Protein AF-A0A7S1WCU3-F1 (afdb_monomer)

Solvent-accessible surface area (backbone atoms only — not comparable to full-atom values): 22797 Å² total; per-residue (Å²): 131,80,83,84,72,65,96,66,66,40,80,46,77,55,96,90,27,64,28,47,28,38,65,57,41,54,23,29,56,72,44,41,49,68,60,37,48,57,48,44,74,75,39,62,73,59,69,79,44,65,30,38,31,62,44,77,57,96,89,38,82,38,47,32,36,34,39,35,63,37,38,10,29,32,37,16,26,50,73,33,41,55,51,45,44,75,76,65,53,65,68,80,44,55,28,26,48,71,89,34,71,37,39,40,29,57,42,31,19,44,59,40,78,91,42,73,49,34,60,59,31,48,51,52,41,53,74,70,62,47,78,90,57,63,31,69,84,54,48,37,46,63,36,38,18,29,53,66,32,42,58,66,50,42,52,54,51,52,53,50,31,54,76,71,69,52,62,79,77,83,58,70,82,41,101,60,53,39,64,53,40,21,62,77,57,63,60,46,54,58,70,52,47,29,71,61,49,64,99,44,56,66,47,52,51,49,26,50,75,73,45,39,80,26,44,41,57,34,52,57,52,37,75,75,72,39,93,87,60,50,50,61,73,42,22,72,79,43,43,20,60,53,50,13,52,22,26,46,74,34,55,68,28,31,51,46,47,52,56,53,31,39,40,68,73,74,60,97,53,79,91,51,79,77,70,71,55,63,35,31,89,58,72,94,46,67,72,54,47,56,47,51,75,79,34,82,86,75,94,69,88,58,80,89,76,95,74,96,68,79,71,69,44,78,88,78,70,50,68,66,76,70,64,55,80,40,54,44,91,65,91,87,65,75,70,40,84,50,84,74,69,42,67,56,45,55,70,50,93,37,72,52,25,56,51,18,56,76,55,34,61,93,85,81,56,76,62,59,54,71,32,66,70,49,40,24,50,52,53,42,47,42,68,75,41,52,52,56,53,52,51,50,49,52,53,61,72,74,101

Nearest PDB structures (foldseek):
  8q0n-assembly1_B  TM=4.201E-01  e=3.136E-04  Homo sapiens
  5et1-assembly2_B  TM=4.376E-01  e=9.400E-04  Mus musculus
  8v3b-assembly1_a  TM=2.154E-01  e=3.434E-01  synthetic construct
  6epc-assembly1_Q  TM=2.232E-01  e=7.029E+00  Rattus norvegicus

Mean predicted aligned error: 11.01 Å

InterPro domains:
  IPR002110 Ankyrin repeat [PF12796] (70-158)
  IPR002110 Ankyrin repeat [PS50088] (64-96)
  IPR002110 Ankyrin repeat [SM00248] (15-49)
  IPR002110 Ankyrin repeat [SM00248] (64-93)
  IPR002110 Ankyrin repeat [SM00248] (101-134)
  IPR002110 Ankyrin repeat [SM00248] (137-166)
  IPR036770 Ankyrin repeat-containing domain superfamily [G3DSA:1.25.40.20] (14-263)
  IPR036770 Ankyrin repeat-containing domain superfamily [SSF48403] (23-159)

Sequence (399 aa):
SAPDLPTDMEEFVWNGRNCAGRLLHKAALLGDVEVAKRILDLEPGELERRFTYQTFFKGKCQEGSGKAVHLAASRGHVPMMEFLLSKGASLTSMVTRDGKDHYDVMHAAVFAEGRNDNIGMVRYLCELKAPIQENSDKIFPLHIAFRVGSLDIIKVLRKEMRKRGITELSQLTTKDTPLLLGIKMGKMTVPDLAKAASHTPLSLRTFIENEPRCITRFLTEIDSKDSQITPWRLAKHLGGADLARVMVRSTEAAMALFDALTDQPEVEHPGWHPLPRRVSFATSDWHIFLRHLVNPRKDMLAHYVEETSWNYNVESFEKSAWHEDFKSPTAGDPVHDVTVRVCCVPNLLVAEFFVGMAQADSDSSLAIFDHNIVSGSIFFVWWNGAWRVDVLHAVAGVW

Foldseek 3Di:
DPPDDPPFWDWDDDPNWIKIAGPLLVCLLVLPLVSNVVVCVVPVVLLPDKIWTWDADPNDIKIKIFGSLLSNLLQVNVVSNVSSVVSPHDQQGAIDINNHGFDGSLLSLLLRQPHPDSLNSNLVCLVVVRDQAAGPLLDTSLLSNLLSAPLSSLVSVVVSCVVVVNDLVVSVPDPARSLLNSLVNVNYDLLSSLSSDDLDLVSLLSCLVRNLSSQLNNLVVCVVPDPPRQLLVSQASDALLSLLSSLLVPLPSSLSNQVSQKFQADEPDVVDPQDDQKFFQDAPDPVVVVVCVVDPRDPAAQDDDDDPHCYQDPVVNDHDPCNVVRHHPDPDTDIDGDGDMDRSHPPNQDPSNVVSNVNNDDPPDPVSCVRNVNVSSCVCCVPVPVVVVVVVVVVVVVD

pLDDT: mean 79.88, std 13.76, range [33.22, 95.94]

Organism: Alexandrium catenella (NCBI:txid2925)

Radius of gyration: 31.32 Å; Cα contacts (8 Å, |Δi|>4): 553; chains: 1; bounding box: 68×61×88 Å

Structure (mmCIF, N/CA/C/O backbone):
data_AF-A0A7S1WCU3-F1
#
_entry.id   AF-A0A7S1WCU3-F1
#
loop_
_atom_site.group_PDB
_atom_site.id
_atom_site.type_symbol
_atom_site.label_atom_id
_atom_site.label_alt_id
_atom_site.label_comp_id
_atom_site.label_asym_id
_atom_site.label_entity_id
_atom_site.label_seq_id
_atom_site.pdbx_PDB_ins_code
_atom_site.Cartn_x
_atom_site.Cartn_y
_atom_site.Cartn_z
_atom_site.occupancy
_atom_site.B_iso_or_equiv
_atom_site.auth_seq_id
_atom_site.auth_comp_id
_atom_site.auth_asym_id
_atom_site.auth_atom_id
_atom_site.pdbx_PDB_model_num
ATOM 1 N N . SER A 1 1 ? -23.024 -34.001 32.724 1.00 33.22 1 SER A N 1
ATOM 2 C CA . SER A 1 1 ? -23.482 -32.791 33.427 1.00 33.22 1 SER A CA 1
ATOM 3 C C . SER A 1 1 ? -22.417 -31.733 33.237 1.00 33.22 1 SER A C 1
ATOM 5 O O . SER A 1 1 ? -21.306 -31.908 33.722 1.00 33.22 1 SER A O 1
ATOM 7 N N . ALA A 1 2 ? -22.704 -30.722 32.415 1.00 34.53 2 ALA A N 1
ATOM 8 C CA . ALA A 1 2 ? -21.861 -29.532 32.343 1.00 34.53 2 ALA A CA 1
ATOM 9 C C . ALA A 1 2 ? -21.867 -28.848 33.725 1.00 34.53 2 ALA A C 1
ATOM 11 O O . ALA A 1 2 ? -22.880 -28.955 34.417 1.00 34.53 2 ALA A O 1
ATOM 12 N N . PRO A 1 3 ? -20.768 -28.215 34.163 1.00 47.56 3 PRO A N 1
ATOM 13 C CA . PRO A 1 3 ? -20.800 -27.429 35.386 1.00 47.56 3 PRO A CA 1
ATOM 14 C C . PRO A 1 3 ? -21.742 -26.239 35.174 1.00 47.56 3 PRO A C 1
ATOM 16 O O . PRO A 1 3 ? -21.632 -25.536 34.169 1.00 47.56 3 PRO A O 1
ATOM 19 N N . ASP A 1 4 ? -22.682 -26.059 36.099 1.00 38.53 4 ASP A N 1
ATOM 20 C CA . ASP A 1 4 ? -23.646 -24.962 36.097 1.00 38.53 4 ASP A CA 1
ATOM 21 C C . ASP A 1 4 ? -22.906 -23.615 36.046 1.00 38.53 4 ASP A C 1
ATOM 23 O O . ASP A 1 4 ? -22.139 -23.274 36.952 1.00 38.53 4 ASP A O 1
ATOM 27 N N . LEU A 1 5 ? -23.102 -22.859 34.960 1.00 39.75 5 LEU A N 1
ATOM 28 C CA . LEU A 1 5 ? -22.642 -21.475 34.873 1.00 39.75 5 LEU A CA 1
ATOM 29 C C . LEU A 1 5 ? -23.406 -20.624 35.904 1.00 39.75 5 LEU A C 1
ATOM 31 O O . LEU A 1 5 ? -24.617 -20.803 36.058 1.00 39.75 5 LEU A O 1
ATOM 35 N N . PRO A 1 6 ? -22.744 -19.676 36.595 1.00 43.56 6 PRO A N 1
ATOM 36 C CA . PRO A 1 6 ? -23.441 -18.721 37.446 1.00 43.56 6 PRO A CA 1
ATOM 37 C C . PRO A 1 6 ? -24.469 -17.923 36.623 1.00 43.56 6 PRO A C 1
ATOM 39 O O . PRO A 1 6 ? -24.238 -17.583 35.463 1.00 43.56 6 PRO A O 1
ATOM 42 N N . THR A 1 7 ? -25.625 -17.656 37.234 1.00 52.06 7 THR A N 1
ATOM 43 C CA . THR A 1 7 ? -26.867 -17.116 36.639 1.00 52.06 7 THR A CA 1
ATOM 44 C C . THR A 1 7 ? -26.766 -15.718 36.000 1.00 52.06 7 THR A C 1
ATOM 46 O O . THR A 1 7 ? -27.774 -15.184 35.549 1.00 52.06 7 THR A O 1
ATOM 49 N N . ASP A 1 8 ? -25.580 -15.114 35.955 1.00 64.12 8 ASP A N 1
ATOM 50 C CA . ASP A 1 8 ? -25.275 -13.789 35.400 1.00 64.12 8 ASP A CA 1
ATOM 51 C C . ASP A 1 8 ? -24.412 -13.831 34.117 1.00 64.12 8 ASP A C 1
ATOM 53 O O . ASP A 1 8 ? -24.059 -12.779 33.569 1.00 64.12 8 ASP A O 1
ATOM 57 N N . MET A 1 9 ? -24.074 -15.030 33.627 1.00 75.06 9 MET A N 1
ATOM 58 C CA . MET A 1 9 ? -23.269 -15.228 32.420 1.00 75.06 9 MET A CA 1
ATOM 59 C C . MET A 1 9 ? -24.145 -15.338 31.163 1.00 75.06 9 MET A C 1
ATOM 61 O O . MET A 1 9 ? -24.978 -16.226 31.022 1.00 75.06 9 MET A O 1
ATOM 65 N N . GLU A 1 10 ? -23.914 -14.430 30.223 1.00 83.44 10 GLU A N 1
ATOM 66 C CA . GLU A 1 10 ? -24.561 -14.347 28.919 1.00 83.44 10 GLU A CA 1
ATOM 67 C C . GLU A 1 10 ? -23.636 -14.895 27.832 1.00 83.44 10 GLU A C 1
ATOM 69 O O . GLU A 1 10 ? -22.483 -14.468 27.690 1.00 83.44 10 GLU A O 1
ATOM 74 N N . GLU A 1 11 ? -24.171 -15.797 27.015 1.00 88.56 11 GLU A N 1
ATOM 75 C CA . GLU A 1 11 ? -23.498 -16.286 25.818 1.00 88.56 11 GLU A CA 1
ATOM 76 C C . GLU A 1 11 ? -23.836 -15.404 24.612 1.00 88.56 11 GLU A C 1
ATOM 78 O O . GLU A 1 11 ? -24.989 -15.035 24.367 1.00 88.56 11 GLU A O 1
ATOM 83 N N . PHE A 1 12 ? -22.820 -15.048 23.830 1.00 90.75 12 PHE A N 1
ATOM 84 C CA . PHE A 1 12 ? -22.994 -14.275 22.604 1.00 90.75 12 PHE A CA 1
ATOM 85 C C . PHE A 1 12 ? -21.940 -14.631 21.558 1.00 90.75 12 PHE A C 1
ATOM 87 O O . PHE A 1 12 ? -20.901 -15.213 21.859 1.00 90.75 12 PHE A O 1
ATOM 94 N N . VAL A 1 13 ? -22.195 -14.252 20.303 1.00 88.62 13 VAL A N 1
ATOM 95 C CA . VAL A 1 13 ? -21.290 -14.541 19.185 1.00 88.62 13 VAL A CA 1
ATOM 96 C C . VAL A 1 13 ? -20.537 -13.285 18.752 1.00 88.62 13 VAL A C 1
ATOM 98 O O . VAL A 1 13 ? -21.127 -12.297 18.298 1.00 88.62 13 VAL A O 1
ATOM 101 N N . TRP A 1 14 ? -19.206 -13.340 18.811 1.00 86.81 14 TRP A N 1
ATOM 102 C CA . TRP A 1 14 ? -18.321 -12.282 18.325 1.00 86.81 14 TRP A CA 1
ATOM 103 C C . TRP A 1 14 ? -17.361 -12.824 17.267 1.00 86.81 14 TRP A C 1
ATOM 105 O O . TRP A 1 14 ? -16.606 -13.759 17.508 1.00 86.81 14 TRP A O 1
ATOM 115 N N . ASN A 1 15 ? -17.406 -12.248 16.060 1.00 81.81 15 ASN A N 1
ATOM 116 C CA . ASN A 1 15 ? -16.577 -12.663 14.917 1.00 81.81 15 ASN A CA 1
ATOM 117 C C . ASN A 1 15 ? -16.620 -14.181 14.640 1.00 81.81 15 ASN A C 1
ATOM 119 O O . ASN A 1 15 ? -15.602 -14.791 14.329 1.00 81.81 15 ASN A O 1
ATOM 123 N N . GLY A 1 16 ? -17.809 -14.784 14.785 1.00 83.38 16 GLY A N 1
ATOM 124 C CA . GLY A 1 16 ? -18.036 -16.219 14.573 1.00 83.38 16 GLY A CA 1
ATOM 125 C C . GLY A 1 16 ? -17.572 -17.118 15.724 1.00 83.38 16 GLY A C 1
ATOM 126 O O . GLY A 1 16 ? -17.527 -18.330 15.557 1.00 83.38 16 GLY A O 1
ATOM 127 N N . ARG A 1 17 ? -17.210 -16.542 16.876 1.00 87.50 17 ARG A N 1
ATOM 128 C CA . ARG A 1 17 ? -16.744 -17.267 18.063 1.00 87.50 17 ARG A CA 1
ATOM 129 C C . ARG A 1 17 ? -17.787 -17.173 19.162 1.00 87.50 17 ARG A C 1
ATOM 131 O O . ARG A 1 17 ? -18.332 -16.092 19.385 1.00 87.50 17 ARG A O 1
ATOM 138 N N . ASN A 1 18 ? -18.000 -18.276 19.869 1.00 90.19 18 ASN A N 1
ATOM 139 C CA . ASN A 1 18 ? -18.817 -18.282 21.075 1.00 90.19 18 ASN A CA 1
ATOM 140 C C . ASN A 1 18 ? -18.033 -17.608 22.200 1.00 90.19 18 ASN A C 1
ATOM 142 O O . ASN A 1 18 ? -16.875 -17.946 22.464 1.00 90.19 18 ASN A O 1
ATOM 146 N N . CYS A 1 19 ? -18.652 -16.605 22.804 1.00 91.44 19 CYS A N 1
ATOM 147 C CA . CYS A 1 19 ? -18.108 -15.819 23.894 1.00 91.44 19 CYS A CA 1
ATOM 148 C C . CYS A 1 19 ? -19.020 -15.958 25.108 1.00 91.44 19 CYS A C 1
ATOM 150 O O . CYS A 1 19 ? -20.241 -15.965 24.961 1.00 91.44 19 CYS A O 1
ATOM 152 N N . ALA A 1 20 ? -18.418 -16.009 26.289 1.00 92.56 20 ALA A N 1
ATOM 153 C CA . ALA A 1 20 ? -19.113 -15.973 27.563 1.00 92.56 20 ALA A CA 1
ATOM 154 C C . ALA A 1 20 ? -18.744 -14.668 28.274 1.00 92.56 20 ALA A C 1
ATOM 156 O O . ALA A 1 20 ? -17.567 -14.342 28.447 1.00 92.56 20 ALA A O 1
ATOM 157 N N . GLY A 1 21 ? -19.743 -13.883 28.653 1.00 91.56 21 GLY A N 1
ATOM 158 C CA . GLY A 1 21 ? -19.533 -12.624 29.354 1.00 91.56 21 GLY A CA 1
ATOM 159 C C . GLY A 1 21 ? -20.754 -12.238 30.165 1.00 91.56 21 GLY A C 1
ATOM 160 O O . GLY A 1 21 ? -21.547 -13.079 30.545 1.00 91.56 21 GLY A O 1
ATOM 161 N N . ARG A 1 22 ? -20.901 -10.947 30.431 1.00 91.44 22 ARG A N 1
ATOM 162 C CA . ARG A 1 22 ? -22.016 -10.385 31.211 1.00 91.44 22 ARG A CA 1
ATOM 163 C C . ARG A 1 22 ? -22.935 -9.528 30.351 1.00 91.44 22 ARG A C 1
ATOM 165 O O . ARG A 1 22 ? -22.588 -9.198 29.215 1.00 91.44 22 ARG A O 1
ATOM 172 N N . LEU A 1 23 ? -24.057 -9.089 30.916 1.00 90.56 23 LEU A N 1
ATOM 173 C CA . LEU A 1 23 ? -25.037 -8.235 30.235 1.00 90.56 23 LEU A CA 1
ATOM 174 C C . LEU A 1 23 ? -24.418 -6.974 29.611 1.00 90.56 23 LEU A C 1
ATOM 176 O O . LEU A 1 23 ? -24.776 -6.624 28.487 1.00 90.56 23 LEU A O 1
ATOM 180 N N . LEU A 1 24 ? -23.430 -6.342 30.264 1.00 92.75 24 LEU A N 1
ATOM 181 C CA . LEU A 1 24 ? -22.728 -5.178 29.701 1.00 92.75 24 LEU A CA 1
ATOM 182 C C . LEU A 1 24 ? -22.021 -5.512 28.378 1.00 92.75 24 LEU A C 1
ATOM 184 O O . LEU A 1 24 ? -22.024 -4.710 27.448 1.00 92.75 24 LEU A O 1
ATOM 188 N N . HIS A 1 25 ? -21.439 -6.708 28.268 1.00 93.94 25 HIS A N 1
ATOM 189 C CA . HIS A 1 25 ? -20.750 -7.154 27.059 1.00 93.94 25 HIS A CA 1
ATOM 190 C C . HIS A 1 25 ? -21.730 -7.349 25.901 1.00 93.94 25 HIS A C 1
ATOM 192 O O . HIS A 1 25 ? -21.467 -6.905 24.783 1.00 93.94 25 HIS A O 1
ATOM 198 N N . LYS A 1 26 ? -22.893 -7.945 26.180 1.00 92.06 26 LYS A N 1
ATOM 199 C CA . LYS A 1 26 ? -23.975 -8.105 25.204 1.00 92.06 26 LYS A CA 1
ATOM 200 C C . LYS A 1 26 ? -24.547 -6.749 24.777 1.00 92.06 26 LYS A C 1
ATOM 202 O O . LYS A 1 26 ? -24.694 -6.510 23.581 1.00 92.06 26 LYS A O 1
ATOM 207 N N . ALA A 1 27 ? -24.776 -5.833 25.721 1.00 93.25 27 ALA A N 1
ATOM 208 C CA . ALA A 1 27 ? -25.214 -4.467 25.431 1.00 93.25 27 ALA A CA 1
ATOM 209 C C . ALA A 1 27 ? -24.193 -3.716 24.557 1.00 93.25 27 ALA A C 1
ATOM 211 O O . ALA A 1 27 ? -24.566 -3.127 23.544 1.00 93.25 27 ALA A O 1
ATOM 212 N N . ALA A 1 28 ? -22.896 -3.815 24.872 1.00 93.38 28 ALA A N 1
ATOM 213 C CA . ALA A 1 28 ? -21.823 -3.210 24.081 1.00 93.38 28 ALA A CA 1
ATOM 214 C C . ALA A 1 28 ? -21.705 -3.807 22.669 1.00 93.38 28 ALA A C 1
ATOM 216 O O . ALA A 1 28 ? -21.393 -3.088 21.723 1.00 93.38 28 ALA A O 1
ATOM 217 N N . LEU A 1 29 ? -21.981 -5.104 22.505 1.00 91.56 29 LEU A N 1
ATOM 218 C CA . LEU A 1 29 ? -22.010 -5.779 21.205 1.00 91.56 29 LEU A CA 1
ATOM 219 C C . LEU A 1 29 ? -23.179 -5.309 20.322 1.00 91.56 29 LEU A C 1
ATOM 221 O O . LEU A 1 29 ? -23.030 -5.192 19.101 1.00 91.56 29 LEU A O 1
ATOM 225 N N . LEU A 1 30 ? -24.342 -5.079 20.935 1.00 91.00 30 LEU A N 1
ATOM 226 C CA . LEU A 1 30 ? -25.564 -4.628 20.263 1.00 91.00 30 LEU A CA 1
ATOM 227 C C . LEU A 1 30 ? -25.597 -3.108 20.052 1.00 91.00 30 LEU A C 1
ATOM 229 O O . LEU A 1 30 ? -26.263 -2.651 19.130 1.00 91.00 30 LEU A O 1
ATOM 233 N N . GLY A 1 31 ? -24.835 -2.349 20.842 1.00 92.31 31 GLY A N 1
ATOM 234 C CA . GLY A 1 31 ? -24.816 -0.886 20.804 1.00 92.31 31 GLY A CA 1
ATOM 235 C C . GLY A 1 31 ? -25.912 -0.239 21.657 1.00 92.31 31 GLY A C 1
ATOM 236 O O . GLY A 1 31 ? -26.210 0.935 21.465 1.00 92.31 31 GLY A O 1
ATOM 237 N N . ASP A 1 32 ? -26.504 -0.977 22.601 1.00 94.31 32 ASP A N 1
ATOM 238 C CA . ASP A 1 32 ? -27.591 -0.486 23.455 1.00 94.31 32 ASP A CA 1
ATOM 239 C C . ASP A 1 32 ? -27.054 0.342 24.632 1.00 94.31 32 ASP A C 1
ATOM 241 O O . ASP A 1 32 ? -26.732 -0.169 25.711 1.00 94.31 32 ASP A O 1
ATOM 245 N N . VAL A 1 33 ? -26.920 1.647 24.392 1.00 94.88 33 VAL A N 1
ATOM 246 C CA . VAL A 1 33 ? -26.377 2.608 25.361 1.00 94.88 33 VAL A CA 1
ATOM 247 C C . VAL A 1 33 ? -27.283 2.755 26.584 1.00 94.88 33 VAL A C 1
ATOM 249 O O . VAL A 1 33 ? -26.787 3.000 27.682 1.00 94.88 33 VAL A O 1
ATOM 252 N N . GLU A 1 34 ? -28.600 2.608 26.435 1.00 93.56 34 GLU A N 1
ATOM 253 C CA . GLU A 1 34 ? -29.539 2.765 27.550 1.00 93.56 34 GLU A CA 1
ATOM 254 C C . GLU A 1 34 ? -29.422 1.614 28.544 1.00 93.56 34 GLU A C 1
ATOM 256 O O . GLU A 1 34 ? -29.357 1.840 29.755 1.00 93.56 34 GLU A O 1
ATOM 261 N N . VAL A 1 35 ? -29.329 0.383 28.041 1.00 92.12 35 VAL A N 1
ATOM 262 C CA . VAL A 1 35 ? -29.095 -0.791 28.884 1.00 92.12 35 VAL A CA 1
ATOM 263 C C . VAL A 1 35 ? -27.715 -0.710 29.535 1.00 92.12 35 VAL A C 1
ATOM 265 O O . VAL A 1 35 ? -27.601 -0.931 30.740 1.00 92.12 35 VAL A O 1
ATOM 268 N N . ALA A 1 36 ? -26.678 -0.312 28.791 1.00 92.38 36 ALA A N 1
ATOM 269 C CA . ALA A 1 36 ? -25.342 -0.130 29.358 1.00 92.38 36 ALA A CA 1
ATOM 270 C C . ALA A 1 36 ? -25.308 0.938 30.470 1.00 92.38 36 ALA A C 1
ATOM 272 O O . ALA A 1 36 ? -24.632 0.737 31.481 1.00 92.38 36 ALA A O 1
ATOM 273 N N . LYS A 1 37 ? -26.070 2.034 30.327 1.00 92.25 37 LYS A N 1
ATOM 274 C CA . LYS A 1 37 ? -26.256 3.053 31.375 1.00 92.25 37 LYS A CA 1
ATOM 275 C C . LYS A 1 37 ? -26.852 2.458 32.642 1.00 92.25 37 LYS A C 1
ATOM 277 O O . LYS A 1 37 ? -26.230 2.550 33.694 1.00 92.25 37 LYS A O 1
ATOM 282 N N . ARG A 1 38 ? -27.993 1.772 32.524 1.00 91.25 38 ARG A N 1
ATOM 283 C CA . ARG A 1 38 ? -28.666 1.140 33.672 1.00 91.25 38 ARG A CA 1
ATOM 284 C C . ARG A 1 38 ? -27.756 0.149 34.396 1.00 91.25 38 ARG A C 1
ATOM 286 O O . ARG A 1 38 ? -27.739 0.134 35.619 1.00 91.25 38 ARG A O 1
ATOM 293 N N . ILE A 1 39 ? -26.986 -0.647 33.652 1.00 90.50 39 ILE A N 1
ATOM 294 C CA . ILE A 1 39 ? -26.063 -1.629 34.235 1.00 90.50 39 ILE A CA 1
ATOM 295 C C . ILE A 1 39 ? -24.941 -0.933 35.010 1.00 90.50 39 ILE A C 1
ATOM 297 O O . ILE A 1 39 ? -24.698 -1.289 36.157 1.00 90.50 39 ILE A O 1
ATOM 301 N N . LEU A 1 40 ? -24.276 0.067 34.423 1.00 91.19 40 LEU A N 1
ATOM 302 C CA . LEU A 1 40 ? -23.151 0.749 35.077 1.00 91.19 40 LEU A CA 1
ATOM 303 C C . LEU A 1 40 ? -23.574 1.675 36.223 1.00 91.19 40 LEU A C 1
ATOM 305 O O . LEU A 1 40 ? -22.758 1.953 37.099 1.00 91.19 40 LEU A O 1
ATOM 309 N N . ASP A 1 41 ? -24.818 2.156 36.221 1.00 89.62 41 ASP A N 1
ATOM 310 C CA . ASP A 1 41 ? -25.370 2.927 37.337 1.00 89.62 41 ASP A CA 1
ATO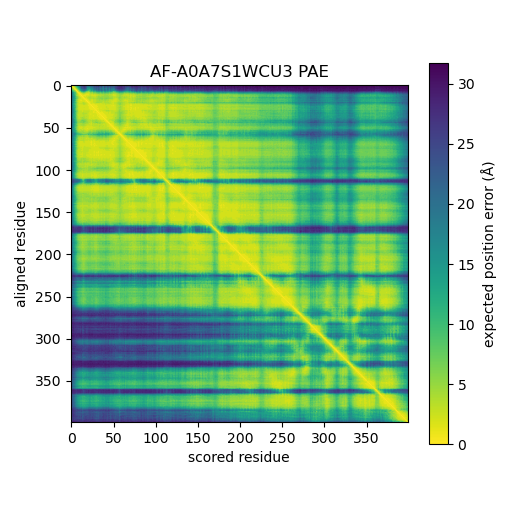M 311 C C . ASP A 1 41 ? -25.698 2.024 38.546 1.00 89.62 41 ASP A C 1
ATOM 313 O O . ASP A 1 41 ? -25.610 2.482 39.684 1.00 89.62 41 ASP A O 1
ATOM 317 N N . LEU A 1 42 ? -26.020 0.741 38.319 1.00 89.44 42 LEU A N 1
ATOM 318 C CA . LEU A 1 42 ? -26.215 -0.265 39.376 1.00 89.44 42 LEU A CA 1
ATOM 319 C C . LEU A 1 42 ? -24.888 -0.879 39.849 1.00 89.44 42 LEU A C 1
ATOM 321 O O . LEU A 1 42 ? -24.638 -0.982 41.047 1.00 89.44 42 LEU A O 1
ATOM 325 N N . GLU A 1 43 ? -24.034 -1.285 38.908 1.00 89.81 43 GLU A N 1
ATOM 326 C CA . GLU A 1 43 ? -22.766 -1.964 39.167 1.00 89.81 43 GLU A CA 1
ATOM 327 C C . GLU A 1 43 ? -21.621 -1.333 38.354 1.00 89.81 43 GLU A C 1
ATOM 329 O O . GLU A 1 43 ? -21.281 -1.806 37.266 1.00 89.81 43 GLU A O 1
ATOM 334 N N . PRO A 1 44 ? -20.937 -0.301 38.880 1.00 86.94 44 PRO A N 1
ATOM 335 C CA . PRO A 1 44 ? -19.821 0.327 38.168 1.00 86.94 44 PRO A CA 1
ATOM 336 C C . PRO A 1 44 ? -18.625 -0.623 37.968 1.00 86.94 44 PRO A C 1
ATOM 338 O O . PRO A 1 44 ? -17.837 -0.444 37.040 1.00 86.94 44 PRO A O 1
ATOM 341 N N . GLY A 1 45 ? -18.503 -1.671 38.796 1.00 87.31 45 GLY A N 1
ATOM 342 C CA . GLY A 1 45 ? -17.457 -2.695 38.680 1.00 87.31 45 GLY A CA 1
ATOM 343 C C . GLY A 1 45 ? -17.548 -3.558 37.415 1.00 87.31 45 GLY A C 1
ATOM 344 O O . GLY A 1 45 ? -16.561 -4.190 37.042 1.00 87.31 45 GLY A O 1
ATOM 345 N N . GLU A 1 46 ? -18.692 -3.558 36.722 1.00 87.75 46 GLU A N 1
ATOM 346 C CA . GLU A 1 46 ? -18.879 -4.259 35.444 1.00 87.75 46 GLU A CA 1
ATOM 347 C C . GLU A 1 46 ? -17.972 -3.736 34.326 1.00 87.75 46 GLU A C 1
ATOM 349 O O . GLU A 1 46 ? -17.617 -4.489 33.419 1.00 87.75 46 GLU A O 1
ATOM 354 N N . LEU A 1 47 ? -17.561 -2.466 34.395 1.00 91.00 47 LEU A N 1
ATOM 355 C CA . LEU A 1 47 ? -16.784 -1.810 33.342 1.00 91.00 47 LEU A CA 1
ATOM 356 C C . LEU A 1 47 ? -15.449 -2.513 33.052 1.00 91.00 47 LEU A C 1
ATOM 358 O O . LEU A 1 47 ? -15.038 -2.646 31.897 1.00 91.00 47 LEU A O 1
ATOM 362 N N . GLU A 1 48 ? -14.782 -2.970 34.111 1.00 91.06 48 GLU A N 1
ATOM 363 C CA . GLU A 1 48 ? -13.456 -3.588 34.049 1.00 91.06 48 GLU A CA 1
ATOM 364 C C . GLU A 1 48 ? -13.509 -5.110 33.863 1.00 91.06 48 GLU A C 1
ATOM 366 O O . GLU A 1 48 ? -12.476 -5.735 33.583 1.00 91.06 48 GLU A O 1
ATOM 371 N N . ARG A 1 49 ? -14.701 -5.717 33.984 1.00 92.69 49 ARG A N 1
ATOM 372 C CA . ARG A 1 49 ? -14.877 -7.158 33.795 1.00 92.69 49 ARG A CA 1
ATOM 373 C C . ARG A 1 49 ? -14.574 -7.555 32.352 1.00 92.69 49 ARG A C 1
ATOM 375 O O . ARG A 1 49 ? -14.694 -6.772 31.409 1.00 92.69 49 ARG A O 1
ATOM 382 N N . ARG A 1 50 ? -14.132 -8.803 32.196 1.00 93.62 50 ARG A N 1
ATOM 383 C CA . ARG A 1 50 ? -13.693 -9.358 30.916 1.00 93.62 50 ARG A CA 1
ATOM 384 C C . ARG A 1 50 ? -14.626 -10.483 30.485 1.00 93.62 50 ARG A C 1
ATOM 386 O O . ARG A 1 50 ? -15.005 -11.307 31.309 1.00 93.62 50 ARG A O 1
ATOM 393 N N . PHE A 1 51 ? -14.963 -10.528 29.203 1.00 93.38 51 PHE A N 1
ATOM 394 C CA . PHE A 1 51 ? -15.561 -11.695 28.562 1.00 93.38 51 PHE A CA 1
ATOM 395 C C . PHE A 1 51 ? -14.457 -12.626 28.058 1.00 93.38 51 PHE A C 1
ATOM 397 O O . PHE A 1 51 ? -13.357 -12.163 27.737 1.00 93.38 51 PHE A O 1
ATOM 404 N N . THR A 1 52 ? -14.756 -13.915 27.944 1.00 93.81 52 THR A N 1
ATOM 405 C CA . THR A 1 52 ? -13.840 -14.938 27.428 1.00 93.81 52 THR A CA 1
ATOM 406 C C . THR A 1 52 ? -14.395 -15.582 26.166 1.00 93.81 52 THR A C 1
ATOM 408 O O . THR A 1 52 ? -15.600 -15.578 25.914 1.00 93.81 52 THR A O 1
ATOM 411 N N . TYR A 1 53 ? -13.508 -16.095 25.321 1.00 91.12 53 TYR A N 1
ATOM 412 C CA . TYR A 1 53 ? -13.863 -16.825 24.111 1.00 91.12 53 TYR A CA 1
ATOM 413 C C . TYR A 1 53 ? -12.758 -17.806 23.742 1.00 91.12 53 TYR A C 1
ATOM 415 O O . TYR A 1 53 ? -11.586 -17.574 24.030 1.00 91.12 53 TYR A O 1
ATOM 423 N N . GLN A 1 54 ? -13.116 -18.888 23.060 1.00 89.44 54 GLN A N 1
ATOM 424 C CA . GLN A 1 54 ? -12.152 -19.887 22.605 1.00 89.44 54 GLN A CA 1
ATOM 425 C C . GLN A 1 54 ? -11.959 -19.802 21.095 1.00 89.44 54 GLN A C 1
ATOM 427 O O . GLN A 1 54 ? -12.901 -19.569 20.333 1.00 89.44 54 GLN A O 1
ATOM 432 N N . THR A 1 55 ? -10.717 -19.982 20.651 1.00 85.88 55 THR A N 1
ATOM 433 C CA . THR A 1 55 ? -10.375 -20.066 19.228 1.00 85.88 55 THR A CA 1
ATOM 434 C C . THR A 1 55 ? -9.450 -21.235 18.968 1.00 85.88 55 THR A C 1
ATOM 436 O O . THR A 1 55 ? -8.579 -21.530 19.778 1.00 85.88 55 THR A O 1
ATOM 439 N N . PHE A 1 56 ? -9.613 -21.883 17.820 1.00 84.25 56 PHE A N 1
ATOM 440 C CA . PHE A 1 56 ? -8.700 -22.926 17.371 1.00 84.25 56 PHE A CA 1
ATOM 441 C C . PHE A 1 56 ? -7.789 -22.358 16.289 1.00 84.25 56 PHE A C 1
ATOM 443 O O . PHE A 1 56 ? -8.249 -21.990 15.209 1.00 84.25 56 PHE A O 1
ATOM 450 N N . PHE A 1 57 ? -6.488 -22.291 16.567 1.00 78.06 57 PHE A N 1
ATOM 451 C CA . PHE A 1 57 ? -5.484 -21.865 15.597 1.00 78.06 57 PHE A CA 1
ATOM 452 C C . PHE A 1 57 ? -4.397 -22.931 15.473 1.00 78.06 57 PHE A C 1
ATOM 454 O O . PHE A 1 57 ? -3.773 -23.316 16.461 1.00 78.06 57 PHE A O 1
ATOM 461 N N . LYS A 1 58 ? -4.176 -23.438 14.251 1.00 82.19 58 LYS A N 1
ATOM 462 C CA . LYS A 1 58 ? -3.217 -24.526 13.961 1.00 82.19 58 LYS A CA 1
ATOM 463 C C . LYS A 1 58 ? -3.378 -25.750 14.885 1.00 82.19 58 LYS A C 1
ATOM 465 O O . LYS A 1 58 ? -2.393 -26.304 15.366 1.00 82.19 58 LYS A O 1
ATOM 470 N N . GLY A 1 59 ? -4.622 -26.140 15.169 1.00 84.44 59 GLY A N 1
ATOM 471 C CA . GLY A 1 59 ? -4.940 -27.292 16.023 1.00 84.44 59 GLY A CA 1
ATOM 472 C C . GLY A 1 59 ? -4.751 -27.067 17.528 1.00 84.44 59 GLY A C 1
ATOM 473 O O . GLY A 1 59 ? -4.950 -27.999 18.298 1.00 84.44 59 GLY A O 1
ATOM 474 N N . LYS A 1 60 ? -4.396 -25.852 17.971 1.00 86.31 60 LYS A N 1
ATOM 475 C CA . LYS A 1 60 ? -4.309 -25.494 19.393 1.00 86.31 60 LYS A CA 1
ATOM 476 C C . LYS A 1 60 ? -5.509 -24.645 19.800 1.00 86.31 60 LYS A C 1
ATOM 478 O O . LYS A 1 60 ? -5.836 -23.682 19.106 1.00 86.31 60 LYS A O 1
ATOM 483 N N . CYS A 1 61 ? -6.142 -25.010 20.914 1.00 86.94 61 CYS A N 1
ATOM 484 C CA . CYS A 1 61 ? -7.138 -24.165 21.565 1.00 86.94 61 CYS A CA 1
ATOM 485 C C . CYS A 1 61 ? -6.418 -22.996 22.243 1.00 86.94 61 CYS A C 1
ATOM 487 O O . CYS A 1 61 ? -5.441 -23.212 22.958 1.00 86.94 61 CYS A O 1
ATOM 489 N N . GLN A 1 62 ? -6.880 -21.782 21.968 1.00 89.12 62 GLN A N 1
ATOM 490 C CA . GLN A 1 62 ? -6.388 -20.542 22.549 1.00 89.12 62 GLN A CA 1
ATOM 491 C C . GLN A 1 62 ? -7.546 -19.838 23.240 1.00 89.12 62 GLN A C 1
ATOM 493 O O . GLN A 1 62 ? -8.616 -19.667 22.640 1.00 89.12 62 GLN A O 1
ATOM 498 N N . GLU A 1 63 ? -7.322 -19.403 24.474 1.00 90.12 63 GLU A N 1
ATOM 499 C CA . GLU A 1 63 ? -8.314 -18.665 25.247 1.00 90.12 63 GLU A CA 1
ATOM 500 C C . GLU A 1 63 ? -8.076 -17.166 25.094 1.00 90.12 63 GLU A C 1
ATOM 502 O O . GLU A 1 63 ? -7.030 -16.628 25.458 1.00 90.12 63 GLU A O 1
ATOM 507 N N . GLY A 1 64 ? -9.053 -16.480 24.513 1.00 91.94 64 GLY A N 1
ATOM 508 C CA . GLY A 1 64 ? -9.049 -15.037 24.383 1.00 91.94 64 GLY A CA 1
ATOM 509 C C . GLY A 1 64 ? -9.908 -14.377 25.452 1.00 91.94 64 GLY A C 1
ATOM 510 O O . GLY A 1 64 ? -10.946 -14.911 25.834 1.00 91.94 64 GLY A O 1
ATOM 511 N N . SER A 1 65 ? -9.527 -13.179 25.897 1.00 93.56 65 SER A N 1
ATOM 512 C CA . SER A 1 65 ? -10.399 -12.365 26.750 1.00 93.56 65 SER A CA 1
ATOM 513 C C . SER A 1 65 ? -10.378 -10.897 26.363 1.00 93.56 65 SER A C 1
ATOM 515 O O . SER A 1 65 ? -9.330 -10.371 25.994 1.00 93.56 65 SER A O 1
ATOM 517 N N . GLY A 1 66 ? -11.501 -10.201 26.492 1.00 93.19 66 GLY A N 1
ATOM 518 C CA . GLY A 1 66 ? -11.606 -8.772 26.199 1.00 93.19 66 GLY A CA 1
ATOM 519 C C . GLY A 1 66 ? -12.580 -8.069 27.135 1.00 93.19 66 GLY A C 1
ATOM 520 O O . GLY A 1 66 ? -13.276 -8.703 27.908 1.00 93.19 66 GLY A O 1
ATOM 521 N N . LYS A 1 67 ? -12.626 -6.742 27.062 1.00 94.88 67 LYS A N 1
ATOM 522 C CA . LYS A 1 67 ? -13.611 -5.875 27.738 1.00 94.88 67 LYS A CA 1
ATOM 523 C C . LYS A 1 67 ? -14.665 -5.331 26.774 1.00 94.88 67 LYS A C 1
ATOM 525 O O . LYS A 1 67 ? -14.426 -5.324 25.563 1.00 94.88 67 LYS A O 1
ATOM 530 N N . ALA A 1 68 ? -15.75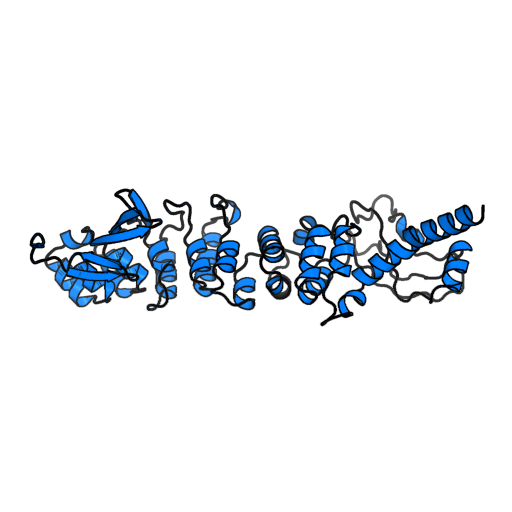6 -4.785 27.315 1.00 94.44 68 ALA A N 1
ATOM 531 C CA . ALA A 1 68 ? -16.849 -4.150 26.569 1.00 94.44 68 ALA A CA 1
ATOM 532 C C . ALA A 1 68 ? -16.380 -3.144 25.492 1.00 94.44 68 ALA A C 1
ATOM 534 O O . ALA A 1 68 ? -16.917 -3.144 24.385 1.00 94.44 68 ALA A O 1
ATOM 535 N N . VAL A 1 69 ? -15.318 -2.365 25.753 1.00 95.38 69 VAL A N 1
ATOM 536 C CA . VAL A 1 69 ? -14.753 -1.407 24.778 1.00 95.38 69 VAL A CA 1
ATOM 537 C C . VAL A 1 69 ? -14.303 -2.046 23.464 1.00 95.38 69 VAL A C 1
ATOM 539 O O . VAL A 1 69 ? -14.499 -1.460 22.404 1.00 95.38 69 VAL A O 1
ATOM 542 N N . HIS A 1 70 ? -13.755 -3.265 23.488 1.00 93.44 70 HIS A N 1
ATOM 543 C CA . HIS A 1 70 ? -13.315 -3.928 22.254 1.00 93.44 70 HIS A CA 1
ATOM 544 C C . HIS A 1 70 ? -14.507 -4.414 21.426 1.00 93.44 70 HIS A C 1
ATOM 546 O O . HIS A 1 70 ? -14.416 -4.450 20.201 1.00 93.44 70 HIS A O 1
ATOM 552 N N . LEU A 1 71 ? -15.626 -4.762 22.074 1.00 92.56 71 LEU A N 1
ATOM 553 C CA . LEU A 1 71 ? -16.866 -5.126 21.384 1.00 92.56 71 LEU A CA 1
ATOM 554 C C . LEU A 1 71 ? -17.484 -3.897 20.715 1.00 92.56 71 LEU A C 1
ATOM 556 O O . LEU A 1 71 ? -17.815 -3.965 19.533 1.00 92.56 71 LEU A O 1
ATOM 560 N N . ALA A 1 72 ? -17.553 -2.771 21.433 1.00 93.12 72 ALA A N 1
ATOM 561 C CA . ALA A 1 72 ? -18.031 -1.502 20.887 1.00 93.12 72 ALA A CA 1
ATOM 562 C C . ALA A 1 72 ? -17.170 -1.041 19.697 1.00 93.12 72 ALA A C 1
ATOM 564 O O . ALA A 1 72 ? -17.710 -0.727 18.636 1.00 93.12 72 ALA A O 1
ATOM 565 N N . ALA A 1 73 ? -15.837 -1.091 19.834 1.00 93.06 73 ALA A N 1
ATOM 566 C CA . ALA A 1 73 ? -14.892 -0.785 18.758 1.00 93.06 73 ALA A CA 1
ATOM 567 C C . ALA A 1 73 ? -15.077 -1.704 17.546 1.00 93.06 73 ALA A C 1
ATOM 569 O O . ALA A 1 73 ? -15.267 -1.229 16.431 1.00 93.06 73 ALA A O 1
ATOM 570 N N . SER A 1 74 ? -15.085 -3.023 17.766 1.00 91.31 74 SER A N 1
ATOM 571 C CA . SER A 1 74 ? -15.221 -4.038 16.711 1.00 91.31 74 SER A CA 1
ATOM 572 C C . SER A 1 74 ? -16.571 -4.014 15.992 1.00 91.31 74 SER A C 1
ATOM 574 O O . SER A 1 74 ? -16.726 -4.704 14.984 1.00 91.31 74 SER A O 1
ATOM 576 N N . ARG A 1 75 ? -17.568 -3.307 16.524 1.00 89.69 75 ARG A N 1
ATOM 577 C CA . ARG A 1 75 ? -18.894 -3.156 15.919 1.00 89.69 75 ARG A CA 1
ATOM 578 C C . ARG A 1 75 ? -19.175 -1.725 15.476 1.00 89.69 75 ARG A C 1
ATOM 580 O O . ARG A 1 75 ? -20.321 -1.436 15.168 1.00 89.69 75 ARG A O 1
ATOM 587 N N . GLY A 1 76 ? -18.188 -0.831 15.494 1.00 91.06 76 GLY A N 1
ATOM 588 C CA . GLY A 1 76 ? -18.366 0.548 15.041 1.00 91.06 76 GLY A CA 1
ATOM 589 C C . GLY A 1 76 ? -19.394 1.362 15.842 1.00 91.06 76 GLY A C 1
ATOM 590 O O . GLY A 1 76 ? -19.928 2.341 15.329 1.00 91.06 76 GLY A O 1
ATOM 591 N N . HIS A 1 77 ? -19.707 0.978 17.085 1.00 93.00 77 HIS A N 1
ATOM 592 C CA . HIS A 1 77 ? -20.733 1.642 17.900 1.00 93.00 77 HIS A CA 1
ATOM 593 C C . HIS A 1 77 ? -20.174 2.889 18.595 1.00 93.00 77 HIS A C 1
ATOM 595 O O . HIS A 1 77 ? -19.839 2.848 19.779 1.00 93.00 77 HIS A O 1
ATOM 601 N N . VAL A 1 78 ? -20.050 4.001 17.862 1.00 93.56 78 VAL A N 1
ATOM 602 C CA . VAL A 1 78 ? -19.457 5.255 18.376 1.00 93.56 78 VAL A CA 1
ATOM 603 C C . VAL A 1 78 ? -20.165 5.782 19.638 1.00 93.56 78 VAL A C 1
ATOM 605 O O . VAL A 1 78 ? -19.462 6.009 20.621 1.00 93.56 78 VAL A O 1
ATOM 608 N N . PRO A 1 79 ? -21.513 5.859 19.715 1.00 94.69 79 PRO A N 1
ATOM 609 C CA . PRO A 1 79 ? -22.190 6.335 20.930 1.00 94.69 79 PRO A CA 1
ATOM 610 C C . PRO A 1 79 ? -21.949 5.441 22.156 1.00 94.69 79 PRO A C 1
ATOM 612 O O . PRO A 1 79 ? -21.872 5.914 23.289 1.00 94.69 79 PRO A O 1
ATOM 615 N N . MET A 1 80 ? -21.804 4.129 21.937 1.00 94.62 80 MET A N 1
ATOM 616 C CA . MET A 1 80 ? -21.442 3.189 22.998 1.00 94.62 80 MET A CA 1
ATOM 617 C C . MET A 1 80 ? -20.000 3.406 23.456 1.00 94.62 80 MET A C 1
ATOM 619 O O . MET A 1 80 ? -19.730 3.387 24.653 1.00 94.62 80 MET A O 1
ATOM 623 N N . MET A 1 81 ? -19.072 3.628 22.522 1.00 95.12 81 MET A N 1
ATOM 624 C CA . MET A 1 81 ? -17.683 3.938 22.851 1.00 95.12 81 MET A CA 1
ATOM 625 C C . MET A 1 81 ? -17.579 5.239 23.654 1.00 95.12 81 MET A C 1
ATOM 627 O O . MET A 1 81 ? -16.970 5.233 24.717 1.00 95.12 81 MET A O 1
ATOM 631 N N . GLU A 1 82 ? -18.224 6.317 23.204 1.00 95.31 82 GLU A N 1
ATOM 632 C CA . GLU A 1 82 ? -18.320 7.589 23.937 1.00 95.31 82 GLU A CA 1
ATOM 633 C C . GLU A 1 82 ? -18.805 7.376 25.374 1.00 95.31 82 GLU A C 1
ATOM 635 O O . GLU A 1 82 ? -18.188 7.853 26.330 1.00 95.31 82 GLU A O 1
ATOM 640 N N . PHE A 1 83 ? -19.880 6.602 25.538 1.00 95.94 83 PHE A N 1
ATOM 641 C CA . PHE A 1 83 ? -20.426 6.293 26.850 1.00 95.94 83 PHE A CA 1
ATOM 642 C C . PHE A 1 83 ? -19.440 5.510 27.732 1.00 95.94 83 PHE A C 1
ATOM 644 O O . PHE A 1 83 ? -19.187 5.912 28.870 1.00 95.94 83 PHE A O 1
ATOM 651 N N . LEU A 1 84 ? -18.839 4.431 27.224 1.00 95.25 84 LEU A N 1
ATOM 652 C CA . LEU A 1 84 ? -17.874 3.628 27.983 1.00 95.25 84 LEU A CA 1
ATOM 653 C C . LEU A 1 84 ? -16.647 4.451 28.403 1.00 95.25 84 LEU A C 1
ATOM 655 O O . LEU A 1 84 ? -16.190 4.335 29.541 1.00 95.25 84 LEU A O 1
ATOM 659 N N . LEU A 1 85 ? -16.147 5.323 27.524 1.00 95.38 85 LEU A N 1
ATOM 660 C CA . LEU A 1 85 ? -15.039 6.228 27.834 1.00 95.38 85 LEU A CA 1
ATOM 661 C C . LEU A 1 85 ? -15.434 7.269 28.884 1.00 95.38 85 LEU A C 1
ATOM 663 O O . LEU A 1 85 ? -14.659 7.524 29.803 1.00 95.38 85 LEU A O 1
ATOM 667 N N . SER A 1 86 ? -16.657 7.811 28.816 1.00 94.94 86 SER A N 1
ATOM 668 C CA . SER A 1 86 ? -17.167 8.755 29.826 1.00 94.94 86 SER A CA 1
ATOM 669 C C . SER A 1 86 ? -17.255 8.143 31.231 1.00 94.94 86 SER A C 1
ATOM 671 O O . SER A 1 86 ? -17.134 8.857 32.224 1.00 94.94 86 SER A O 1
ATOM 673 N N . LYS A 1 87 ? -17.423 6.817 31.321 1.00 94.31 87 LYS A N 1
ATOM 674 C CA . LYS A 1 87 ? -17.437 6.052 32.576 1.00 94.31 87 LYS A CA 1
ATOM 675 C C . LYS A 1 87 ? -16.046 5.586 33.034 1.00 94.31 87 LYS A C 1
ATOM 677 O O . LYS A 1 87 ? -15.951 4.963 34.084 1.00 94.31 87 LYS A O 1
ATOM 682 N N . GLY A 1 88 ? -14.978 5.910 32.298 1.00 92.56 88 GLY A N 1
ATOM 683 C CA . GLY A 1 88 ? -13.590 5.636 32.691 1.00 92.56 88 GLY A CA 1
ATOM 684 C C . GLY A 1 88 ? -12.932 4.440 32.001 1.00 92.56 88 GLY A C 1
ATOM 685 O O . GLY A 1 88 ? -11.864 4.013 32.434 1.00 92.56 88 GLY A O 1
ATOM 686 N N . ALA A 1 89 ? -13.524 3.890 30.936 1.00 93.69 89 ALA A N 1
ATOM 687 C CA . ALA A 1 89 ? -12.893 2.791 30.216 1.00 93.69 89 ALA A CA 1
ATOM 688 C C . ALA A 1 89 ? -11.595 3.237 29.520 1.00 93.69 89 ALA A C 1
ATOM 690 O O . ALA A 1 89 ? -11.513 4.324 28.948 1.00 93.69 89 ALA A O 1
ATOM 691 N N . SER A 1 90 ? -10.577 2.375 29.523 1.00 93.19 90 SER A N 1
ATOM 692 C CA . SER A 1 90 ? -9.282 2.696 28.914 1.00 93.19 90 SER A CA 1
ATOM 693 C C . SER A 1 90 ? -9.239 2.421 27.406 1.00 93.19 90 SER A C 1
ATOM 695 O O . SER A 1 90 ? -9.510 1.304 26.956 1.00 93.19 90 SER A O 1
ATOM 697 N N . LEU A 1 91 ? -8.774 3.410 26.632 1.00 91.62 91 LEU A N 1
ATOM 698 C CA . LEU A 1 91 ? -8.447 3.277 25.202 1.00 91.62 91 LEU A CA 1
ATOM 699 C C . LEU A 1 91 ? -7.240 2.371 24.934 1.00 91.62 91 LEU A C 1
ATOM 701 O O . LEU A 1 91 ? -7.096 1.847 23.832 1.00 91.62 91 LEU A O 1
ATOM 705 N N . THR A 1 92 ? -6.371 2.187 25.929 1.00 91.81 92 THR A N 1
ATOM 706 C CA . THR A 1 92 ? -5.204 1.299 25.847 1.00 91.81 92 THR A CA 1
ATOM 707 C C . THR A 1 92 ? -5.506 -0.100 26.374 1.00 91.81 92 THR A C 1
ATOM 709 O O . THR A 1 92 ? -4.597 -0.903 26.567 1.00 91.81 92 THR A O 1
ATOM 712 N N . SER A 1 93 ? -6.785 -0.408 26.620 1.00 92.38 93 SER A N 1
ATOM 713 C CA . SER A 1 93 ? -7.193 -1.749 27.007 1.00 92.38 93 SER A CA 1
ATOM 714 C C . SER A 1 93 ? -6.796 -2.764 25.931 1.00 92.38 93 SER A C 1
ATOM 716 O O . SER A 1 93 ? -7.014 -2.545 24.739 1.00 92.38 93 SER A O 1
ATOM 718 N N . MET A 1 94 ? -6.260 -3.896 26.388 1.00 93.25 94 MET A N 1
ATOM 719 C CA . MET A 1 94 ? -5.811 -4.995 25.542 1.00 93.25 94 MET A CA 1
ATOM 720 C C . MET A 1 94 ? -6.772 -6.183 25.632 1.00 93.25 94 MET A C 1
ATOM 722 O O . MET A 1 94 ? -7.220 -6.582 26.718 1.00 93.25 94 MET A O 1
ATOM 726 N N . VAL A 1 95 ? -7.052 -6.793 24.484 1.00 92.38 95 VAL A N 1
ATOM 727 C CA . VAL A 1 95 ? -7.539 -8.171 24.388 1.00 92.38 95 VAL A CA 1
ATOM 728 C C . VAL A 1 95 ? -6.363 -9.093 24.682 1.00 92.38 95 VAL A C 1
ATOM 730 O O . VAL A 1 95 ? -5.272 -8.863 24.165 1.00 92.38 95 VAL A O 1
ATOM 733 N N . THR A 1 96 ? -6.572 -10.135 25.483 1.00 93.12 96 THR A N 1
ATOM 734 C CA . THR A 1 96 ? -5.546 -11.148 25.753 1.00 93.12 96 THR A CA 1
ATOM 735 C C . THR A 1 96 ? -5.776 -12.409 24.930 1.00 93.12 96 THR A C 1
ATOM 737 O O . THR A 1 96 ? -6.902 -12.686 24.513 1.00 93.12 96 THR A O 1
ATOM 740 N N . ARG A 1 97 ? -4.700 -13.163 24.705 1.00 90.12 97 ARG A N 1
ATOM 741 C CA . ARG A 1 97 ? -4.666 -14.512 24.135 1.00 90.12 97 ARG A CA 1
ATOM 742 C C . ARG A 1 97 ? -3.746 -15.360 25.010 1.00 90.12 97 ARG A C 1
ATOM 744 O O . ARG A 1 97 ? -2.589 -14.992 25.202 1.00 90.12 97 ARG A O 1
ATOM 751 N N . ASP A 1 98 ? -4.264 -16.446 25.571 1.00 88.88 98 ASP A N 1
ATOM 752 C CA . ASP A 1 98 ? -3.574 -17.322 26.528 1.00 88.88 98 ASP A CA 1
ATOM 753 C C . ASP A 1 98 ? -2.965 -16.536 27.706 1.00 88.88 98 ASP A C 1
ATOM 755 O O . ASP A 1 98 ? -1.802 -16.703 28.077 1.00 88.88 98 ASP A O 1
ATOM 759 N N . GLY A 1 99 ? -3.746 -15.592 28.246 1.00 85.56 99 GLY A N 1
ATOM 760 C CA . GLY A 1 99 ? -3.353 -14.747 29.380 1.00 85.56 99 GLY A CA 1
ATOM 761 C C . GLY A 1 99 ? -2.356 -13.626 29.060 1.00 85.56 99 GLY A C 1
ATOM 762 O O . GLY A 1 99 ? -1.991 -12.880 29.962 1.00 85.56 99 GLY A O 1
ATOM 763 N N . LYS A 1 100 ? -1.930 -13.467 27.800 1.00 89.94 100 LYS A N 1
ATOM 764 C CA . LYS A 1 100 ? -0.993 -12.414 27.372 1.00 89.94 100 LYS A CA 1
ATOM 765 C C . LYS A 1 100 ? -1.682 -11.367 26.517 1.00 89.94 100 LYS A C 1
ATOM 767 O O . LYS A 1 100 ? -2.536 -11.717 25.707 1.00 89.94 100 LYS A O 1
ATOM 772 N N . ASP A 1 101 ? -1.285 -10.106 26.653 1.00 90.38 101 ASP A N 1
ATOM 773 C CA . ASP A 1 101 ? -1.784 -9.025 25.802 1.00 90.38 101 ASP A CA 1
ATOM 774 C C . ASP A 1 101 ? -1.546 -9.339 24.326 1.00 90.38 101 ASP A C 1
ATOM 776 O O . ASP A 1 101 ? -0.459 -9.763 23.931 1.00 90.38 101 ASP A O 1
ATOM 780 N N . HIS A 1 102 ? -2.589 -9.157 23.519 1.00 89.94 102 HIS A N 1
ATOM 781 C CA . HIS A 1 102 ? -2.600 -9.525 22.114 1.00 89.94 102 HIS A CA 1
ATOM 782 C C . HIS A 1 102 ? -2.808 -8.310 21.214 1.00 89.94 102 HIS A C 1
ATOM 784 O O . HIS A 1 102 ? -1.906 -7.999 20.444 1.00 89.94 102 HIS A O 1
ATOM 790 N N . TYR A 1 103 ? -3.945 -7.611 21.303 1.00 90.94 103 TYR A N 1
ATOM 791 C CA . TYR A 1 103 ? -4.227 -6.407 20.506 1.00 90.94 103 TYR A CA 1
ATOM 792 C C . TYR A 1 103 ? -5.117 -5.400 21.244 1.00 90.94 103 TYR A C 1
ATOM 794 O O . TYR A 1 103 ? -5.852 -5.776 22.155 1.00 90.94 103 TYR A O 1
ATOM 802 N N . ASP A 1 104 ? -5.048 -4.131 20.838 1.00 93.12 104 ASP A N 1
ATOM 803 C CA . ASP A 1 104 ? -5.742 -3.004 21.479 1.00 93.12 104 ASP A CA 1
ATOM 804 C C . ASP A 1 104 ? -7.117 -2.673 20.852 1.00 93.12 104 ASP A C 1
ATOM 806 O O . ASP A 1 104 ? -7.603 -3.328 19.922 1.00 93.12 104 ASP A O 1
ATOM 810 N N . VAL A 1 105 ? -7.745 -1.607 21.355 1.00 94.12 105 VAL A N 1
ATOM 811 C CA . VAL A 1 105 ? -9.026 -1.075 20.865 1.00 94.12 105 VAL A CA 1
ATOM 812 C C . VAL A 1 105 ? -8.962 -0.631 19.391 1.00 94.12 105 VAL A C 1
ATOM 814 O O . VAL A 1 105 ? -9.915 -0.870 18.646 1.00 94.12 105 VAL A O 1
ATOM 817 N N . MET A 1 106 ? -7.849 -0.045 18.934 1.00 93.94 106 MET A N 1
ATOM 818 C CA . MET A 1 106 ? -7.674 0.387 17.538 1.00 93.94 106 MET A CA 1
ATOM 819 C C . MET A 1 106 ? -7.636 -0.814 16.583 1.00 93.94 106 MET A C 1
ATOM 821 O O . MET A 1 106 ? -8.307 -0.813 15.551 1.00 93.94 106 MET A O 1
ATOM 825 N N . HIS A 1 107 ? -6.919 -1.883 16.937 1.00 92.31 107 HIS A N 1
ATOM 826 C CA . HIS A 1 107 ? -6.912 -3.125 16.158 1.00 92.31 107 HIS A CA 1
ATOM 827 C C . HIS A 1 107 ? -8.303 -3.767 16.100 1.00 92.31 107 HIS A C 1
ATOM 829 O O . HIS A 1 107 ? -8.696 -4.270 15.044 1.00 92.31 107 HIS A O 1
ATOM 835 N N . ALA A 1 108 ? -9.053 -3.731 17.208 1.00 91.50 108 ALA A N 1
ATOM 836 C CA . ALA A 1 108 ? -10.420 -4.239 17.258 1.00 91.50 108 ALA A CA 1
ATOM 837 C C . ALA A 1 108 ? -11.344 -3.471 16.296 1.00 91.50 108 ALA A C 1
ATOM 839 O O . ALA A 1 108 ? -12.099 -4.101 15.557 1.00 91.50 108 ALA A O 1
ATOM 840 N N . ALA A 1 109 ? -11.239 -2.137 16.256 1.00 92.31 109 ALA A N 1
ATOM 841 C CA . ALA A 1 109 ? -12.013 -1.291 15.344 1.00 92.31 109 ALA A CA 1
ATOM 842 C C . ALA A 1 109 ? -11.707 -1.573 13.866 1.00 92.31 109 ALA A C 1
ATOM 844 O O . ALA A 1 109 ? -12.617 -1.650 13.044 1.00 92.31 109 ALA A O 1
ATOM 845 N N . VAL A 1 110 ? -10.431 -1.771 13.522 1.00 91.00 110 VAL A N 1
ATOM 846 C CA . VAL A 1 110 ? -10.010 -1.980 12.127 1.00 91.00 110 VAL A CA 1
ATOM 847 C C . VAL A 1 110 ? -10.307 -3.397 11.624 1.00 91.00 110 VAL A C 1
ATOM 849 O O . VAL A 1 110 ? -10.533 -3.592 10.433 1.00 91.00 110 VAL A O 1
ATOM 852 N N . PHE A 1 111 ? -10.323 -4.402 12.506 1.00 86.56 111 PHE A N 1
ATOM 853 C CA . PHE A 1 111 ? -10.606 -5.792 12.123 1.00 86.56 111 PHE A CA 1
ATOM 854 C C . PHE A 1 111 ? -12.058 -6.032 11.689 1.00 86.56 111 PHE A C 1
ATOM 856 O O . PHE A 1 111 ? -12.339 -7.043 11.050 1.00 86.56 111 PHE A O 1
ATOM 863 N N . ALA A 1 112 ? -12.977 -5.140 12.048 1.00 72.69 112 ALA A N 1
ATOM 864 C CA . ALA A 1 112 ? -14.407 -5.324 11.873 1.00 72.69 112 ALA A CA 1
ATOM 865 C C . ALA A 1 112 ? -14.801 -5.589 10.402 1.00 72.69 112 ALA A C 1
ATOM 867 O O . ALA A 1 112 ? -14.868 -4.683 9.571 1.00 72.69 112 ALA A O 1
ATOM 868 N N . GLU A 1 113 ? -15.099 -6.849 10.075 1.00 61.06 113 GLU A N 1
ATOM 869 C CA . GLU A 1 113 ? -15.667 -7.222 8.779 1.00 61.06 113 GLU A CA 1
ATOM 870 C C . G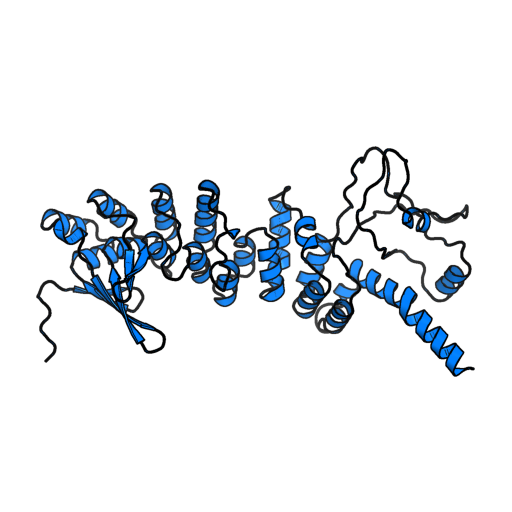LU A 1 113 ? -17.143 -6.798 8.722 1.00 61.06 113 GLU A C 1
ATOM 872 O O . GLU A 1 113 ? -18.003 -7.415 9.351 1.00 61.06 113 GLU A O 1
ATOM 877 N N . GLY A 1 114 ? -17.432 -5.733 7.966 1.00 53.97 114 GLY A N 1
ATOM 878 C CA . GLY A 1 114 ? -18.762 -5.463 7.404 1.00 53.97 114 GLY A CA 1
ATOM 879 C C . GLY A 1 114 ? -19.906 -5.216 8.395 1.00 53.97 114 GLY A C 1
ATOM 880 O O . GLY A 1 114 ? -21.043 -5.573 8.096 1.00 53.97 114 GLY A O 1
ATOM 881 N N . ARG A 1 115 ? -19.646 -4.637 9.573 1.00 62.62 115 ARG A N 1
ATOM 882 C CA . ARG A 1 115 ? -20.683 -4.342 10.580 1.00 62.62 115 ARG A CA 1
ATOM 883 C C . ARG A 1 115 ? -20.565 -2.889 11.058 1.00 62.62 115 ARG A C 1
ATOM 885 O O . ARG A 1 115 ? -19.593 -2.569 11.725 1.00 62.62 115 ARG A O 1
ATOM 892 N N . ASN A 1 116 ? -21.571 -2.068 10.734 1.00 67.12 116 ASN A N 1
ATOM 893 C CA . ASN A 1 116 ? -21.754 -0.649 11.104 1.00 67.12 116 ASN A CA 1
ATOM 894 C C . ASN A 1 116 ? -20.635 0.323 10.646 1.00 67.12 116 ASN A C 1
ATOM 896 O O . ASN A 1 116 ? -19.850 0.010 9.751 1.00 67.12 116 ASN A O 1
ATOM 900 N N . ASP A 1 117 ? -20.609 1.542 11.210 1.00 80.62 117 ASP A N 1
ATOM 901 C CA . ASP A 1 117 ? -19.713 2.652 10.847 1.00 80.62 117 ASP A CA 1
ATOM 902 C C . ASP A 1 117 ? -18.290 2.489 11.421 1.00 80.62 117 ASP A C 1
ATOM 904 O O . ASP A 1 117 ? -17.831 3.219 12.304 1.00 80.62 117 ASP A O 1
ATOM 908 N N . ASN A 1 118 ? -17.555 1.506 10.896 1.00 84.69 118 ASN A N 1
ATOM 909 C CA . ASN A 1 118 ? -16.163 1.253 11.289 1.00 84.69 118 ASN A CA 1
ATOM 910 C C . ASN A 1 118 ? -15.241 2.435 10.976 1.00 84.69 118 ASN A C 1
ATOM 912 O O . ASN A 1 118 ? -14.279 2.687 11.701 1.00 84.69 118 ASN A O 1
ATOM 916 N N . ILE A 1 119 ? -15.527 3.181 9.907 1.00 89.88 119 ILE A N 1
ATOM 917 C CA . ILE A 1 119 ? -14.705 4.325 9.514 1.00 89.88 119 ILE A CA 1
ATOM 918 C C . ILE A 1 119 ? -14.923 5.482 10.498 1.00 89.88 119 ILE A C 1
ATOM 920 O O . ILE A 1 119 ? -13.953 6.122 10.903 1.00 89.88 119 ILE A O 1
ATOM 924 N N . GLY A 1 120 ? -16.170 5.732 10.915 1.00 92.00 120 GLY A N 1
ATOM 925 C CA . GLY A 1 120 ? -16.503 6.661 11.994 1.00 92.00 120 GLY A CA 1
ATOM 926 C C . GLY A 1 120 ? -15.811 6.295 13.300 1.00 92.00 120 GLY A C 1
ATOM 927 O O . GLY A 1 120 ? -15.164 7.151 13.893 1.00 92.00 120 GLY A O 1
ATOM 928 N N . MET A 1 121 ? -15.821 5.015 13.683 1.00 93.31 121 MET A N 1
ATOM 929 C CA . MET A 1 121 ? -15.096 4.539 14.866 1.00 93.31 121 MET A CA 1
ATOM 930 C C . MET A 1 121 ? -13.586 4.779 14.776 1.00 93.31 121 MET A C 1
ATOM 932 O O . MET A 1 121 ? -12.993 5.300 15.716 1.00 93.31 121 MET A O 1
ATOM 936 N N . VAL A 1 122 ? -12.944 4.444 13.652 1.00 94.25 122 VAL A N 1
ATOM 937 C CA . VAL A 1 122 ? -11.501 4.688 13.479 1.00 94.25 122 VAL A CA 1
ATOM 938 C C . VAL A 1 122 ? -11.190 6.186 13.524 1.00 94.25 122 VAL A C 1
ATOM 940 O O . VAL A 1 122 ? -10.236 6.581 14.191 1.00 94.25 122 VAL A O 1
ATOM 943 N N . ARG A 1 123 ? -12.003 7.035 12.877 1.00 94.38 123 ARG A N 1
ATOM 944 C CA . ARG A 1 123 ? -11.856 8.499 12.957 1.00 94.38 123 ARG A CA 1
ATOM 945 C C . ARG A 1 123 ? -11.979 9.000 14.393 1.00 94.38 123 ARG A C 1
ATOM 947 O O . ARG A 1 123 ? -11.094 9.719 14.846 1.00 94.38 123 ARG A O 1
ATOM 954 N N . TYR A 1 124 ? -12.999 8.547 15.113 1.00 94.75 124 TYR A N 1
ATOM 955 C CA . TYR A 1 124 ? -13.235 8.903 16.507 1.00 94.75 124 TYR A CA 1
ATOM 956 C C . TYR A 1 124 ? -12.063 8.490 17.415 1.00 94.75 124 TYR A C 1
ATOM 958 O O . TYR A 1 124 ? -11.533 9.296 18.178 1.00 94.75 124 TYR A O 1
ATOM 966 N N . LEU A 1 125 ? -11.551 7.263 17.272 1.00 94.88 125 LEU A N 1
ATOM 967 C CA . LEU A 1 125 ? -10.363 6.812 18.008 1.00 94.88 125 LEU A CA 1
ATOM 968 C C . LEU A 1 125 ? -9.110 7.630 17.650 1.00 94.88 125 LEU A C 1
ATOM 970 O O . LEU A 1 125 ? -8.273 7.910 18.514 1.00 94.88 125 LEU A O 1
ATOM 974 N N . CYS A 1 126 ? -8.963 8.039 16.388 1.00 94.38 126 CYS A N 1
ATOM 975 C CA . CYS A 1 126 ? -7.879 8.920 15.968 1.00 94.38 126 CYS A CA 1
ATOM 976 C C . CYS A 1 126 ? -7.983 10.324 16.589 1.00 94.38 126 CYS A C 1
ATOM 978 O O . CYS A 1 126 ? -6.950 10.853 17.010 1.00 94.38 126 CYS A O 1
ATOM 980 N N . GLU A 1 127 ? -9.188 10.893 16.690 1.00 94.12 127 GLU A N 1
ATOM 981 C CA . GLU A 1 127 ? -9.467 12.178 17.356 1.00 94.12 127 GLU A CA 1
ATOM 982 C C . GLU A 1 127 ? -9.123 12.127 18.849 1.00 94.12 127 GLU A C 1
ATOM 984 O O . GLU A 1 127 ? -8.468 13.031 19.369 1.00 94.12 127 GLU A O 1
ATOM 989 N N . LEU A 1 128 ? -9.442 11.010 19.508 1.00 94.00 128 LEU A N 1
ATOM 990 C CA . LEU A 1 128 ? -9.077 10.733 20.900 1.00 94.00 128 LEU A CA 1
ATOM 991 C C . LEU A 1 128 ? -7.587 10.424 21.116 1.00 94.00 128 LEU A C 1
ATOM 993 O O . LEU A 1 128 ? -7.175 10.089 22.225 1.00 94.00 128 LEU A O 1
ATOM 997 N N . LYS A 1 129 ? -6.760 10.515 20.067 1.00 91.44 129 LYS A N 1
ATOM 998 C CA . LYS A 1 129 ? -5.327 10.191 20.102 1.00 91.44 129 LYS A CA 1
ATOM 999 C C . LYS A 1 129 ? -5.033 8.766 20.595 1.00 91.44 129 LYS A C 1
ATOM 1001 O O . LYS A 1 129 ? -3.962 8.526 21.150 1.00 91.44 129 LYS A O 1
ATOM 1006 N N . ALA A 1 130 ? -5.930 7.810 20.334 1.00 92.06 130 ALA A N 1
ATOM 1007 C CA . ALA A 1 130 ? -5.678 6.400 20.630 1.00 92.06 130 ALA A CA 1
ATOM 1008 C C . ALA A 1 130 ? -4.361 5.940 19.970 1.00 92.06 130 ALA A C 1
ATOM 1010 O O . ALA A 1 130 ? -4.051 6.395 18.856 1.00 92.06 130 ALA A O 1
ATOM 1011 N N . PRO A 1 131 ? -3.560 5.086 20.633 1.00 89.69 131 PRO A N 1
ATOM 1012 C CA . PRO A 1 131 ? -2.258 4.677 20.120 1.00 89.69 131 PRO A CA 1
ATOM 1013 C C . PRO A 1 131 ? -2.397 3.926 18.789 1.00 89.69 131 PRO A C 1
ATOM 1015 O O . PRO A 1 131 ? -3.312 3.131 18.592 1.00 89.69 131 PRO A O 1
ATOM 1018 N N . ILE A 1 132 ? -1.474 4.194 17.864 1.00 89.88 132 ILE A N 1
ATOM 1019 C CA . ILE A 1 132 ? -1.336 3.460 16.599 1.00 89.88 132 ILE A CA 1
ATOM 1020 C C . ILE A 1 132 ? 0.012 2.750 16.676 1.00 89.88 132 ILE A C 1
ATOM 1022 O O . ILE A 1 132 ? 1.037 3.299 16.275 1.00 89.88 132 ILE A O 1
ATOM 1026 N N . GLN A 1 133 ? 0.007 1.565 17.272 1.00 87.56 133 GLN A N 1
ATOM 1027 C CA . GLN A 1 133 ? 1.210 0.792 17.576 1.00 87.56 133 GLN A CA 1
ATOM 1028 C C . GLN A 1 133 ? 1.055 -0.659 17.128 1.00 87.56 133 GLN A C 1
ATOM 1030 O O . GLN A 1 133 ? -0.021 -1.068 16.703 1.00 87.56 133 GLN A O 1
ATOM 1035 N N . GLU A 1 134 ? 2.132 -1.431 17.203 1.00 87.12 134 GLU A N 1
ATOM 1036 C CA . GLU A 1 134 ? 2.096 -2.860 16.915 1.00 87.12 134 GLU A CA 1
ATOM 1037 C C . GLU A 1 134 ? 1.427 -3.664 18.033 1.00 87.12 134 GLU A C 1
ATOM 1039 O O . GLU A 1 134 ? 1.523 -3.344 19.219 1.00 87.12 134 GLU A O 1
ATOM 1044 N N . ASN A 1 135 ? 0.761 -4.743 17.639 1.00 88.06 135 ASN A N 1
ATOM 1045 C CA . ASN A 1 135 ? 0.217 -5.737 18.549 1.00 88.06 135 ASN A CA 1
ATOM 1046 C C . ASN A 1 135 ? 1.282 -6.798 18.930 1.00 88.06 135 ASN A C 1
ATOM 1048 O O . ASN A 1 135 ? 2.434 -6.733 18.491 1.00 88.06 135 ASN A O 1
ATOM 1052 N N . SER A 1 136 ? 0.912 -7.818 19.713 1.00 86.88 136 SER A N 1
ATOM 1053 C CA . SER A 1 136 ? 1.850 -8.872 20.153 1.00 86.88 136 SER A CA 1
ATOM 1054 C C . SER A 1 136 ? 2.506 -9.652 19.008 1.00 86.88 136 SER A C 1
ATOM 1056 O O . SER A 1 136 ? 3.599 -10.189 19.169 1.00 86.88 136 SER A O 1
ATOM 1058 N N . ASP A 1 137 ? 1.828 -9.731 17.862 1.00 84.25 137 ASP A N 1
ATOM 1059 C CA . ASP A 1 137 ? 2.273 -10.439 16.662 1.00 84.25 137 ASP A CA 1
ATOM 1060 C C . ASP A 1 137 ? 3.015 -9.487 15.694 1.00 84.25 137 ASP A C 1
ATOM 1062 O O . ASP A 1 137 ? 3.226 -9.833 14.533 1.00 84.25 137 ASP A O 1
ATOM 1066 N N . LYS A 1 138 ? 3.412 -8.290 16.165 1.00 85.19 138 LYS A N 1
ATOM 1067 C CA . LYS A 1 138 ? 4.090 -7.233 15.388 1.00 85.19 138 LYS A CA 1
ATOM 1068 C C . LYS A 1 138 ? 3.247 -6.672 14.232 1.00 85.19 138 LYS A C 1
ATOM 1070 O O . LYS A 1 138 ? 3.761 -6.109 13.272 1.00 85.19 138 LYS A O 1
ATOM 1075 N N . ILE A 1 139 ? 1.925 -6.807 14.321 1.00 86.75 139 ILE A N 1
ATOM 1076 C CA . ILE A 1 139 ? 0.971 -6.330 13.316 1.00 86.75 139 ILE A CA 1
ATOM 1077 C C . ILE A 1 139 ? 0.482 -4.943 13.732 1.00 86.75 139 ILE A C 1
ATOM 1079 O O . ILE A 1 139 ? -0.030 -4.789 14.834 1.00 86.75 139 ILE A O 1
ATOM 1083 N N . PHE A 1 140 ? 0.594 -3.952 12.845 1.00 88.62 140 PHE A N 1
ATOM 1084 C CA . PHE A 1 140 ? -0.047 -2.636 13.014 1.00 88.62 140 PHE A CA 1
ATOM 1085 C C . PHE A 1 140 ? -1.510 -2.638 12.539 1.00 88.62 140 PHE A C 1
ATOM 1087 O O . PHE A 1 140 ? -1.853 -3.412 11.636 1.00 88.62 140 PHE A O 1
ATOM 1094 N N . PRO A 1 141 ? -2.345 -1.678 12.988 1.00 91.12 141 PRO A N 1
ATOM 1095 C CA . PRO A 1 141 ? -3.705 -1.505 12.477 1.00 91.12 141 PRO A CA 1
ATOM 1096 C C . PRO A 1 141 ? -3.751 -1.350 10.949 1.00 91.12 141 PRO A C 1
ATOM 1098 O O . PRO A 1 141 ? -4.652 -1.879 10.304 1.00 91.12 141 PRO A O 1
ATOM 1101 N N . LEU A 1 142 ? -2.735 -0.720 10.341 1.00 91.06 142 LEU A N 1
ATOM 1102 C CA . LEU A 1 142 ? -2.634 -0.575 8.885 1.00 91.06 142 LEU A CA 1
ATOM 1103 C C . LEU A 1 142 ? -2.573 -1.929 8.152 1.00 91.06 142 LEU A C 1
ATOM 1105 O O . LEU A 1 142 ? -3.241 -2.095 7.135 1.00 91.06 142 LEU A O 1
ATOM 1109 N N . HIS A 1 143 ? -1.850 -2.922 8.684 1.00 89.38 143 HIS A N 1
ATOM 1110 C CA . HIS A 1 143 ? -1.825 -4.276 8.111 1.00 89.38 143 HIS A CA 1
ATOM 1111 C C . HIS A 1 143 ? -3.224 -4.901 8.136 1.00 89.38 143 HIS A C 1
ATOM 1113 O O . HIS A 1 143 ? -3.660 -5.513 7.162 1.00 89.38 143 HIS A O 1
ATOM 1119 N N . ILE A 1 144 ? -3.960 -4.719 9.238 1.00 89.62 144 ILE A N 1
ATOM 1120 C CA . ILE A 1 144 ? -5.331 -5.221 9.351 1.00 89.62 144 ILE A CA 1
ATOM 1121 C C . ILE A 1 144 ? -6.241 -4.530 8.330 1.00 89.62 144 ILE A C 1
ATOM 1123 O O . ILE A 1 144 ? -7.037 -5.215 7.694 1.00 89.62 144 ILE A O 1
ATOM 1127 N N . ALA A 1 145 ? -6.084 -3.224 8.105 1.00 91.25 145 ALA A N 1
ATOM 1128 C CA . ALA A 1 145 ? -6.875 -2.482 7.122 1.00 91.25 145 ALA A CA 1
ATOM 1129 C C . ALA A 1 145 ? -6.692 -3.027 5.692 1.00 91.25 145 ALA A C 1
ATOM 1131 O O . ALA A 1 145 ? -7.681 -3.226 4.984 1.00 91.25 145 ALA A O 1
ATOM 1132 N N . PHE A 1 146 ? -5.455 -3.356 5.298 1.00 90.50 146 PHE A N 1
ATOM 1133 C CA . PHE A 1 146 ? -5.171 -4.036 4.027 1.00 90.50 146 PHE A CA 1
ATOM 1134 C C . PHE A 1 146 ? -5.728 -5.462 3.981 1.00 90.50 146 PHE A C 1
ATOM 1136 O O . PHE A 1 146 ? -6.274 -5.873 2.962 1.00 90.50 146 PHE A O 1
ATOM 1143 N N . ARG A 1 147 ? -5.656 -6.207 5.092 1.00 89.25 147 ARG A N 1
ATOM 1144 C CA . ARG A 1 147 ? -6.235 -7.557 5.188 1.00 89.25 147 ARG A CA 1
ATOM 1145 C C . ARG A 1 147 ? -7.758 -7.564 5.062 1.00 89.25 147 ARG A C 1
ATOM 1147 O O . ARG A 1 147 ? -8.314 -8.522 4.533 1.00 89.25 147 ARG A O 1
ATOM 1154 N N . VAL A 1 148 ? -8.434 -6.544 5.590 1.00 89.00 148 VAL A N 1
ATOM 1155 C CA . VAL A 1 148 ? -9.888 -6.366 5.448 1.00 89.00 148 VAL A CA 1
ATOM 1156 C C . VAL A 1 148 ? -10.237 -5.833 4.056 1.00 89.00 148 VAL A C 1
ATOM 1158 O O . VAL A 1 148 ? -11.279 -6.194 3.520 1.00 89.00 148 VAL A O 1
ATOM 1161 N N . GLY A 1 149 ? -9.353 -5.038 3.453 1.00 89.62 149 GLY A N 1
ATOM 1162 C CA . GLY A 1 149 ? -9.532 -4.457 2.124 1.00 89.62 149 GLY A CA 1
ATOM 1163 C C . GLY A 1 149 ? -10.271 -3.116 2.126 1.00 89.62 149 GLY A C 1
ATOM 1164 O O . GLY A 1 149 ? -10.889 -2.747 1.132 1.00 89.62 149 GLY A O 1
ATOM 1165 N N . SER A 1 150 ? -10.235 -2.373 3.237 1.00 90.25 150 SER A N 1
ATOM 1166 C CA . SER A 1 150 ? -10.944 -1.093 3.360 1.00 90.25 150 SER A CA 1
ATOM 1167 C C . SER A 1 150 ? -10.052 0.092 2.976 1.00 90.25 150 SER A C 1
ATOM 1169 O O . SER A 1 150 ? -9.242 0.562 3.780 1.00 90.25 150 SER A O 1
ATOM 1171 N N . LEU A 1 151 ? -10.227 0.614 1.755 1.00 91.25 151 LEU A N 1
ATOM 1172 C CA . LEU A 1 151 ? -9.473 1.768 1.241 1.00 91.25 151 LEU A CA 1
ATOM 1173 C C . LEU A 1 151 ? -9.608 3.011 2.136 1.00 91.25 151 LEU A C 1
ATOM 1175 O O . LEU A 1 151 ? -8.635 3.736 2.353 1.00 91.25 151 LEU A O 1
ATOM 1179 N N . ASP A 1 152 ? -10.801 3.267 2.666 1.00 91.25 152 ASP A N 1
ATOM 1180 C CA . ASP A 1 152 ? -11.064 4.464 3.466 1.00 91.25 152 ASP A CA 1
ATOM 1181 C C . ASP A 1 152 ? -10.360 4.419 4.823 1.00 91.25 152 ASP A C 1
ATOM 1183 O O . ASP A 1 152 ? -9.761 5.415 5.236 1.00 91.25 152 ASP A O 1
ATOM 1187 N N . ILE A 1 153 ? -10.344 3.255 5.484 1.00 92.19 153 ILE A N 1
ATOM 1188 C CA . ILE A 1 153 ? -9.599 3.070 6.736 1.00 92.19 153 ILE A CA 1
ATOM 1189 C C . ILE A 1 153 ? -8.095 3.229 6.484 1.00 92.19 153 ILE A C 1
ATOM 1191 O O . ILE A 1 153 ? -7.421 3.915 7.252 1.00 92.19 153 ILE A O 1
ATOM 1195 N N . ILE A 1 154 ? -7.571 2.671 5.384 1.00 92.50 154 ILE A N 1
ATOM 1196 C CA . ILE A 1 154 ? -6.159 2.830 4.992 1.00 92.50 154 ILE A CA 1
ATOM 1197 C C . ILE A 1 154 ? -5.804 4.317 4.846 1.00 92.50 154 ILE A C 1
ATOM 1199 O O . ILE A 1 154 ? -4.797 4.768 5.395 1.00 92.50 154 ILE A O 1
ATOM 1203 N N . LYS A 1 155 ? -6.646 5.101 4.158 1.00 91.69 155 LYS A N 1
ATOM 1204 C CA . LYS A 1 155 ? -6.433 6.547 3.975 1.00 91.69 155 LYS A CA 1
ATOM 1205 C C . LYS A 1 155 ? -6.441 7.311 5.299 1.00 91.69 155 LYS A C 1
ATOM 1207 O O . LYS A 1 155 ? -5.567 8.154 5.508 1.00 91.69 155 LYS A O 1
ATOM 1212 N N . VAL A 1 156 ? -7.406 7.032 6.181 1.00 93.06 156 VAL A N 1
ATOM 1213 C CA . VAL A 1 156 ? -7.507 7.686 7.498 1.00 93.06 156 VAL A CA 1
ATOM 1214 C C . VAL A 1 156 ? -6.278 7.364 8.346 1.00 93.06 156 VAL A C 1
ATOM 1216 O O . VAL A 1 156 ? -5.602 8.284 8.806 1.00 93.06 156 VAL A O 1
ATOM 1219 N N . LEU A 1 157 ? -5.932 6.081 8.484 1.00 91.88 157 LEU A N 1
ATOM 1220 C CA . LEU A 1 157 ? -4.783 5.651 9.281 1.00 91.88 157 LEU A CA 1
ATOM 1221 C C . LEU A 1 157 ? -3.476 6.233 8.747 1.00 91.88 157 LEU A C 1
ATOM 1223 O O . LEU A 1 157 ? -2.714 6.800 9.521 1.00 91.88 157 LEU A O 1
ATOM 1227 N N . ARG A 1 158 ? -3.231 6.179 7.432 1.00 89.81 158 ARG A N 1
ATOM 1228 C CA . ARG A 1 158 ? -2.013 6.749 6.836 1.00 89.81 158 ARG A CA 1
ATOM 1229 C C . ARG A 1 158 ? -1.904 8.253 7.076 1.00 89.81 158 ARG A C 1
ATOM 1231 O O . ARG A 1 158 ? -0.820 8.749 7.388 1.00 89.81 158 ARG A O 1
ATOM 1238 N N . LYS A 1 159 ? -3.012 8.990 6.943 1.00 90.81 159 LYS A N 1
ATOM 1239 C CA . LYS A 1 159 ? -3.047 10.434 7.210 1.00 90.81 159 LYS A CA 1
ATOM 1240 C C . LYS A 1 159 ? -2.684 10.727 8.666 1.00 90.81 159 LYS A C 1
ATOM 1242 O O . LYS A 1 159 ? -1.870 11.612 8.919 1.00 90.81 159 LYS A O 1
ATOM 1247 N N . GLU A 1 160 ? -3.249 9.977 9.605 1.00 91.44 160 GLU A N 1
ATOM 1248 C CA . GLU A 1 160 ? -2.991 10.153 11.036 1.00 91.44 160 GLU A CA 1
ATOM 1249 C C . GLU A 1 160 ? -1.587 9.704 11.449 1.00 91.44 160 GLU A C 1
ATOM 1251 O O . GLU A 1 160 ? -0.923 10.398 12.216 1.00 91.44 160 GLU A O 1
ATOM 1256 N N . MET A 1 161 ? -1.075 8.613 10.881 1.00 89.38 161 MET A N 1
ATOM 1257 C CA . MET A 1 161 ? 0.309 8.174 11.077 1.00 89.38 161 MET A CA 1
ATOM 1258 C C . MET A 1 161 ? 1.299 9.244 10.612 1.00 89.38 161 MET A C 1
ATOM 1260 O O . MET A 1 161 ? 2.197 9.610 11.369 1.00 89.38 161 MET A O 1
ATOM 1264 N N . ARG A 1 162 ? 1.084 9.829 9.423 1.00 87.12 162 ARG A N 1
ATOM 1265 C CA . ARG A 1 162 ? 1.918 10.924 8.904 1.00 87.12 162 ARG A CA 1
ATOM 1266 C C . ARG A 1 162 ? 1.885 12.150 9.818 1.00 87.12 162 ARG A C 1
ATOM 1268 O O . ARG A 1 162 ? 2.939 12.695 10.122 1.00 87.12 162 ARG A O 1
ATOM 1275 N N . LYS A 1 163 ? 0.702 12.559 10.294 1.00 89.19 163 LYS A N 1
ATOM 1276 C CA . LYS A 1 163 ? 0.560 13.680 11.245 1.00 89.19 163 LYS A CA 1
ATOM 1277 C C . LYS A 1 163 ? 1.328 13.452 12.548 1.00 89.19 163 LYS A C 1
ATOM 1279 O O . LYS A 1 163 ? 1.833 14.403 13.129 1.00 89.19 163 LYS A O 1
ATOM 1284 N N . ARG A 1 164 ? 1.399 12.202 13.009 1.00 87.88 164 ARG A N 1
ATOM 1285 C CA . ARG A 1 164 ? 2.080 11.809 14.252 1.00 87.88 164 ARG A CA 1
ATOM 1286 C C . ARG A 1 164 ? 3.564 11.477 14.054 1.00 87.88 164 ARG A C 1
ATOM 1288 O O . ARG A 1 164 ?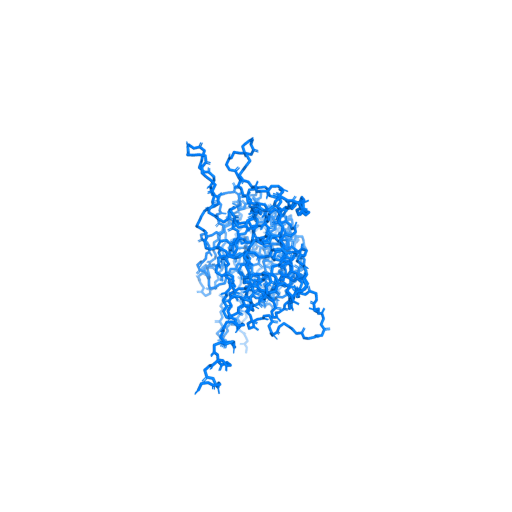 4.212 11.075 15.012 1.00 87.88 164 ARG A O 1
ATOM 1295 N N . GLY A 1 165 ? 4.097 11.610 12.836 1.00 83.88 165 GLY A N 1
ATOM 1296 C CA . GLY A 1 165 ? 5.490 11.272 12.523 1.00 83.88 165 GLY A CA 1
ATOM 1297 C C . GLY A 1 165 ? 5.795 9.769 12.543 1.00 83.88 165 GLY A C 1
ATOM 1298 O O . GLY A 1 165 ? 6.956 9.379 12.622 1.00 83.88 165 GLY A O 1
ATOM 1299 N N . ILE A 1 166 ? 4.772 8.914 12.473 1.00 80.25 166 ILE A N 1
ATOM 1300 C CA . ILE A 1 166 ? 4.928 7.459 12.439 1.00 80.25 166 ILE A CA 1
ATOM 1301 C C . ILE A 1 166 ? 5.299 7.060 11.004 1.00 80.25 166 ILE A C 1
ATOM 1303 O O . ILE A 1 166 ? 4.467 7.130 10.096 1.00 80.25 166 ILE A O 1
ATOM 1307 N N . THR A 1 167 ? 6.552 6.660 10.781 1.00 68.69 167 THR A N 1
ATOM 1308 C CA . THR A 1 167 ? 7.039 6.232 9.461 1.00 68.69 167 THR A CA 1
ATOM 1309 C C . THR A 1 167 ? 6.586 4.811 9.131 1.00 68.69 167 THR A C 1
ATOM 1311 O O . THR A 1 167 ? 6.775 3.898 9.928 1.00 68.69 167 THR A O 1
ATOM 1314 N N . GLU A 1 168 ? 6.055 4.595 7.921 1.00 61.09 168 GLU A N 1
ATOM 1315 C CA . GLU A 1 168 ? 5.700 3.248 7.425 1.00 61.09 168 GLU A CA 1
ATOM 1316 C C . GLU A 1 168 ? 6.928 2.317 7.329 1.00 61.09 168 GLU A C 1
ATOM 1318 O O . GLU A 1 168 ? 6.804 1.102 7.439 1.00 61.09 168 GLU A O 1
ATOM 1323 N N . LEU A 1 169 ? 8.126 2.885 7.140 1.00 52.03 169 LEU A N 1
ATOM 1324 C CA . LEU A 1 169 ? 9.369 2.152 6.864 1.00 52.03 169 LEU A CA 1
ATOM 1325 C C . LEU A 1 169 ? 10.001 1.492 8.098 1.00 52.03 169 LEU A C 1
ATOM 1327 O O . LEU A 1 169 ? 10.686 0.484 7.960 1.00 52.03 169 LEU A O 1
ATOM 1331 N N . SER A 1 170 ? 9.759 2.006 9.308 1.00 46.16 170 SER A N 1
ATOM 1332 C CA . SER A 1 170 ? 10.278 1.400 10.551 1.00 46.16 170 SER A CA 1
ATOM 1333 C C . SER A 1 170 ? 9.517 0.130 10.971 1.00 46.16 170 SER A C 1
ATOM 1335 O O . SER A 1 170 ? 9.842 -0.488 11.980 1.00 46.16 170 SER A O 1
ATOM 1337 N N . GLN A 1 171 ? 8.516 -0.278 10.183 1.00 51.62 171 GLN A N 1
ATOM 1338 C CA . GLN A 1 171 ? 7.493 -1.270 10.536 1.00 51.62 171 GLN A CA 1
ATOM 1339 C C . GLN A 1 171 ? 7.650 -2.600 9.774 1.00 51.62 171 GLN A C 1
ATOM 1341 O O . GLN A 1 171 ? 6.765 -3.450 9.812 1.00 51.62 171 GLN A O 1
ATOM 1346 N N . LEU A 1 172 ? 8.796 -2.797 9.108 1.00 52.66 172 LEU A N 1
ATOM 1347 C CA . LEU A 1 172 ? 9.208 -4.006 8.371 1.00 52.66 172 LEU A CA 1
ATOM 1348 C C . LEU A 1 172 ? 9.526 -5.220 9.276 1.00 52.66 172 LEU A C 1
ATOM 1350 O O . LEU A 1 172 ? 10.196 -6.159 8.857 1.00 52.66 172 LEU A O 1
ATOM 1354 N N . THR A 1 173 ? 9.074 -5.222 10.531 1.00 47.94 173 THR A N 1
ATOM 1355 C CA . THR A 1 173 ? 9.389 -6.272 11.515 1.00 47.94 173 THR A CA 1
ATOM 1356 C C . THR A 1 173 ? 8.570 -7.552 11.326 1.00 47.94 173 THR A C 1
ATOM 1358 O O . THR A 1 173 ? 8.835 -8.552 11.995 1.00 47.94 173 THR A O 1
ATOM 1361 N N . THR A 1 174 ? 7.621 -7.570 10.384 1.00 52.41 174 THR A N 1
ATOM 1362 C CA . THR A 1 174 ? 6.928 -8.790 9.949 1.00 52.41 174 THR A CA 1
ATOM 1363 C C . THR A 1 174 ? 7.327 -9.178 8.529 1.00 52.41 174 THR A C 1
ATOM 1365 O O . THR A 1 174 ? 7.681 -8.339 7.708 1.00 52.41 174 THR A O 1
ATOM 1368 N N . LYS A 1 175 ? 7.260 -10.484 8.238 1.00 58.12 175 LYS A N 1
ATOM 1369 C CA . LYS A 1 175 ? 7.602 -11.074 6.932 1.00 58.12 175 LYS A CA 1
ATOM 1370 C C . LYS A 1 175 ? 6.835 -10.474 5.739 1.00 58.12 175 LYS A C 1
ATOM 1372 O O . LYS A 1 175 ? 7.281 -10.691 4.621 1.00 58.12 175 LYS A O 1
ATOM 1377 N N . ASP A 1 176 ? 5.737 -9.742 5.960 1.00 73.38 176 ASP A N 1
ATOM 1378 C CA . ASP A 1 176 ? 4.895 -9.183 4.900 1.00 73.38 176 ASP A CA 1
ATOM 1379 C C . ASP A 1 176 ? 4.565 -7.701 5.148 1.00 73.38 176 ASP A C 1
ATOM 1381 O O . ASP A 1 176 ? 4.035 -7.343 6.197 1.00 73.38 176 ASP A O 1
ATOM 1385 N N . THR A 1 177 ? 4.801 -6.841 4.153 1.00 84.06 177 THR A N 1
ATOM 1386 C CA . THR A 1 177 ? 4.360 -5.435 4.191 1.00 84.06 177 THR A CA 1
ATOM 1387 C C . THR A 1 177 ? 2.824 -5.338 4.204 1.00 84.06 177 THR A C 1
ATOM 1389 O O . THR A 1 177 ? 2.151 -6.242 3.693 1.00 84.06 177 THR A O 1
ATOM 1392 N N . PRO A 1 178 ? 2.221 -4.239 4.713 1.00 88.25 178 PRO A N 1
ATOM 1393 C CA . PRO A 1 178 ? 0.768 -4.058 4.670 1.00 88.25 178 PRO A CA 1
ATOM 1394 C C . PRO A 1 178 ? 0.197 -4.224 3.255 1.00 88.25 178 PRO A C 1
ATOM 1396 O O . PRO A 1 178 ? -0.808 -4.905 3.066 1.00 88.25 178 PRO A O 1
ATOM 1399 N N . LEU A 1 179 ? 0.885 -3.664 2.253 1.00 90.06 179 LEU A N 1
ATOM 1400 C CA . LEU A 1 179 ? 0.501 -3.773 0.847 1.00 90.06 179 LEU A CA 1
ATOM 1401 C C . LEU A 1 179 ? 0.555 -5.223 0.345 1.00 90.06 179 LEU A C 1
ATOM 1403 O O . LEU A 1 179 ? -0.399 -5.680 -0.283 1.00 90.06 179 LEU A O 1
ATOM 1407 N N . LEU A 1 180 ? 1.629 -5.957 0.659 1.00 89.50 180 LEU A N 1
ATOM 1408 C CA . LEU A 1 180 ? 1.763 -7.368 0.291 1.00 89.50 180 LEU A CA 1
ATOM 1409 C C . LEU A 1 180 ? 0.650 -8.216 0.915 1.00 89.50 180 LEU A C 1
ATOM 1411 O O . LEU A 1 180 ? 0.093 -9.090 0.253 1.00 89.50 180 LEU A O 1
ATOM 1415 N N . LEU A 1 181 ? 0.280 -7.935 2.166 1.00 88.88 181 LEU A N 1
ATOM 1416 C CA . LEU A 1 181 ? -0.839 -8.606 2.820 1.00 88.88 181 LEU A CA 1
ATOM 1417 C C . LEU A 1 181 ? -2.165 -8.322 2.100 1.00 88.88 181 LEU A C 1
ATOM 1419 O O . LEU A 1 181 ? -2.956 -9.242 1.911 1.00 88.88 181 LEU A O 1
ATOM 1423 N N . GLY A 1 182 ? -2.393 -7.083 1.657 1.00 89.81 182 GLY A N 1
ATOM 1424 C CA . GLY A 1 182 ? -3.564 -6.721 0.853 1.00 89.81 182 GLY A CA 1
ATOM 1425 C C . GLY A 1 182 ? -3.640 -7.492 -0.467 1.00 89.81 182 GLY A C 1
ATOM 1426 O O . GLY A 1 182 ? -4.700 -8.021 -0.800 1.00 89.81 182 GLY A O 1
ATOM 1427 N N . ILE A 1 183 ? -2.505 -7.635 -1.163 1.00 91.62 183 ILE A N 1
ATOM 1428 C CA . ILE A 1 183 ? -2.399 -8.431 -2.397 1.00 91.62 183 ILE A CA 1
ATOM 1429 C C . ILE A 1 183 ? -2.718 -9.904 -2.123 1.00 91.62 183 ILE A C 1
ATOM 1431 O O . ILE A 1 183 ? -3.581 -10.475 -2.783 1.00 91.62 183 ILE A O 1
ATOM 1435 N N . LYS A 1 184 ? -2.087 -10.509 -1.105 1.00 91.19 184 LYS A N 1
ATOM 1436 C CA . LYS A 1 184 ? -2.304 -11.923 -0.743 1.00 91.19 184 LYS A CA 1
ATOM 1437 C C . LYS A 1 184 ? -3.753 -12.234 -0.369 1.00 91.19 184 LYS A C 1
ATOM 1439 O O . LYS A 1 184 ? -4.205 -13.355 -0.578 1.00 91.19 184 LYS A O 1
ATOM 1444 N N . MET A 1 185 ? -4.463 -11.275 0.224 1.00 89.88 185 MET A N 1
ATOM 1445 C CA . MET A 1 185 ? -5.851 -11.464 0.653 1.00 89.88 185 MET A CA 1
ATOM 1446 C C . MET A 1 185 ? -6.855 -11.286 -0.489 1.00 89.88 185 MET A C 1
ATOM 1448 O O . MET A 1 185 ? -7.965 -11.799 -0.381 1.00 89.88 185 MET A O 1
ATOM 1452 N N . GLY A 1 186 ? -6.501 -10.554 -1.553 1.00 90.56 186 GLY A N 1
ATOM 1453 C CA . GLY A 1 186 ? -7.340 -10.397 -2.747 1.00 90.56 186 GLY A CA 1
ATOM 1454 C C . GLY A 1 186 ? -8.695 -9.715 -2.508 1.00 90.56 186 GLY A C 1
ATOM 1455 O O . GLY A 1 186 ? -9.596 -9.846 -3.329 1.00 90.56 186 GLY A O 1
ATOM 1456 N N . LYS A 1 187 ? -8.870 -9.003 -1.384 1.00 88.12 187 LYS A N 1
ATOM 1457 C CA . LYS A 1 187 ? -10.144 -8.351 -1.017 1.00 88.12 187 LYS A CA 1
ATOM 1458 C C . LYS A 1 187 ? -10.348 -6.968 -1.649 1.00 88.12 187 LYS A C 1
ATOM 1460 O O . LYS A 1 187 ? -11.446 -6.429 -1.571 1.00 88.12 187 LYS A O 1
ATOM 1465 N N . MET A 1 188 ? -9.304 -6.376 -2.232 1.00 89.44 188 MET A N 1
ATOM 1466 C CA . MET A 1 188 ? -9.347 -5.054 -2.871 1.00 89.44 188 MET A CA 1
ATOM 1467 C C . MET A 1 188 ? -9.305 -5.184 -4.389 1.00 89.44 188 MET A C 1
ATOM 1469 O O . MET A 1 188 ? -8.630 -6.062 -4.923 1.00 89.44 188 MET A O 1
ATOM 1473 N N . THR A 1 189 ? -9.974 -4.269 -5.087 1.00 92.75 189 THR A N 1
ATOM 1474 C CA . THR A 1 189 ? -9.852 -4.161 -6.544 1.00 92.75 189 THR A CA 1
ATOM 1475 C C . THR A 1 189 ? -8.481 -3.591 -6.933 1.00 92.75 189 THR A C 1
ATOM 1477 O O . THR A 1 189 ? -7.864 -2.858 -6.158 1.00 92.75 189 THR A O 1
ATOM 1480 N N . VAL A 1 190 ? -8.006 -3.883 -8.150 1.00 91.12 190 VAL A N 1
ATOM 1481 C CA . VAL A 1 190 ? -6.732 -3.354 -8.686 1.00 91.12 190 VAL A CA 1
ATOM 1482 C C . VAL A 1 190 ? -6.638 -1.817 -8.572 1.00 91.12 190 VAL A C 1
ATOM 1484 O O . VAL A 1 190 ? -5.608 -1.332 -8.093 1.00 91.12 190 VAL A O 1
ATOM 1487 N N . PRO A 1 191 ? -7.679 -1.026 -8.924 1.00 91.56 191 PRO A N 1
ATOM 1488 C CA . PRO A 1 191 ? -7.647 0.427 -8.750 1.00 91.56 191 PRO A CA 1
ATOM 1489 C C . PRO A 1 191 ? -7.566 0.874 -7.289 1.00 91.56 191 PRO A C 1
ATOM 1491 O O . PRO A 1 191 ? -6.845 1.824 -6.980 1.00 91.56 191 PRO A O 1
ATOM 1494 N N . ASP A 1 192 ? -8.297 0.217 -6.387 1.00 91.62 192 ASP A N 1
ATOM 1495 C CA . ASP A 1 192 ? -8.293 0.581 -4.968 1.00 91.62 192 ASP A CA 1
ATOM 1496 C C . ASP A 1 192 ? -6.960 0.238 -4.316 1.00 91.62 192 ASP A C 1
ATOM 1498 O O . ASP A 1 192 ? -6.440 1.021 -3.526 1.00 91.62 192 ASP A O 1
ATOM 1502 N N . LEU A 1 193 ? -6.371 -0.896 -4.690 1.00 92.31 193 LEU A N 1
ATOM 1503 C CA . LEU A 1 193 ? -5.060 -1.316 -4.220 1.00 92.31 193 LEU A CA 1
ATOM 1504 C C . LEU A 1 193 ? -3.958 -0.357 -4.698 1.00 92.31 193 LEU A C 1
ATOM 1506 O O . LEU A 1 193 ? -3.118 0.056 -3.897 1.00 92.31 193 LEU A O 1
ATOM 1510 N N . ALA A 1 194 ? -4.003 0.070 -5.965 1.00 90.88 194 ALA A N 1
ATOM 1511 C CA . ALA A 1 194 ? -3.083 1.072 -6.503 1.00 90.88 194 ALA A CA 1
ATOM 1512 C C . ALA A 1 194 ? -3.201 2.420 -5.766 1.00 90.88 194 ALA A C 1
ATOM 1514 O O . ALA A 1 194 ? -2.188 3.028 -5.431 1.00 90.88 194 ALA A O 1
ATOM 1515 N N . LYS A 1 195 ? -4.426 2.855 -5.434 1.00 90.25 195 LYS A N 1
ATOM 1516 C CA . LYS A 1 195 ? -4.678 4.064 -4.622 1.00 90.25 195 LYS A CA 1
ATOM 1517 C C . LYS A 1 195 ? -4.275 3.902 -3.152 1.00 90.25 195 LYS A C 1
ATOM 1519 O O . LYS A 1 195 ? -3.995 4.893 -2.480 1.00 90.25 195 LYS A O 1
ATOM 1524 N N . ALA A 1 196 ? -4.316 2.678 -2.630 1.00 88.88 196 ALA A N 1
ATOM 1525 C CA . ALA A 1 196 ? -3.965 2.357 -1.251 1.00 88.88 196 ALA A CA 1
ATOM 1526 C C . ALA A 1 196 ? -2.457 2.222 -1.035 1.00 88.88 196 ALA A C 1
ATOM 1528 O O . ALA A 1 196 ? -1.997 2.362 0.098 1.00 88.88 196 ALA A O 1
ATOM 1529 N N . ALA A 1 197 ? -1.664 1.954 -2.069 1.00 87.94 197 ALA A N 1
ATOM 1530 C CA . ALA A 1 197 ? -0.214 1.878 -1.941 1.00 87.94 197 ALA A CA 1
ATOM 1531 C C . ALA A 1 197 ? 0.401 3.233 -1.564 1.00 87.94 197 ALA A C 1
ATOM 1533 O O . ALA A 1 197 ? -0.131 4.292 -1.889 1.00 87.94 197 ALA A O 1
ATOM 1534 N N . SER A 1 198 ? 1.512 3.209 -0.828 1.00 84.75 198 SER A N 1
ATOM 1535 C CA . SER A 1 198 ? 2.327 4.409 -0.633 1.00 84.75 198 SER A CA 1
ATOM 1536 C C . SER A 1 198 ? 3.258 4.602 -1.826 1.00 84.75 198 SER A C 1
ATOM 1538 O O . SER A 1 198 ? 3.734 3.625 -2.402 1.00 84.75 198 SER A O 1
ATOM 1540 N N . HIS A 1 199 ? 3.524 5.852 -2.198 1.00 84.44 199 HIS A N 1
ATOM 1541 C CA . HIS A 1 199 ? 4.389 6.210 -3.325 1.00 84.44 199 HIS A CA 1
ATOM 1542 C C . HIS A 1 199 ? 5.867 5.995 -2.954 1.00 84.44 199 HIS A C 1
ATOM 1544 O O . HIS A 1 199 ? 6.603 6.938 -2.694 1.00 84.44 199 HIS A O 1
ATOM 1550 N N . THR A 1 200 ? 6.290 4.735 -2.831 1.00 82.56 200 THR A N 1
ATOM 1551 C CA . THR A 1 200 ? 7.658 4.357 -2.447 1.00 82.56 200 THR A CA 1
ATOM 1552 C C . THR A 1 200 ? 8.236 3.320 -3.415 1.00 82.56 200 THR A C 1
ATOM 1554 O O . THR A 1 200 ? 7.467 2.547 -3.999 1.00 82.56 200 THR A O 1
ATOM 1557 N N . PRO A 1 201 ? 9.577 3.234 -3.559 1.00 82.50 201 PRO A N 1
ATOM 1558 C CA . PRO A 1 201 ? 10.216 2.193 -4.370 1.00 82.50 201 PRO A CA 1
ATOM 1559 C C . PRO A 1 201 ? 9.822 0.776 -3.936 1.00 82.50 201 PRO A C 1
ATOM 1561 O O . PRO A 1 201 ? 9.626 -0.106 -4.768 1.00 82.50 201 PRO A O 1
ATOM 1564 N N . LEU A 1 202 ? 9.639 0.565 -2.627 1.00 84.25 202 LEU A N 1
ATOM 1565 C CA . LEU A 1 202 ? 9.231 -0.724 -2.074 1.00 84.25 202 LEU A CA 1
ATOM 1566 C C . LEU A 1 202 ? 7.817 -1.126 -2.516 1.00 84.25 202 LEU A C 1
ATOM 1568 O O . LEU A 1 202 ? 7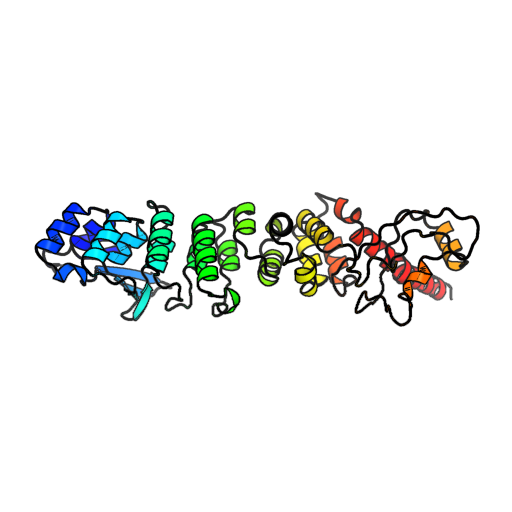.586 -2.292 -2.842 1.00 84.25 202 LEU A O 1
ATOM 1572 N N . SER A 1 203 ? 6.877 -0.179 -2.564 1.00 87.25 203 SER A N 1
ATOM 1573 C CA . SER A 1 203 ? 5.525 -0.440 -3.073 1.00 87.25 203 SER A CA 1
ATOM 1574 C C . SER A 1 203 ? 5.547 -0.837 -4.545 1.00 87.25 203 SER A C 1
ATOM 1576 O O . SER A 1 203 ? 4.900 -1.813 -4.918 1.00 87.25 203 SER A O 1
ATOM 1578 N N . LEU A 1 204 ? 6.333 -0.132 -5.369 1.00 88.00 204 LEU A N 1
ATOM 1579 C CA . LEU A 1 204 ? 6.481 -0.466 -6.786 1.00 88.00 204 LEU A CA 1
ATOM 1580 C C . LEU A 1 204 ? 7.060 -1.873 -6.966 1.00 88.00 204 LEU A C 1
ATOM 1582 O O . LEU A 1 204 ? 6.509 -2.672 -7.719 1.00 88.00 204 LEU A O 1
ATOM 1586 N N . ARG A 1 205 ? 8.111 -2.213 -6.214 1.00 88.12 205 ARG A N 1
ATOM 1587 C CA . ARG A 1 205 ? 8.698 -3.558 -6.229 1.00 88.12 205 ARG A CA 1
ATOM 1588 C C . ARG A 1 205 ? 7.697 -4.635 -5.812 1.00 88.12 205 ARG A C 1
ATOM 1590 O O . ARG A 1 205 ? 7.608 -5.676 -6.454 1.00 88.12 205 ARG A O 1
ATOM 1597 N N . THR A 1 206 ? 6.888 -4.355 -4.791 1.00 89.25 206 THR A N 1
ATOM 1598 C CA . THR A 1 206 ? 5.829 -5.271 -4.344 1.00 89.25 206 THR A CA 1
ATOM 1599 C C . THR A 1 206 ? 4.824 -5.544 -5.470 1.00 89.25 206 THR A C 1
ATOM 1601 O O . THR A 1 206 ? 4.426 -6.695 -5.660 1.00 89.25 206 THR A O 1
ATOM 1604 N N . PHE A 1 207 ? 4.447 -4.520 -6.247 1.00 91.50 207 PHE A N 1
ATOM 1605 C CA . PHE A 1 207 ? 3.578 -4.686 -7.415 1.00 91.50 207 PHE A CA 1
ATOM 1606 C C . PHE A 1 207 ? 4.243 -5.472 -8.545 1.00 91.50 207 PHE A C 1
ATOM 1608 O O . PHE A 1 207 ?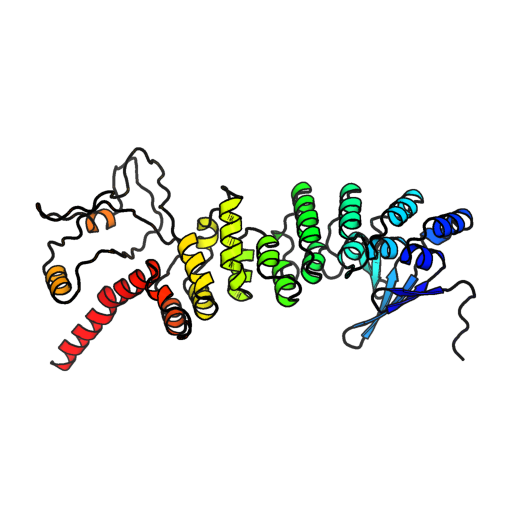 3.624 -6.388 -9.073 1.00 91.50 207 PHE A O 1
ATOM 1615 N N . ILE A 1 208 ? 5.502 -5.185 -8.872 1.00 90.62 208 ILE A N 1
ATOM 1616 C CA . ILE A 1 208 ? 6.259 -5.928 -9.895 1.00 90.62 208 ILE A CA 1
ATOM 1617 C C . ILE A 1 208 ? 6.305 -7.427 -9.570 1.00 90.62 208 ILE A C 1
ATOM 1619 O O . ILE A 1 208 ? 6.067 -8.271 -10.436 1.00 90.62 208 ILE A O 1
ATOM 1623 N N . GLU A 1 209 ? 6.581 -7.765 -8.311 1.00 89.62 209 GLU A N 1
ATOM 1624 C CA . GLU A 1 209 ? 6.728 -9.151 -7.871 1.00 89.62 209 GLU A CA 1
ATOM 1625 C C . GLU A 1 209 ? 5.381 -9.879 -7.762 1.00 89.62 209 GLU A C 1
ATOM 1627 O O . GLU A 1 209 ? 5.284 -11.053 -8.122 1.00 89.62 209 GLU A O 1
ATOM 1632 N N . ASN A 1 210 ? 4.318 -9.207 -7.309 1.00 90.94 210 ASN A N 1
ATOM 1633 C CA . ASN A 1 210 ? 3.076 -9.888 -6.931 1.00 90.94 210 ASN A CA 1
ATOM 1634 C C . ASN A 1 210 ? 1.885 -9.551 -7.838 1.00 90.94 210 ASN A C 1
ATOM 1636 O O . ASN A 1 210 ? 1.192 -10.479 -8.245 1.00 90.94 210 ASN A O 1
ATOM 1640 N N . GLU A 1 211 ? 1.675 -8.284 -8.208 1.00 92.06 211 GLU A N 1
ATOM 1641 C CA . GLU A 1 211 ? 0.492 -7.825 -8.957 1.00 92.06 211 GLU A CA 1
ATOM 1642 C C . GLU A 1 211 ? 0.827 -6.667 -9.932 1.00 92.06 211 GLU A C 1
ATOM 1644 O O . GLU A 1 211 ? 0.628 -5.489 -9.606 1.00 92.06 211 GLU A O 1
ATOM 1649 N N . PRO A 1 212 ? 1.338 -6.965 -11.146 1.00 91.06 212 PRO A N 1
ATOM 1650 C CA . PRO A 1 212 ? 1.823 -5.942 -12.077 1.00 91.06 212 PRO A CA 1
ATOM 1651 C C . PRO A 1 212 ? 0.705 -5.088 -12.691 1.00 91.06 212 PRO A C 1
ATOM 1653 O O . PRO A 1 212 ? 0.957 -3.969 -13.126 1.00 91.06 212 PRO A O 1
ATOM 1656 N N . ARG A 1 213 ? -0.552 -5.548 -12.676 1.00 90.38 213 ARG A N 1
ATOM 1657 C CA . ARG A 1 213 ? -1.706 -4.793 -13.206 1.00 90.38 213 ARG A CA 1
ATOM 1658 C C . ARG A 1 213 ? -1.962 -3.485 -12.453 1.00 90.38 213 ARG A C 1
ATOM 1660 O O . ARG A 1 213 ? -2.530 -2.548 -13.007 1.00 90.38 213 ARG A O 1
ATOM 1667 N N . CYS A 1 214 ? -1.525 -3.395 -11.197 1.00 91.88 214 CYS A N 1
ATOM 1668 C CA . CYS A 1 214 ? -1.627 -2.170 -10.408 1.00 91.88 214 CYS A CA 1
ATOM 1669 C C . CYS A 1 214 ? -0.651 -1.075 -10.861 1.00 91.88 214 CYS A C 1
ATOM 1671 O O . CYS A 1 214 ? -0.892 0.088 -10.539 1.00 91.88 214 CYS A O 1
ATOM 1673 N N . ILE A 1 215 ? 0.422 -1.416 -11.589 1.00 90.94 215 ILE A N 1
ATOM 1674 C CA . ILE A 1 215 ? 1.525 -0.497 -11.916 1.00 90.94 215 ILE A CA 1
ATOM 1675 C C . ILE A 1 215 ? 1.025 0.691 -12.736 1.00 90.94 215 ILE A C 1
ATOM 1677 O O . ILE A 1 215 ? 1.268 1.828 -12.342 1.00 90.94 215 ILE A O 1
ATOM 1681 N N . THR A 1 216 ? 0.258 0.454 -13.804 1.00 89.50 216 THR A N 1
ATOM 1682 C CA . THR A 1 216 ? -0.273 1.524 -14.665 1.00 89.50 216 THR A CA 1
ATOM 1683 C C . THR A 1 216 ? -1.032 2.560 -13.844 1.00 89.50 216 THR A C 1
ATOM 1685 O O . THR A 1 216 ? -0.746 3.754 -13.901 1.00 89.50 216 THR A O 1
ATOM 1688 N N . ARG A 1 217 ? -1.959 2.106 -12.990 1.00 89.44 217 ARG A N 1
ATOM 1689 C CA . ARG A 1 217 ? -2.746 3.019 -12.156 1.00 89.44 217 ARG A CA 1
ATOM 1690 C C . ARG A 1 217 ? -1.899 3.682 -11.070 1.00 89.44 217 ARG A C 1
ATOM 1692 O O . ARG A 1 217 ? -2.075 4.868 -10.810 1.00 89.44 217 ARG A O 1
ATOM 1699 N N . PHE A 1 218 ? -0.983 2.943 -10.453 1.00 89.31 218 PHE A N 1
ATOM 1700 C CA . PHE A 1 218 ? -0.076 3.467 -9.435 1.00 89.31 218 PHE A CA 1
ATOM 1701 C C . PHE A 1 218 ? 0.783 4.620 -9.978 1.00 89.31 218 PHE A C 1
ATOM 1703 O O . PHE A 1 218 ? 0.875 5.660 -9.328 1.00 89.31 218 PHE A O 1
ATOM 1710 N N . LEU A 1 219 ? 1.328 4.473 -11.189 1.00 87.25 219 LEU A N 1
ATOM 1711 C CA . LEU A 1 219 ? 2.123 5.504 -11.859 1.00 87.25 219 LEU A CA 1
ATOM 1712 C C . LEU A 1 219 ? 1.280 6.736 -12.217 1.00 87.25 219 LEU A C 1
ATOM 1714 O O . LEU A 1 219 ? 1.691 7.851 -11.909 1.00 87.25 219 LEU A O 1
ATOM 1718 N N . THR A 1 220 ? 0.063 6.554 -12.749 1.00 85.25 220 THR A N 1
ATOM 1719 C CA . THR A 1 220 ? -0.832 7.695 -13.045 1.00 85.25 220 THR A CA 1
ATOM 1720 C C . THR A 1 220 ? -1.202 8.512 -11.803 1.00 85.25 220 THR A C 1
ATOM 1722 O O . THR A 1 220 ? -1.394 9.722 -11.881 1.00 85.25 220 THR A O 1
ATOM 1725 N N . GLU A 1 221 ? -1.311 7.872 -10.634 1.00 81.81 221 GLU A N 1
ATOM 1726 C CA . GLU A 1 221 ? -1.640 8.583 -9.396 1.00 81.81 221 GLU A CA 1
ATOM 1727 C C . GLU A 1 221 ? -0.438 9.368 -8.848 1.00 81.81 221 GLU A C 1
ATOM 1729 O O . GLU A 1 221 ? -0.657 10.424 -8.256 1.00 81.81 221 GLU A O 1
ATOM 1734 N N . ILE A 1 222 ? 0.800 8.896 -9.061 1.00 79.75 222 ILE A N 1
ATOM 1735 C CA . ILE A 1 222 ? 2.026 9.631 -8.696 1.00 79.75 222 ILE A CA 1
ATOM 1736 C C . ILE A 1 222 ? 2.097 10.947 -9.472 1.00 79.75 222 ILE A C 1
ATOM 1738 O O . ILE A 1 222 ? 2.196 12.010 -8.861 1.00 79.75 222 ILE A O 1
ATOM 1742 N N . ASP A 1 223 ? 1.959 10.863 -10.796 1.00 72.38 223 ASP A N 1
ATOM 1743 C CA . ASP A 1 223 ? 2.055 12.012 -11.703 1.00 72.38 223 ASP A CA 1
ATOM 1744 C C . ASP A 1 223 ? 1.020 13.104 -11.367 1.00 72.38 223 ASP A C 1
ATOM 1746 O O . ASP A 1 223 ? 1.303 14.298 -11.363 1.00 72.38 223 ASP A O 1
ATOM 1750 N N . SER A 1 224 ? -0.184 12.693 -10.953 1.00 71.56 224 SER A N 1
ATOM 1751 C CA . SER A 1 224 ? -1.271 13.625 -10.628 1.00 71.56 224 SER A CA 1
ATOM 1752 C C . SER A 1 224 ? -1.117 14.404 -9.312 1.00 71.56 224 SER A C 1
ATOM 1754 O O . SER A 1 224 ? -1.823 15.397 -9.119 1.00 71.56 224 SER A O 1
ATOM 1756 N N . LYS A 1 225 ? -0.299 13.932 -8.357 1.00 62.75 225 LYS A N 1
ATOM 1757 C CA . LYS A 1 225 ? -0.386 14.372 -6.948 1.00 62.75 225 LYS A CA 1
ATOM 1758 C C . LYS A 1 225 ? 0.922 14.806 -6.297 1.00 62.75 225 LYS A C 1
ATOM 1760 O O . LYS A 1 225 ? 0.830 15.462 -5.260 1.00 62.75 225 LYS A O 1
ATOM 1765 N N . ASP A 1 226 ? 2.095 14.461 -6.830 1.00 56.28 226 ASP A N 1
ATOM 1766 C CA . ASP A 1 226 ? 3.348 14.655 -6.089 1.00 56.28 226 ASP A CA 1
ATOM 1767 C C . ASP A 1 226 ? 4.527 15.053 -6.995 1.00 56.28 226 ASP A C 1
ATOM 1769 O O . ASP A 1 226 ? 5.145 14.218 -7.647 1.00 56.28 226 ASP A O 1
ATOM 1773 N N . SER A 1 227 ? 4.896 16.338 -6.996 1.00 52.91 227 SER A N 1
ATOM 1774 C CA . SER A 1 227 ? 6.090 16.833 -7.702 1.00 52.91 227 SER A CA 1
ATOM 1775 C C . SER A 1 227 ? 7.408 16.468 -7.001 1.00 52.91 227 SER A C 1
ATOM 1777 O O . SER A 1 227 ? 8.481 16.699 -7.553 1.00 52.91 227 SER A O 1
ATOM 1779 N N . GLN A 1 228 ? 7.362 15.896 -5.788 1.00 55.47 228 GLN A N 1
ATOM 1780 C CA . GLN A 1 228 ? 8.566 15.508 -5.040 1.00 55.47 228 GLN A CA 1
ATOM 1781 C C . GLN A 1 228 ? 9.006 14.059 -5.283 1.00 55.47 228 GLN A C 1
ATOM 1783 O O . GLN A 1 228 ? 10.173 13.727 -5.046 1.00 55.47 228 GLN A O 1
ATOM 1788 N N . ILE A 1 229 ? 8.100 13.180 -5.721 1.00 62.84 229 ILE A N 1
ATOM 1789 C CA . ILE A 1 229 ? 8.401 11.771 -6.005 1.00 62.84 229 ILE A CA 1
ATOM 1790 C C . ILE A 1 229 ? 8.203 11.550 -7.491 1.00 62.84 229 ILE A C 1
ATOM 1792 O O . ILE A 1 229 ? 7.183 11.062 -7.958 1.00 62.84 229 ILE A O 1
ATOM 1796 N N . THR A 1 230 ? 9.224 11.923 -8.234 1.00 66.06 230 THR A N 1
ATOM 1797 C CA . TH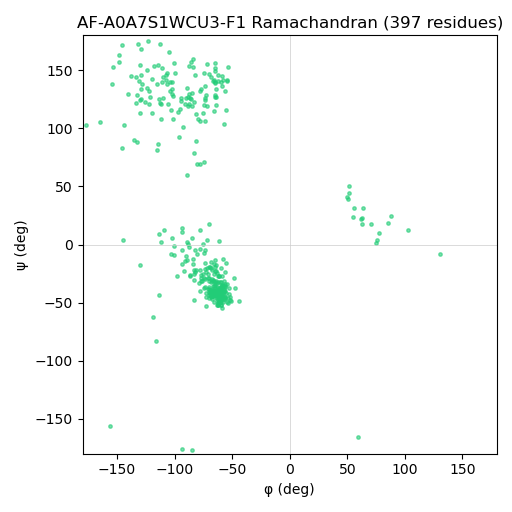R A 1 230 ? 9.318 11.644 -9.655 1.00 66.06 230 THR A CA 1
ATOM 1798 C C . THR A 1 230 ? 9.500 10.140 -9.895 1.00 66.06 230 THR A C 1
ATOM 1800 O O . THR A 1 230 ? 10.223 9.466 -9.144 1.00 66.06 230 THR A O 1
ATOM 1803 N N . PRO A 1 231 ? 8.909 9.591 -10.968 1.00 65.44 231 PRO A N 1
ATOM 1804 C CA . PRO A 1 231 ? 9.181 8.229 -11.424 1.00 65.44 231 PRO A CA 1
ATOM 1805 C C . PRO A 1 231 ? 10.681 7.895 -11.536 1.00 65.44 231 PRO A C 1
ATOM 1807 O O . PRO A 1 231 ? 11.076 6.759 -11.267 1.00 65.44 231 PRO A O 1
ATOM 1810 N N . TRP A 1 232 ? 11.544 8.891 -11.797 1.00 68.38 232 TRP A N 1
ATOM 1811 C CA . TRP A 1 232 ? 13.003 8.715 -11.815 1.00 68.38 232 TRP A CA 1
ATOM 1812 C C . TRP A 1 232 ? 13.583 8.200 -10.490 1.00 68.38 232 TRP A C 1
ATOM 1814 O O . TRP A 1 232 ? 14.513 7.391 -10.494 1.00 68.38 232 TRP A O 1
ATOM 1824 N N . ARG A 1 233 ? 13.042 8.608 -9.332 1.00 74.00 233 ARG A N 1
ATOM 1825 C CA . ARG A 1 233 ? 13.509 8.101 -8.025 1.00 74.00 233 ARG A CA 1
ATOM 1826 C C . ARG A 1 233 ? 13.174 6.630 -7.839 1.00 74.00 233 ARG A C 1
ATOM 1828 O O . ARG A 1 233 ? 13.918 5.908 -7.179 1.00 74.00 233 ARG A O 1
ATOM 1835 N N . LEU A 1 234 ? 12.064 6.187 -8.423 1.00 74.12 234 LEU A N 1
ATOM 1836 C CA . LEU A 1 234 ? 11.660 4.787 -8.413 1.00 74.12 234 LEU A CA 1
ATOM 1837 C C . LEU A 1 234 ? 12.547 3.964 -9.363 1.00 74.12 234 LEU A C 1
ATOM 1839 O O . LEU A 1 234 ? 12.931 2.851 -9.009 1.00 74.12 234 LEU A O 1
ATOM 1843 N N . ALA A 1 235 ? 12.940 4.547 -10.503 1.00 71.19 235 ALA A N 1
ATOM 1844 C CA . ALA A 1 235 ? 13.767 3.926 -11.542 1.00 71.19 235 ALA A CA 1
ATOM 1845 C C . ALA A 1 235 ? 15.103 3.370 -11.042 1.00 71.19 235 ALA A C 1
ATOM 1847 O O . ALA A 1 235 ? 15.488 2.266 -11.418 1.00 71.19 235 ALA A O 1
ATOM 1848 N N . LYS A 1 236 ? 15.794 4.101 -10.154 1.00 75.19 236 LYS A N 1
ATOM 1849 C CA . LYS A 1 236 ? 17.127 3.719 -9.642 1.00 75.19 236 LYS A CA 1
ATOM 1850 C C . LYS A 1 236 ? 17.156 2.366 -8.928 1.00 75.19 236 LYS A C 1
ATOM 1852 O O . LYS A 1 236 ? 18.224 1.790 -8.748 1.00 75.19 236 LYS A O 1
ATOM 1857 N N . HIS A 1 237 ? 16.001 1.884 -8.482 1.00 79.12 237 HIS A N 1
ATOM 1858 C CA . HIS A 1 237 ? 15.867 0.626 -7.755 1.00 79.12 237 HIS A CA 1
ATOM 1859 C C . HIS A 1 237 ? 15.329 -0.521 -8.620 1.00 79.12 237 HIS A C 1
ATOM 1861 O O . HIS A 1 237 ? 15.064 -1.596 -8.082 1.00 79.12 237 HIS A O 1
ATOM 1867 N N . LEU A 1 238 ? 15.162 -0.293 -9.925 1.00 84.44 238 LEU A N 1
ATOM 1868 C CA . LEU A 1 238 ? 14.689 -1.273 -10.897 1.00 84.44 238 LEU A CA 1
ATOM 1869 C C . LEU A 1 238 ? 15.844 -1.727 -11.790 1.00 84.44 238 LEU A C 1
ATOM 1871 O O . LEU A 1 238 ? 16.718 -0.934 -12.129 1.00 84.44 238 LEU A O 1
ATOM 1875 N N . GLY A 1 239 ? 15.827 -2.994 -12.199 1.00 84.75 239 GLY A N 1
ATOM 1876 C CA . GLY A 1 239 ? 16.739 -3.519 -13.217 1.00 84.75 239 GLY A CA 1
ATOM 1877 C C . GLY A 1 239 ? 16.010 -4.148 -14.404 1.00 84.75 239 GLY A C 1
ATOM 1878 O O . GLY A 1 239 ? 14.791 -4.335 -14.385 1.00 84.75 239 GLY A O 1
ATOM 1879 N N . GLY A 1 240 ? 16.769 -4.561 -15.423 1.00 83.88 240 GLY A N 1
ATOM 1880 C CA . GLY A 1 240 ? 16.215 -5.256 -16.593 1.00 83.88 240 GLY A CA 1
ATOM 1881 C C . GLY A 1 240 ? 15.438 -6.536 -16.247 1.00 83.88 240 GLY A C 1
ATOM 1882 O O . GLY A 1 240 ? 14.429 -6.829 -16.882 1.00 83.88 240 GLY A O 1
ATOM 1883 N N . ALA A 1 241 ? 15.823 -7.251 -15.183 1.00 86.75 241 ALA A N 1
ATOM 1884 C CA . ALA A 1 241 ? 15.105 -8.438 -14.706 1.00 86.75 241 ALA A CA 1
ATOM 1885 C C . ALA A 1 241 ? 13.719 -8.121 -14.108 1.00 86.75 241 ALA A C 1
ATOM 1887 O O . ALA A 1 241 ? 12.801 -8.935 -14.208 1.00 86.75 241 ALA A O 1
ATOM 1888 N N . ASP A 1 242 ? 13.548 -6.951 -13.483 1.00 89.00 242 ASP A N 1
ATOM 1889 C CA . ASP A 1 242 ? 12.242 -6.503 -12.988 1.00 89.00 242 ASP A CA 1
ATOM 1890 C C . ASP A 1 242 ? 11.309 -6.194 -14.156 1.00 89.00 242 ASP A C 1
ATOM 1892 O O . ASP A 1 242 ? 10.168 -6.651 -14.176 1.00 89.00 242 ASP A O 1
ATOM 1896 N N . LEU A 1 243 ? 11.821 -5.490 -15.167 1.00 88.25 243 LEU A N 1
ATOM 1897 C CA . LEU A 1 243 ? 11.082 -5.190 -16.391 1.00 88.25 243 LEU A CA 1
ATOM 1898 C C . LEU A 1 243 ? 10.699 -6.463 -17.148 1.00 88.25 243 LEU A C 1
ATOM 1900 O O . LEU A 1 243 ? 9.548 -6.598 -17.548 1.00 88.25 243 LEU A O 1
ATOM 1904 N N . ALA A 1 244 ? 11.623 -7.421 -17.272 1.00 87.62 244 ALA A N 1
ATOM 1905 C CA . ALA A 1 244 ? 11.361 -8.746 -17.837 1.00 87.62 244 ALA A CA 1
ATOM 1906 C C . ALA A 1 244 ? 10.164 -9.426 -17.170 1.00 87.62 244 ALA A C 1
ATOM 1908 O O . ALA A 1 244 ? 9.248 -9.887 -17.848 1.00 87.62 244 ALA A O 1
ATOM 1909 N N . ARG A 1 245 ? 10.125 -9.428 -15.831 1.00 89.06 245 ARG A N 1
ATOM 1910 C CA . ARG A 1 245 ? 9.006 -10.001 -15.073 1.00 89.06 245 ARG A CA 1
ATOM 1911 C C . ARG A 1 245 ? 7.680 -9.307 -15.361 1.00 89.06 245 ARG A C 1
ATOM 1913 O O . ARG A 1 245 ? 6.660 -9.988 -15.456 1.00 89.06 245 ARG A O 1
ATOM 1920 N N . VAL A 1 246 ? 7.675 -7.977 -15.470 1.00 90.19 246 VAL A N 1
ATOM 1921 C CA . VAL A 1 246 ? 6.451 -7.230 -15.793 1.00 90.19 246 VAL A CA 1
ATOM 1922 C C . VAL A 1 246 ? 6.005 -7.540 -17.217 1.00 90.19 246 VAL A C 1
ATOM 1924 O O . VAL A 1 246 ? 4.839 -7.866 -17.402 1.00 90.19 246 VAL A O 1
ATOM 1927 N N . MET A 1 247 ? 6.921 -7.520 -18.190 1.00 87.19 247 MET A N 1
ATOM 1928 C CA . MET A 1 247 ? 6.628 -7.773 -19.607 1.00 87.19 247 MET A CA 1
ATOM 1929 C C . MET A 1 247 ? 5.945 -9.121 -19.834 1.00 87.19 247 MET A C 1
ATOM 1931 O O . MET A 1 247 ? 4.926 -9.174 -20.515 1.00 87.19 247 MET A O 1
ATOM 1935 N N . VAL A 1 248 ? 6.442 -10.183 -19.193 1.00 87.19 248 VAL A N 1
ATOM 1936 C CA . VAL A 1 248 ? 5.855 -11.531 -19.300 1.00 87.19 248 VAL A CA 1
ATOM 1937 C C . VAL A 1 248 ? 4.440 -11.595 -18.716 1.00 87.19 248 VAL A C 1
ATOM 1939 O O . VAL A 1 248 ? 3.610 -12.373 -19.171 1.00 87.19 248 VAL A O 1
ATOM 1942 N N . ARG A 1 249 ? 4.141 -10.797 -17.684 1.00 88.06 249 ARG A N 1
ATOM 1943 C CA . ARG A 1 249 ? 2.873 -10.885 -16.937 1.00 88.06 249 ARG A CA 1
ATOM 1944 C C . ARG A 1 249 ? 1.817 -9.868 -17.373 1.00 88.06 249 ARG A C 1
ATOM 1946 O O . ARG A 1 249 ? 0.633 -10.090 -17.124 1.00 88.06 249 ARG A O 1
ATOM 1953 N N . SER A 1 250 ? 2.235 -8.724 -17.906 1.00 88.44 250 SER A N 1
ATOM 1954 C CA . SER A 1 250 ? 1.374 -7.631 -18.358 1.00 88.44 250 SER A CA 1
ATOM 1955 C C . SER A 1 250 ? 2.164 -6.663 -19.245 1.00 88.44 250 SER A C 1
ATOM 1957 O O . SER A 1 250 ? 2.942 -5.840 -18.751 1.00 88.44 250 SER A O 1
ATOM 1959 N N . THR A 1 251 ? 1.927 -6.723 -20.556 1.00 86.88 251 THR A N 1
ATOM 1960 C CA . THR A 1 251 ? 2.549 -5.812 -21.530 1.00 86.88 251 THR A CA 1
ATOM 1961 C C . THR A 1 251 ? 2.121 -4.363 -21.301 1.00 86.88 251 THR A C 1
ATOM 1963 O O . THR A 1 251 ? 2.953 -3.463 -21.350 1.00 86.88 251 THR A O 1
ATOM 1966 N N . GLU A 1 252 ? 0.856 -4.126 -20.947 1.00 87.38 252 GLU A N 1
ATOM 1967 C CA . GLU A 1 252 ? 0.328 -2.794 -20.623 1.00 87.38 252 GLU A CA 1
ATOM 1968 C C . GLU A 1 252 ? 1.051 -2.146 -19.438 1.00 87.38 252 GLU A C 1
ATOM 1970 O O . GLU A 1 252 ? 1.412 -0.969 -19.485 1.00 87.38 252 GLU A O 1
ATOM 1975 N N . ALA A 1 253 ? 1.290 -2.918 -18.375 1.00 89.25 253 ALA A N 1
ATOM 1976 C CA . ALA A 1 253 ? 2.020 -2.434 -17.209 1.00 89.25 253 ALA A CA 1
ATOM 1977 C C . ALA A 1 253 ? 3.485 -2.148 -17.543 1.00 89.25 253 ALA A C 1
ATOM 1979 O O . ALA A 1 253 ? 4.051 -1.192 -17.018 1.00 89.25 253 ALA A O 1
ATOM 1980 N N . ALA A 1 254 ? 4.089 -2.957 -18.418 1.00 89.00 254 ALA A N 1
ATOM 1981 C CA . ALA A 1 254 ? 5.451 -2.740 -18.878 1.00 89.00 254 ALA A CA 1
ATOM 1982 C C . ALA A 1 254 ? 5.566 -1.467 -19.725 1.00 89.00 254 ALA A C 1
ATOM 1984 O O . ALA A 1 254 ? 6.467 -0.677 -19.475 1.00 89.00 254 ALA A O 1
ATOM 1985 N N . MET A 1 255 ? 4.639 -1.226 -20.659 1.00 88.00 255 MET A N 1
ATOM 1986 C CA . MET A 1 255 ? 4.596 0.010 -21.452 1.00 88.00 255 MET A CA 1
ATOM 1987 C C . MET A 1 255 ? 4.434 1.242 -20.559 1.00 88.00 255 MET A C 1
ATOM 1989 O O . MET A 1 255 ? 5.247 2.157 -20.629 1.00 88.00 255 MET A O 1
ATOM 1993 N N . ALA A 1 256 ? 3.468 1.226 -19.636 1.00 88.44 256 ALA A N 1
ATOM 1994 C CA . ALA A 1 256 ? 3.279 2.330 -18.696 1.00 88.44 256 ALA A CA 1
ATOM 1995 C C . ALA A 1 256 ? 4.519 2.574 -17.820 1.00 88.44 256 ALA A C 1
ATOM 1997 O O . ALA A 1 256 ? 4.840 3.713 -17.482 1.00 88.44 256 ALA A O 1
ATOM 1998 N N . LEU A 1 257 ? 5.222 1.501 -17.448 1.00 88.69 257 LEU A N 1
ATOM 1999 C CA . LEU A 1 257 ? 6.467 1.588 -16.702 1.00 88.69 257 LEU A CA 1
ATOM 2000 C C . LEU A 1 257 ? 7.592 2.166 -17.568 1.00 88.69 257 LEU A C 1
ATOM 2002 O O . LEU A 1 257 ? 8.309 3.037 -17.100 1.00 88.69 257 LEU A O 1
ATOM 2006 N N . PHE A 1 258 ? 7.726 1.759 -18.828 1.00 87.88 258 PHE A N 1
ATOM 2007 C CA . PHE A 1 258 ? 8.699 2.343 -19.749 1.00 87.88 258 PHE A CA 1
ATOM 2008 C C . PHE A 1 258 ? 8.472 3.836 -19.982 1.00 87.88 258 PHE A C 1
ATOM 2010 O O . PHE A 1 258 ? 9.432 4.605 -19.909 1.00 87.88 258 PHE A O 1
ATOM 2017 N N . ASP A 1 259 ? 7.224 4.242 -20.209 1.00 86.56 259 ASP A N 1
ATOM 2018 C CA . ASP A 1 259 ? 6.851 5.646 -20.373 1.00 86.56 259 ASP A CA 1
ATOM 2019 C C . ASP A 1 259 ? 7.182 6.449 -19.114 1.00 86.56 259 ASP A C 1
ATOM 2021 O O . ASP A 1 259 ? 7.819 7.494 -19.195 1.00 86.56 259 ASP A O 1
ATOM 2025 N N . ALA A 1 260 ? 6.831 5.933 -17.932 1.00 85.06 260 ALA A N 1
ATOM 2026 C CA . ALA A 1 260 ? 7.126 6.610 -16.673 1.00 85.06 260 ALA A CA 1
ATOM 2027 C C . ALA A 1 260 ? 8.630 6.686 -16.366 1.00 85.06 260 ALA A C 1
ATOM 2029 O O . ALA A 1 260 ? 9.077 7.614 -15.702 1.00 85.06 260 ALA A O 1
ATOM 2030 N N . LEU A 1 261 ? 9.423 5.711 -16.812 1.00 82.94 261 LEU A N 1
ATOM 2031 C CA . LEU A 1 261 ? 10.870 5.669 -16.579 1.00 82.94 261 LEU A CA 1
ATOM 2032 C C . LEU A 1 261 ? 11.673 6.425 -17.644 1.00 82.94 261 LEU A C 1
ATOM 2034 O O . LEU A 1 261 ? 12.901 6.494 -17.538 1.00 82.94 261 LEU A O 1
ATOM 2038 N N . THR A 1 262 ? 10.992 6.973 -18.651 1.00 83.69 262 THR A N 1
ATOM 2039 C CA . THR A 1 262 ? 11.594 7.713 -19.754 1.00 83.69 262 THR A CA 1
ATOM 2040 C C . THR A 1 262 ? 11.217 9.173 -19.662 1.00 83.69 262 THR A C 1
ATOM 2042 O O . THR A 1 262 ? 10.090 9.552 -19.963 1.00 83.69 262 THR A O 1
ATOM 2045 N N . ASP A 1 263 ? 12.186 10.005 -19.306 1.00 78.31 263 ASP A N 1
ATOM 2046 C CA . ASP A 1 263 ? 11.959 11.439 -19.154 1.00 78.31 263 ASP A CA 1
ATOM 2047 C C . ASP A 1 263 ? 12.992 12.250 -19.938 1.00 78.31 263 ASP A C 1
ATOM 2049 O O . ASP A 1 263 ? 13.988 11.722 -20.454 1.00 78.31 263 ASP A O 1
ATOM 2053 N N . GLN A 1 264 ? 12.739 13.550 -20.062 1.00 75.75 264 GLN A N 1
ATOM 2054 C CA . GLN A 1 264 ? 13.784 14.480 -20.435 1.00 75.75 264 GLN A CA 1
ATOM 2055 C C . GLN A 1 264 ? 14.843 14.497 -19.328 1.00 75.75 264 GLN A C 1
ATOM 2057 O O . GLN A 1 264 ? 14.515 14.559 -18.143 1.00 75.75 264 GLN A O 1
ATOM 2062 N N . PRO A 1 265 ? 16.122 14.426 -19.701 1.00 70.81 265 PRO A N 1
ATOM 2063 C CA . PRO A 1 265 ? 17.193 14.425 -18.724 1.00 70.81 265 PRO A CA 1
ATOM 2064 C C . PRO A 1 265 ? 17.232 15.761 -17.977 1.00 70.81 265 PRO A C 1
ATOM 2066 O O . PRO A 1 265 ? 17.067 16.825 -18.579 1.00 70.81 265 PRO A O 1
ATOM 2069 N N . GLU A 1 266 ? 17.450 15.701 -16.662 1.00 64.62 266 GLU A N 1
ATOM 2070 C CA . GLU A 1 266 ? 17.594 16.898 -15.833 1.00 64.62 266 GLU A CA 1
ATOM 2071 C C . GLU A 1 266 ? 18.849 17.672 -16.265 1.00 64.62 266 GLU A C 1
ATOM 2073 O O . GLU A 1 266 ? 19.945 17.123 -16.344 1.00 64.62 266 GLU A O 1
ATOM 2078 N N . VAL A 1 267 ? 18.679 18.961 -16.562 1.00 64.38 267 VAL A N 1
ATOM 2079 C CA . VAL A 1 267 ? 19.759 19.858 -16.980 1.00 64.38 267 VAL A CA 1
ATOM 2080 C C . VAL A 1 267 ? 19.988 20.887 -15.881 1.00 64.38 267 VAL A C 1
ATOM 2082 O O . VAL A 1 267 ? 19.087 21.667 -15.577 1.00 64.38 267 VAL A O 1
ATOM 2085 N N . GLU A 1 268 ? 21.203 20.939 -15.331 1.00 62.44 268 GLU A N 1
ATOM 2086 C CA . GLU A 1 268 ? 21.567 21.884 -14.261 1.00 62.44 268 GLU A CA 1
ATOM 2087 C C . GLU A 1 268 ? 21.355 23.356 -14.673 1.00 62.44 268 GLU A C 1
ATOM 2089 O O . GLU A 1 268 ? 20.922 24.176 -13.863 1.00 62.44 268 GLU A O 1
ATOM 2094 N N . HIS A 1 269 ? 21.586 23.696 -15.950 1.00 62.16 269 HIS A N 1
ATOM 2095 C CA . HIS A 1 269 ? 21.452 25.061 -16.473 1.00 62.16 269 HIS A CA 1
ATOM 2096 C C . HIS A 1 269 ? 20.708 25.118 -17.818 1.00 62.16 269 HIS A C 1
ATOM 2098 O O . HIS A 1 269 ? 21.345 25.101 -18.866 1.00 62.16 269 HIS A O 1
ATOM 2104 N N . PRO A 1 270 ? 19.369 25.258 -17.833 1.00 58.59 270 PRO A N 1
ATOM 2105 C CA . PRO A 1 270 ? 18.565 25.201 -19.063 1.00 58.59 270 PRO A CA 1
ATOM 2106 C C . PRO A 1 270 ? 18.776 26.381 -20.031 1.00 58.59 270 PRO A C 1
ATOM 2108 O O . PRO A 1 270 ? 18.356 26.313 -21.186 1.00 58.59 270 PRO A O 1
ATOM 2111 N N . GLY A 1 271 ? 19.393 27.477 -19.572 1.00 59.03 271 GLY A N 1
ATOM 2112 C CA . GLY A 1 271 ? 19.699 28.654 -20.398 1.00 59.03 271 GLY A CA 1
ATOM 2113 C C . GLY A 1 271 ? 20.921 28.482 -21.306 1.00 59.03 271 GLY A C 1
ATOM 2114 O O . GLY A 1 271 ? 21.028 29.170 -22.318 1.00 59.03 271 GLY A O 1
ATOM 2115 N N . TRP A 1 272 ? 21.815 27.551 -20.969 1.00 58.91 272 TRP A N 1
ATOM 2116 C CA . TRP A 1 272 ? 22.878 27.076 -21.852 1.00 58.91 272 TRP A CA 1
ATOM 2117 C C . TRP A 1 272 ? 22.443 25.728 -22.396 1.00 58.91 272 TRP A C 1
ATOM 2119 O O . TRP A 1 272 ? 21.792 24.973 -21.693 1.00 58.91 272 TRP A O 1
ATOM 2129 N N . HIS A 1 273 ? 22.684 25.456 -23.672 1.00 56.91 273 HIS A N 1
ATOM 2130 C CA . HIS A 1 273 ? 22.008 24.360 -24.354 1.00 56.91 273 HIS A CA 1
ATOM 2131 C C . HIS A 1 273 ? 22.872 23.086 -24.362 1.00 56.91 273 HIS A C 1
ATOM 2133 O O . HIS A 1 273 ? 23.643 22.917 -25.306 1.00 56.91 273 HIS A O 1
ATOM 2139 N N . PRO A 1 274 ? 22.757 22.158 -23.386 1.00 64.69 274 PRO A N 1
ATOM 2140 C CA . PRO A 1 274 ? 23.550 20.935 -23.416 1.00 64.69 274 PRO A CA 1
ATOM 2141 C C . PRO A 1 274 ? 23.044 19.985 -24.499 1.00 64.69 274 PRO A C 1
ATOM 2143 O O . PRO A 1 274 ? 23.827 19.483 -25.289 1.00 64.69 274 PRO A O 1
ATOM 2146 N N . LEU A 1 275 ? 21.731 19.786 -24.601 1.00 70.69 275 LEU A N 1
ATOM 2147 C CA . LEU A 1 275 ? 21.132 18.809 -25.508 1.00 70.69 275 LEU A CA 1
ATOM 2148 C C . LEU A 1 275 ? 21.252 19.212 -26.986 1.00 70.69 275 LEU A C 1
ATOM 2150 O O . LEU A 1 275 ? 21.139 20.383 -27.309 1.00 70.69 275 LEU A O 1
ATOM 2154 N N . PRO A 1 276 ? 21.396 18.299 -27.945 1.00 71.81 276 PRO A N 1
ATOM 2155 C CA . PRO A 1 276 ? 21.176 18.649 -29.344 1.00 71.81 276 PRO A CA 1
ATOM 2156 C C . PRO A 1 276 ? 19.667 18.802 -29.623 1.00 71.81 276 PRO A C 1
ATOM 2158 O O . PRO A 1 276 ? 18.903 17.857 -29.456 1.00 71.81 276 PRO A O 1
ATOM 2161 N N . ARG A 1 277 ? 19.218 19.991 -30.061 1.00 74.19 277 ARG A N 1
ATOM 2162 C CA . ARG A 1 277 ? 17.844 20.208 -30.584 1.00 74.19 277 ARG A CA 1
ATOM 2163 C C . ARG A 1 277 ? 17.696 19.826 -32.050 1.00 74.19 277 ARG A C 1
ATOM 2165 O O . ARG A 1 277 ? 16.595 19.544 -32.506 1.00 74.19 277 ARG A O 1
ATOM 2172 N N . ARG A 1 278 ? 18.805 19.870 -32.784 1.00 73.94 278 ARG A N 1
ATOM 2173 C CA . ARG A 1 278 ? 18.875 19.622 -34.218 1.00 73.94 278 ARG A CA 1
ATOM 2174 C C . ARG A 1 278 ? 19.976 18.628 -34.499 1.00 73.94 278 ARG A C 1
ATOM 2176 O O . ARG A 1 278 ? 21.116 18.851 -34.098 1.00 73.94 278 ARG A O 1
ATOM 2183 N N . VAL A 1 279 ? 19.611 17.547 -35.170 1.00 73.62 279 VAL A N 1
ATOM 2184 C CA . VAL A 1 279 ? 20.492 16.416 -35.454 1.00 73.62 279 VAL A CA 1
ATOM 2185 C C . VAL A 1 279 ? 20.380 16.078 -36.929 1.00 73.62 279 VAL A C 1
ATOM 2187 O O . VAL A 1 279 ? 19.296 16.133 -37.511 1.00 73.62 279 VAL A O 1
ATOM 2190 N N . SER A 1 280 ? 21.516 15.749 -37.536 1.00 70.12 280 SER A N 1
ATOM 2191 C CA . SER A 1 280 ? 21.542 15.148 -38.864 1.00 70.12 280 SER A CA 1
ATOM 2192 C C . SER A 1 280 ? 21.780 13.654 -38.700 1.00 70.12 280 SER A C 1
ATOM 2194 O O . SER A 1 280 ? 22.717 13.238 -38.022 1.00 70.12 280 SER A O 1
ATOM 2196 N N . PHE A 1 281 ? 20.919 12.847 -39.316 1.00 62.88 281 PHE A N 1
ATOM 2197 C CA . PHE A 1 281 ? 21.024 11.387 -39.297 1.00 62.88 281 PHE A CA 1
ATOM 2198 C C . PHE A 1 281 ? 21.958 10.839 -40.387 1.00 62.88 281 PHE A C 1
ATOM 2200 O O . PHE A 1 281 ? 22.047 9.624 -40.570 1.00 62.88 281 PHE A O 1
ATOM 2207 N N . ALA A 1 282 ? 22.634 11.717 -41.130 1.00 58.09 282 ALA A N 1
ATOM 2208 C CA . ALA A 1 282 ? 23.536 11.338 -42.203 1.00 58.09 282 ALA A CA 1
ATOM 2209 C C . ALA A 1 282 ? 24.946 11.058 -41.679 1.00 58.09 282 ALA A C 1
ATOM 2211 O O . ALA A 1 282 ? 25.564 11.892 -41.015 1.00 58.09 282 ALA A O 1
ATOM 2212 N N . THR A 1 283 ? 25.465 9.877 -42.004 1.00 54.94 283 THR A N 1
ATOM 2213 C CA . THR A 1 283 ? 26.789 9.431 -41.570 1.00 54.94 283 THR A CA 1
ATOM 2214 C C . THR A 1 283 ? 27.805 9.558 -42.697 1.00 54.94 283 THR A C 1
ATOM 2216 O O . THR A 1 283 ? 27.556 9.075 -43.801 1.00 54.94 283 THR A O 1
ATOM 2219 N N . SER A 1 284 ? 28.983 10.106 -42.406 1.00 51.88 284 SER A N 1
ATOM 2220 C CA . SER A 1 284 ? 30.121 10.143 -43.337 1.00 51.88 284 SER A CA 1
ATOM 2221 C C . SER A 1 284 ? 30.942 8.845 -43.365 1.00 51.88 284 SER A C 1
ATOM 2223 O O . SER A 1 284 ? 31.885 8.730 -44.143 1.00 51.88 284 SER A O 1
ATOM 2225 N N . ASP A 1 285 ? 30.616 7.875 -42.507 1.00 59.41 285 ASP A N 1
ATOM 2226 C CA . ASP A 1 285 ? 31.320 6.597 -42.406 1.00 59.41 285 ASP A CA 1
ATOM 2227 C C . ASP A 1 285 ? 30.808 5.593 -43.454 1.00 59.41 285 ASP A C 1
ATOM 2229 O O . ASP A 1 285 ? 29.625 5.239 -43.493 1.00 59.41 285 ASP A O 1
ATOM 2233 N N . TRP A 1 286 ? 31.726 5.101 -44.287 1.00 59.12 286 TRP A N 1
ATOM 2234 C CA . TRP A 1 286 ? 31.473 4.099 -45.323 1.00 59.12 286 TRP A CA 1
ATOM 2235 C C . TRP A 1 286 ? 30.861 2.801 -44.772 1.00 59.12 286 TRP A C 1
ATOM 2237 O O . TRP A 1 286 ? 30.013 2.187 -45.424 1.00 59.12 286 TRP A O 1
ATOM 2247 N N . HIS A 1 287 ? 31.219 2.395 -43.551 1.00 60.09 287 HIS A N 1
ATOM 2248 C CA . HIS A 1 287 ? 30.618 1.223 -42.911 1.00 60.09 287 HIS A CA 1
ATOM 2249 C C . HIS A 1 287 ? 29.133 1.436 -42.608 1.00 60.09 287 HIS A C 1
ATOM 2251 O O . HIS A 1 287 ? 28.320 0.515 -42.734 1.00 60.09 287 HIS A O 1
ATOM 2257 N N . ILE A 1 288 ? 28.761 2.661 -42.240 1.00 60.16 288 ILE A N 1
ATOM 2258 C CA . ILE A 1 288 ? 27.376 3.014 -41.943 1.00 60.16 288 ILE A CA 1
ATOM 2259 C C . ILE A 1 288 ? 26.590 3.229 -43.245 1.00 60.16 288 ILE A C 1
ATOM 2261 O O . ILE A 1 288 ? 25.432 2.825 -43.325 1.00 60.16 288 ILE A O 1
ATOM 2265 N N . PHE A 1 289 ? 27.232 3.731 -44.304 1.00 60.34 289 PHE A N 1
ATOM 2266 C CA . PHE A 1 289 ? 26.666 3.760 -45.657 1.00 60.34 289 PHE A CA 1
ATOM 2267 C C . PHE A 1 289 ? 26.293 2.355 -46.166 1.00 60.34 289 PHE A C 1
ATOM 2269 O O . PHE A 1 289 ? 25.156 2.137 -46.583 1.00 60.34 289 PHE A O 1
ATOM 2276 N N . LEU A 1 290 ? 27.203 1.379 -46.059 1.00 63.03 290 LEU A N 1
ATOM 2277 C CA . LEU A 1 290 ? 26.928 -0.028 -46.391 1.00 63.03 290 LEU A CA 1
ATOM 2278 C C . LEU A 1 290 ? 25.763 -0.594 -45.572 1.00 63.03 290 LEU A C 1
ATOM 2280 O O . LEU A 1 290 ? 24.887 -1.261 -46.118 1.00 63.03 290 LEU A O 1
ATOM 2284 N N . ARG A 1 291 ? 25.706 -0.275 -44.274 1.00 62.44 291 ARG A N 1
ATOM 2285 C CA . ARG A 1 291 ? 24.574 -0.631 -43.410 1.00 62.44 291 ARG A CA 1
ATOM 2286 C C . ARG A 1 291 ? 23.263 -0.021 -43.908 1.00 62.44 291 ARG A C 1
ATOM 2288 O O . ARG A 1 291 ? 22.264 -0.725 -43.951 1.00 62.44 291 ARG A O 1
ATOM 2295 N N . HIS A 1 292 ? 23.250 1.252 -44.297 1.00 63.12 292 HIS A N 1
ATOM 2296 C CA . HIS A 1 292 ? 22.067 1.936 -44.833 1.00 63.12 292 HIS A CA 1
ATOM 2297 C C . HIS A 1 292 ? 21.622 1.423 -46.206 1.00 63.12 292 HIS A C 1
ATOM 2299 O O . HIS A 1 292 ? 20.470 1.613 -46.581 1.00 63.12 292 HIS A O 1
ATOM 2305 N N . LEU A 1 293 ? 22.502 0.755 -46.951 1.00 62.88 293 LEU A N 1
ATOM 2306 C CA . LEU A 1 293 ? 22.132 0.098 -48.203 1.00 62.88 293 LEU A CA 1
ATOM 2307 C C . LEU A 1 293 ? 21.249 -1.140 -47.964 1.00 62.88 293 LEU A C 1
ATOM 2309 O O . LEU A 1 293 ? 20.405 -1.471 -48.791 1.00 62.88 293 LEU A O 1
ATOM 2313 N N . VAL A 1 294 ? 21.450 -1.812 -46.826 1.00 62.12 294 VAL A N 1
ATOM 2314 C CA . VAL A 1 294 ? 20.751 -3.048 -46.427 1.00 62.12 294 VAL A CA 1
ATOM 2315 C C . VAL A 1 294 ? 19.667 -2.773 -45.366 1.00 62.12 294 VAL A C 1
ATOM 2317 O O . VAL A 1 294 ? 18.868 -3.648 -45.048 1.00 62.12 294 VAL A O 1
ATOM 2320 N N . ASN A 1 295 ? 19.602 -1.550 -44.827 1.00 58.78 295 ASN A N 1
ATOM 2321 C CA . ASN A 1 295 ? 18.703 -1.143 -43.745 1.00 58.78 295 ASN A CA 1
ATOM 2322 C C . ASN A 1 295 ? 17.934 0.143 -44.110 1.00 58.78 295 ASN A C 1
ATOM 2324 O O . ASN A 1 295 ? 18.577 1.115 -44.508 1.00 58.78 295 ASN A O 1
ATOM 2328 N N . PRO A 1 296 ? 16.606 0.225 -43.893 1.00 57.38 296 PRO A N 1
ATOM 2329 C CA . PRO A 1 296 ? 15.834 1.444 -44.143 1.00 57.38 296 PRO A CA 1
ATOM 2330 C C . PRO A 1 296 ? 16.402 2.683 -43.425 1.00 57.38 296 PRO A C 1
ATOM 2332 O O . PRO A 1 296 ? 17.056 2.580 -42.377 1.00 57.38 296 PRO A O 1
ATOM 2335 N N . ARG A 1 297 ? 16.150 3.876 -43.990 1.00 54.69 297 ARG A N 1
ATOM 2336 C CA . ARG A 1 297 ? 16.495 5.159 -43.349 1.00 54.69 297 ARG A CA 1
ATOM 2337 C C . ARG A 1 297 ? 15.779 5.269 -42.000 1.00 54.69 297 ARG A C 1
ATOM 2339 O O . ARG A 1 297 ? 14.645 4.828 -41.855 1.00 54.69 297 ARG A O 1
ATOM 2346 N N . LYS A 1 298 ? 16.492 5.796 -41.005 1.00 59.72 298 LYS A N 1
ATOM 2347 C CA . LYS A 1 298 ? 16.063 5.794 -39.606 1.00 59.72 298 LYS A CA 1
ATOM 2348 C C . LYS A 1 298 ? 15.227 7.041 -39.318 1.00 59.72 298 LYS A C 1
ATOM 2350 O O . LYS A 1 298 ? 15.772 8.136 -39.385 1.00 59.72 298 LYS A O 1
ATOM 2355 N N . ASP A 1 299 ? 13.976 6.857 -38.912 1.00 56.25 299 ASP A N 1
ATOM 2356 C CA . ASP A 1 299 ? 13.171 7.925 -38.292 1.00 56.25 299 ASP A CA 1
ATOM 2357 C C . ASP A 1 299 ? 13.351 7.953 -36.761 1.00 56.25 299 ASP A C 1
ATOM 2359 O O . ASP A 1 299 ? 13.008 8.929 -36.096 1.00 56.25 299 ASP A O 1
ATOM 2363 N N . MET A 1 300 ? 13.953 6.898 -36.194 1.00 58.38 300 MET A N 1
ATOM 2364 C CA . MET A 1 300 ? 14.260 6.770 -34.773 1.00 58.38 300 MET A CA 1
ATOM 2365 C C . MET A 1 300 ? 15.728 6.369 -34.557 1.00 58.38 300 MET A C 1
ATOM 2367 O O . MET A 1 300 ? 16.191 5.346 -35.068 1.00 58.38 300 MET A O 1
ATOM 2371 N N . LEU A 1 301 ? 16.463 7.154 -33.761 1.00 64.38 301 LEU A N 1
ATOM 2372 C CA . LEU A 1 301 ? 17.770 6.768 -33.228 1.00 64.38 301 LEU A CA 1
ATOM 2373 C C . LEU A 1 301 ? 17.625 6.330 -31.774 1.00 64.38 301 LEU A C 1
ATOM 2375 O O . LEU A 1 301 ? 17.456 7.155 -30.882 1.00 64.38 301 LEU A O 1
ATOM 2379 N N . ALA A 1 302 ? 17.748 5.029 -31.540 1.00 64.81 302 ALA A N 1
ATOM 2380 C CA . ALA A 1 302 ? 18.064 4.520 -30.219 1.00 64.81 302 ALA A CA 1
ATOM 2381 C C . ALA A 1 302 ? 19.580 4.411 -30.078 1.00 64.81 302 ALA A C 1
ATOM 2383 O O . ALA A 1 302 ? 20.256 3.795 -30.910 1.00 64.81 302 ALA A O 1
ATOM 2384 N N . HIS A 1 303 ? 20.105 5.030 -29.030 1.00 69.56 303 HIS A N 1
ATOM 2385 C CA . HIS A 1 303 ? 21.513 4.988 -28.688 1.00 69.56 303 HIS A CA 1
ATOM 2386 C C . HIS A 1 303 ? 21.641 4.476 -27.256 1.00 69.56 303 HIS A C 1
ATOM 2388 O O . HIS A 1 303 ? 20.869 4.876 -26.386 1.00 69.56 303 HIS A O 1
ATOM 2394 N N . TYR A 1 304 ? 22.571 3.552 -27.034 1.00 73.31 304 TYR A N 1
ATOM 2395 C CA . TYR A 1 304 ? 22.857 3.003 -25.716 1.00 73.31 304 TYR A CA 1
ATOM 2396 C C . TYR A 1 304 ? 24.310 3.317 -25.391 1.00 73.31 304 TYR A C 1
ATOM 2398 O O . TYR A 1 304 ? 25.216 2.828 -26.067 1.00 73.31 304 TYR A O 1
ATOM 2406 N N . VAL A 1 305 ? 24.505 4.162 -24.384 1.00 72.25 305 VAL A N 1
ATOM 2407 C CA . VAL A 1 305 ? 25.811 4.627 -23.913 1.00 72.25 305 VAL A CA 1
ATOM 2408 C C . VAL A 1 305 ? 25.861 4.404 -22.419 1.00 72.25 305 VAL A C 1
ATOM 2410 O O . VAL A 1 305 ? 24.882 4.643 -21.713 1.00 72.25 305 VAL A O 1
ATOM 2413 N N . GLU A 1 306 ? 27.005 3.934 -21.944 1.00 69.75 306 GLU A N 1
ATOM 2414 C CA . GLU A 1 306 ? 27.277 3.888 -20.519 1.00 69.75 306 GLU A CA 1
ATOM 2415 C C . GLU A 1 306 ? 27.606 5.304 -20.034 1.00 69.75 306 GLU A C 1
ATOM 2417 O O . GLU A 1 306 ? 28.614 5.889 -20.428 1.00 69.75 306 GLU A O 1
ATOM 2422 N N . GLU A 1 307 ? 26.740 5.871 -19.197 1.00 68.00 307 GLU A N 1
ATOM 2423 C CA . GLU A 1 307 ? 26.938 7.198 -18.618 1.00 68.00 307 GLU A CA 1
ATOM 2424 C C . GLU A 1 307 ? 26.473 7.185 -17.157 1.00 68.00 307 GLU A C 1
ATOM 2426 O O . GLU A 1 307 ? 25.388 6.702 -16.832 1.00 68.00 307 GLU A O 1
ATOM 2431 N N . THR A 1 308 ? 27.323 7.671 -16.252 1.00 62.84 308 THR A N 1
ATOM 2432 C CA . THR A 1 308 ? 27.079 7.633 -14.799 1.00 62.84 308 THR A CA 1
ATOM 2433 C C . THR A 1 308 ? 26.274 8.833 -14.303 1.00 62.84 308 THR A C 1
ATOM 2435 O O . THR A 1 308 ? 25.555 8.722 -13.308 1.00 62.84 308 THR A O 1
ATOM 2438 N N . SER A 1 309 ? 26.364 9.971 -14.992 1.00 59.41 309 SER A N 1
ATOM 2439 C CA . SER A 1 309 ? 25.583 11.175 -14.712 1.00 59.41 309 SER A CA 1
ATOM 2440 C C . SER A 1 309 ? 25.431 12.026 -15.963 1.00 59.41 309 SER A C 1
ATOM 2442 O O . SER A 1 309 ? 26.398 12.243 -16.687 1.00 59.41 309 SER A O 1
ATOM 2444 N N . TRP A 1 310 ? 24.234 12.559 -16.162 1.00 60.78 310 TRP A N 1
ATOM 2445 C CA . TRP A 1 310 ? 23.869 13.416 -17.283 1.00 60.78 310 TRP A CA 1
ATOM 2446 C C . TRP A 1 310 ? 24.148 14.893 -16.955 1.00 60.78 310 TRP A C 1
ATOM 2448 O O . TRP A 1 310 ? 23.243 15.721 -16.906 1.00 60.78 310 TRP A O 1
ATOM 2458 N N . ASN A 1 311 ? 25.410 15.223 -16.670 1.00 56.72 311 ASN A N 1
ATOM 2459 C CA . ASN A 1 311 ? 25.787 16.549 -16.178 1.00 56.72 311 ASN A CA 1
ATOM 2460 C C . ASN A 1 311 ? 26.571 17.315 -17.249 1.00 56.72 311 ASN A C 1
ATOM 2462 O O . ASN A 1 311 ? 27.587 16.843 -17.752 1.00 56.72 311 ASN A O 1
ATOM 2466 N N . TYR A 1 312 ? 26.111 18.520 -17.578 1.00 58.47 312 TYR A N 1
ATOM 2467 C CA . TYR A 1 312 ? 26.842 19.447 -18.438 1.00 58.47 312 TYR A CA 1
ATOM 2468 C C . TYR A 1 312 ? 27.798 20.287 -17.591 1.00 58.47 312 TYR A C 1
ATOM 2470 O O . TYR A 1 312 ? 27.351 21.009 -16.701 1.00 58.47 312 TYR A O 1
ATOM 2478 N N . ASN A 1 313 ? 29.102 20.222 -17.874 1.00 61.50 313 ASN A N 1
ATOM 2479 C CA . ASN A 1 313 ? 30.085 21.010 -17.138 1.00 61.50 313 ASN A CA 1
ATOM 2480 C C . ASN A 1 313 ? 30.071 22.468 -17.623 1.00 61.50 313 ASN A C 1
ATOM 2482 O O . ASN A 1 313 ? 30.555 22.799 -18.707 1.00 61.50 313 ASN A O 1
ATOM 2486 N N . VAL A 1 314 ? 29.514 23.347 -16.791 1.00 60.41 314 VAL A N 1
ATOM 2487 C CA . VAL A 1 314 ? 29.391 24.786 -17.067 1.00 60.41 314 VAL A CA 1
ATOM 2488 C C . VAL A 1 314 ? 30.748 25.484 -17.098 1.00 60.41 314 VAL A C 1
ATOM 2490 O O . VAL A 1 314 ? 30.900 26.474 -17.807 1.00 60.41 314 VAL A O 1
ATOM 2493 N N . GLU A 1 315 ? 31.728 24.987 -16.341 1.00 65.06 315 GLU A N 1
ATOM 2494 C CA . GLU A 1 315 ? 33.044 25.618 -16.224 1.00 65.06 315 GLU A CA 1
ATOM 2495 C C . GLU A 1 315 ? 33.919 25.334 -17.448 1.00 65.06 315 GLU A C 1
ATOM 2497 O O . GLU A 1 315 ? 34.605 26.236 -17.929 1.00 65.06 315 GLU A O 1
ATOM 2502 N N . SER A 1 316 ? 33.876 24.106 -17.981 1.00 67.12 316 SER A N 1
ATOM 2503 C CA . SER A 1 316 ? 34.654 23.729 -19.170 1.00 67.12 316 SER A CA 1
ATOM 2504 C C . SER A 1 316 ? 33.912 23.946 -20.492 1.00 67.12 316 SER A C 1
ATOM 2506 O O . SER A 1 316 ? 34.544 23.940 -21.545 1.00 67.12 316 SER A O 1
ATOM 2508 N N . PHE A 1 317 ? 32.589 24.167 -20.458 1.00 65.31 317 PHE A N 1
ATOM 2509 C CA . PHE A 1 317 ? 31.712 24.178 -21.641 1.00 65.31 317 PHE A CA 1
ATOM 2510 C C . PHE A 1 317 ? 31.811 22.893 -22.482 1.00 65.31 317 PHE A C 1
ATOM 2512 O O . PHE A 1 317 ? 31.505 22.882 -23.679 1.00 65.31 317 PHE A O 1
ATOM 2519 N N . GLU A 1 318 ? 32.239 21.793 -21.863 1.00 63.38 318 GLU A N 1
ATOM 2520 C CA . GLU A 1 318 ? 32.390 20.508 -22.529 1.00 63.38 318 GLU A CA 1
ATOM 2521 C C . GLU A 1 318 ? 31.079 19.725 -22.457 1.00 63.38 318 GLU A C 1
ATOM 2523 O O . GLU A 1 318 ? 30.473 19.528 -21.403 1.00 63.38 318 GLU A O 1
ATOM 2528 N N . LYS A 1 319 ? 30.633 19.288 -23.629 1.00 66.44 319 LYS A N 1
ATOM 2529 C CA . LYS A 1 319 ? 29.471 18.420 -23.815 1.00 66.44 319 LYS A CA 1
ATOM 2530 C C . LYS A 1 319 ? 29.873 16.947 -23.670 1.00 66.44 319 LYS A C 1
ATOM 2532 O O . LYS A 1 319 ? 31.026 16.607 -23.937 1.00 66.44 319 LYS A O 1
ATOM 2537 N N . SER A 1 320 ? 28.927 16.063 -23.348 1.00 69.06 320 SER A N 1
ATOM 2538 C CA . SER A 1 320 ? 29.188 14.618 -23.319 1.00 69.06 320 SER A CA 1
ATOM 2539 C C . SER A 1 320 ? 29.669 14.106 -24.681 1.00 69.06 320 SER A C 1
ATOM 2541 O O . SER A 1 320 ? 29.225 14.579 -25.732 1.00 69.06 320 SER A O 1
ATOM 2543 N N . ALA A 1 321 ? 30.570 13.118 -24.669 1.00 70.31 321 ALA A N 1
ATOM 2544 C CA . ALA A 1 321 ? 31.236 12.608 -25.872 1.00 70.31 321 ALA A CA 1
ATOM 2545 C C . ALA A 1 321 ? 30.246 12.127 -26.948 1.00 70.31 321 ALA A C 1
ATOM 2547 O O . ALA A 1 321 ? 30.436 12.400 -28.133 1.00 70.31 321 ALA A O 1
ATOM 2548 N N . TRP A 1 322 ? 29.136 11.515 -26.528 1.00 70.31 322 TRP A N 1
ATOM 2549 C CA . TRP A 1 322 ? 28.088 11.028 -27.426 1.00 70.31 322 TRP A CA 1
ATOM 2550 C C . TRP A 1 322 ? 27.389 12.151 -28.214 1.00 70.31 322 TRP A C 1
ATOM 2552 O O . TRP A 1 322 ? 26.767 11.891 -29.240 1.00 70.31 322 TRP A O 1
ATOM 2562 N N . HIS A 1 323 ? 27.493 13.427 -27.809 1.00 70.62 323 HIS A N 1
ATOM 2563 C CA . HIS A 1 323 ? 26.907 14.535 -28.580 1.00 70.62 323 HIS A CA 1
ATOM 2564 C C . HIS A 1 323 ? 27.563 14.688 -29.957 1.00 70.62 323 HIS A C 1
ATOM 2566 O O . HIS A 1 323 ? 26.976 15.329 -30.830 1.00 70.62 323 HIS A O 1
ATOM 2572 N N . GLU A 1 324 ? 28.792 14.199 -30.148 1.00 67.94 324 GLU A N 1
ATOM 2573 C CA . GLU A 1 324 ? 29.420 14.173 -31.474 1.00 67.94 324 GLU A CA 1
ATOM 2574 C C . GLU A 1 324 ? 28.779 13.138 -32.400 1.00 67.94 324 GLU A C 1
ATOM 2576 O O . GLU A 1 324 ? 28.683 13.395 -33.597 1.00 67.94 324 GLU A O 1
ATOM 2581 N N . ASP A 1 325 ? 28.222 12.048 -31.865 1.00 67.00 325 ASP A N 1
ATOM 2582 C CA . ASP A 1 325 ? 27.590 10.991 -32.670 1.00 67.00 325 ASP A CA 1
ATOM 2583 C C . ASP A 1 325 ? 26.344 11.484 -33.425 1.00 67.00 325 ASP A C 1
ATOM 2585 O O . ASP A 1 325 ? 25.907 10.883 -34.407 1.00 67.00 325 ASP A O 1
ATOM 2589 N N . PHE A 1 326 ? 25.776 12.608 -32.983 1.00 65.31 326 PHE A N 1
ATOM 2590 C CA . PHE A 1 326 ? 24.603 13.249 -33.570 1.00 65.31 326 PHE A CA 1
ATOM 2591 C C . PHE A 1 326 ? 24.939 14.446 -34.479 1.00 65.31 326 PHE A C 1
ATOM 2593 O O . PHE A 1 326 ? 24.041 15.073 -35.054 1.00 65.31 326 PHE A O 1
ATOM 2600 N N . LYS A 1 327 ? 26.221 14.798 -34.624 1.00 61.16 327 LYS A N 1
ATOM 2601 C CA . LYS A 1 327 ? 26.659 15.856 -35.537 1.00 61.16 327 LYS A CA 1
ATOM 2602 C C . LYS A 1 327 ? 27.130 15.234 -36.844 1.00 61.16 327 LYS A C 1
ATOM 2604 O O . LYS A 1 327 ? 28.155 14.567 -36.889 1.00 61.16 327 LYS A O 1
ATOM 2609 N N . SER A 1 328 ? 26.411 15.502 -37.932 1.00 55.81 328 SER A N 1
ATOM 2610 C CA . SER A 1 328 ? 26.934 15.181 -39.260 1.00 55.81 328 SER A CA 1
ATOM 2611 C C . SER A 1 328 ? 27.975 16.225 -39.682 1.00 55.81 328 SER A C 1
ATOM 2613 O O . SER A 1 328 ? 27.713 17.425 -39.548 1.00 55.81 328 SER A O 1
ATOM 2615 N N . PRO A 1 329 ? 29.139 15.809 -40.207 1.00 52.72 329 PRO A N 1
ATOM 2616 C CA . PRO A 1 329 ? 30.125 16.720 -40.777 1.00 52.72 329 PRO A CA 1
ATOM 2617 C C . PRO A 1 329 ? 29.794 17.148 -42.220 1.00 52.72 329 PRO A C 1
ATOM 2619 O O . PRO A 1 329 ? 30.475 18.024 -42.755 1.00 52.72 329 PRO A O 1
ATOM 2622 N N . THR A 1 330 ? 28.785 16.558 -42.875 1.00 49.06 330 THR A N 1
ATOM 2623 C CA . THR A 1 330 ? 28.482 16.815 -44.292 1.00 49.06 330 THR A CA 1
ATOM 2624 C C . THR A 1 330 ? 27.420 17.897 -44.483 1.00 49.06 330 THR A C 1
ATOM 2626 O O . THR A 1 330 ? 26.298 17.822 -43.985 1.00 49.06 330 THR A O 1
ATOM 2629 N N . ALA A 1 331 ? 27.779 18.938 -45.236 1.00 46.03 331 ALA A N 1
ATOM 2630 C CA . ALA A 1 331 ? 26.864 20.001 -45.632 1.00 46.03 331 ALA A CA 1
ATOM 2631 C C . ALA A 1 331 ? 25.868 19.485 -46.689 1.00 46.03 331 ALA A C 1
ATOM 2633 O O . ALA A 1 331 ? 26.286 19.100 -47.779 1.00 46.03 331 ALA A O 1
ATOM 2634 N N . GLY A 1 332 ? 24.563 19.515 -46.385 1.00 54.12 332 GLY A N 1
ATOM 2635 C CA . GLY A 1 332 ? 23.488 19.246 -47.357 1.00 54.12 332 GLY A CA 1
ATOM 2636 C C . GLY A 1 332 ? 22.411 18.243 -46.926 1.00 54.12 332 GLY A C 1
ATOM 2637 O O . GLY A 1 332 ? 21.403 18.119 -47.617 1.00 54.12 332 GLY A O 1
ATOM 2638 N N . ASP A 1 333 ? 22.584 17.558 -45.798 1.00 57.84 333 ASP A N 1
ATOM 2639 C CA . ASP A 1 333 ? 21.630 16.550 -45.324 1.00 57.84 333 ASP A CA 1
ATOM 2640 C C . ASP A 1 333 ? 20.452 17.159 -44.535 1.00 57.84 333 ASP A C 1
ATOM 2642 O O . ASP A 1 333 ? 20.603 18.226 -43.927 1.00 57.84 333 ASP A O 1
ATOM 2646 N N . PRO A 1 334 ? 19.265 16.513 -44.522 1.00 63.44 334 PRO A N 1
ATOM 2647 C CA . PRO A 1 334 ? 18.118 17.022 -43.782 1.00 63.44 334 PRO A CA 1
ATOM 2648 C C . PRO A 1 334 ? 18.422 17.038 -42.281 1.00 63.44 334 PRO A C 1
ATOM 2650 O O . PRO A 1 334 ? 18.709 16.016 -41.656 1.00 63.44 334 PRO A O 1
ATOM 2653 N N . VAL A 1 335 ? 18.361 18.234 -41.703 1.00 70.62 335 VAL A N 1
ATOM 2654 C CA . VAL A 1 335 ? 18.450 18.449 -40.261 1.00 70.62 335 VAL A CA 1
ATOM 2655 C C . VAL A 1 335 ? 17.054 18.285 -39.681 1.00 70.62 335 VAL A C 1
ATOM 2657 O O . VAL A 1 335 ? 16.121 18.962 -40.113 1.00 70.62 335 VAL A O 1
ATOM 2660 N N . HIS A 1 336 ? 16.918 17.408 -38.693 1.00 74.31 336 HIS A N 1
ATOM 2661 C CA . HIS A 1 336 ? 15.653 17.163 -38.014 1.00 74.31 336 HIS A CA 1
ATOM 2662 C C . HIS A 1 336 ? 15.653 17.828 -36.640 1.00 74.31 336 HIS A C 1
ATOM 2664 O O . HIS A 1 336 ? 16.659 17.793 -35.926 1.00 74.31 336 HIS A O 1
ATOM 2670 N N . ASP A 1 337 ? 14.518 18.420 -36.268 1.00 77.31 337 ASP A N 1
ATOM 2671 C CA . ASP A 1 337 ? 14.273 18.827 -34.889 1.00 77.31 337 ASP A CA 1
ATOM 2672 C C . ASP A 1 337 ? 13.991 17.561 -34.065 1.00 77.31 337 ASP A C 1
ATOM 2674 O O . ASP A 1 337 ? 13.114 16.764 -34.407 1.00 77.31 337 ASP A O 1
ATOM 2678 N N . VAL A 1 338 ? 14.762 17.349 -32.999 1.00 76.38 338 VAL A N 1
ATOM 2679 C CA . VAL A 1 338 ? 14.710 16.127 -32.188 1.00 76.38 338 VAL A CA 1
ATOM 2680 C C . VAL A 1 338 ? 14.454 16.440 -30.722 1.00 76.38 338 VAL A C 1
ATOM 2682 O O . VAL A 1 338 ? 14.850 17.481 -30.197 1.00 76.38 338 VAL A O 1
ATOM 2685 N N . THR A 1 339 ? 13.795 15.502 -30.045 1.00 78.62 339 THR A N 1
ATOM 2686 C CA . THR A 1 339 ? 13.648 15.512 -28.588 1.00 78.62 339 THR A CA 1
ATOM 2687 C C . THR A 1 339 ? 14.429 14.343 -28.021 1.00 78.62 339 THR A C 1
ATOM 2689 O O . THR A 1 339 ? 14.156 13.195 -28.365 1.00 78.62 339 THR A O 1
ATOM 2692 N N . VAL A 1 340 ? 15.387 14.630 -27.143 1.00 77.62 340 VAL A N 1
ATOM 2693 C CA . VAL A 1 340 ? 16.153 13.591 -26.453 1.00 77.62 340 VAL A CA 1
ATOM 2694 C C . VAL A 1 340 ? 15.408 13.180 -25.189 1.00 77.62 340 VAL A C 1
ATOM 2696 O O . VAL A 1 340 ? 14.996 14.029 -24.398 1.00 77.62 340 VAL A O 1
ATOM 2699 N N . ARG A 1 341 ? 15.219 11.872 -25.021 1.00 80.25 341 ARG A N 1
ATOM 2700 C CA . ARG A 1 341 ? 14.643 11.255 -23.825 1.00 80.25 341 ARG A CA 1
ATOM 2701 C C . ARG A 1 341 ? 15.560 10.138 -23.353 1.00 80.25 341 ARG A C 1
ATOM 2703 O O . ARG A 1 341 ? 16.166 9.461 -24.183 1.00 80.25 341 ARG A O 1
ATOM 2710 N N . VAL A 1 342 ? 15.636 9.940 -22.043 1.00 79.75 342 VAL A N 1
ATOM 2711 C CA . VAL A 1 342 ? 16.518 8.950 -21.418 1.00 79.75 342 VAL A CA 1
ATOM 2712 C C . VAL A 1 342 ? 15.680 7.983 -20.597 1.00 79.75 342 VAL A C 1
ATOM 2714 O O . VAL A 1 342 ? 14.898 8.399 -19.748 1.00 79.75 342 VAL A O 1
ATOM 2717 N N . CYS A 1 343 ? 15.858 6.685 -20.847 1.00 82.75 343 CYS A N 1
ATOM 2718 C CA . CYS A 1 343 ? 15.320 5.637 -19.987 1.00 82.75 343 CYS A CA 1
ATOM 2719 C C . CYS A 1 343 ? 16.258 5.458 -18.789 1.00 82.75 343 CYS A C 1
ATOM 2721 O O . CYS A 1 343 ? 17.379 4.976 -18.940 1.00 82.75 343 CYS A O 1
ATOM 2723 N N . CYS A 1 344 ? 15.795 5.813 -17.593 1.00 78.88 344 CYS A N 1
ATOM 2724 C CA . CYS A 1 344 ? 16.613 5.876 -16.375 1.00 78.88 344 CYS A CA 1
ATOM 2725 C C . CYS A 1 344 ? 16.909 4.509 -15.725 1.00 78.88 344 CYS A C 1
ATOM 2727 O O . CYS A 1 344 ? 17.345 4.455 -14.574 1.00 78.88 344 CYS A O 1
ATOM 2729 N N . VAL A 1 345 ? 16.636 3.402 -16.419 1.00 81.56 345 VAL A N 1
ATOM 2730 C CA . VAL A 1 345 ? 16.837 2.049 -15.887 1.00 81.56 345 VAL A CA 1
ATOM 2731 C C . VAL A 1 345 ? 18.285 1.616 -16.103 1.00 81.56 345 VAL A C 1
ATOM 2733 O O . VAL A 1 345 ? 18.715 1.506 -17.255 1.00 81.56 345 VAL A O 1
ATOM 2736 N N . PRO A 1 346 ? 19.041 1.328 -15.031 1.00 78.38 346 PRO A N 1
ATOM 2737 C CA . PRO A 1 346 ? 20.411 0.859 -15.162 1.00 78.38 346 PRO A CA 1
ATOM 2738 C C . PRO A 1 346 ? 20.454 -0.525 -15.815 1.00 78.38 346 PRO A C 1
ATOM 2740 O O . PRO A 1 346 ? 19.646 -1.401 -15.497 1.00 78.38 346 PRO A O 1
ATOM 2743 N N . ASN A 1 347 ? 21.447 -0.737 -16.684 1.00 78.88 347 ASN A N 1
ATOM 2744 C CA . ASN A 1 347 ? 21.735 -2.030 -17.314 1.00 78.88 347 ASN A CA 1
ATOM 2745 C C . ASN A 1 347 ? 20.500 -2.662 -17.974 1.00 78.88 347 ASN A C 1
ATOM 2747 O O . ASN A 1 347 ? 20.159 -3.816 -17.722 1.00 78.88 347 ASN A O 1
ATOM 2751 N N . LEU A 1 348 ? 19.801 -1.885 -18.803 1.00 83.44 348 LEU A N 1
ATOM 2752 C CA . LEU A 1 348 ? 18.595 -2.346 -19.491 1.00 83.44 348 LEU A CA 1
ATOM 2753 C C . LEU A 1 348 ? 18.877 -3.530 -20.434 1.00 83.44 348 LEU A C 1
ATOM 2755 O O . LEU A 1 348 ? 18.078 -4.462 -20.515 1.00 83.44 348 LEU A O 1
ATOM 2759 N N . LEU A 1 349 ? 20.020 -3.504 -21.129 1.00 84.50 349 LEU A N 1
ATOM 2760 C CA . LEU A 1 349 ? 20.412 -4.513 -22.117 1.00 84.50 349 LEU A CA 1
ATOM 2761 C C . LEU A 1 349 ? 21.004 -5.765 -21.452 1.00 84.50 349 LEU A C 1
ATOM 2763 O O . LEU A 1 349 ? 22.195 -6.045 -21.568 1.00 84.50 349 LEU A O 1
ATOM 2767 N N . VAL A 1 350 ? 20.162 -6.525 -20.755 1.00 86.50 350 VAL A N 1
ATOM 2768 C CA . VAL A 1 350 ? 20.520 -7.808 -20.125 1.00 86.50 350 VAL A CA 1
ATOM 2769 C C . VAL A 1 350 ? 19.768 -8.969 -20.766 1.00 86.50 350 VAL A C 1
ATOM 2771 O O . VAL A 1 350 ? 18.686 -8.787 -21.323 1.00 86.50 350 VAL A O 1
ATOM 2774 N N . ALA A 1 351 ? 20.323 -10.180 -20.694 1.00 85.19 351 ALA A N 1
ATOM 2775 C CA . ALA A 1 351 ? 19.725 -11.363 -21.317 1.00 85.19 351 ALA A CA 1
ATOM 2776 C C . ALA A 1 351 ? 18.286 -11.603 -20.832 1.00 85.19 351 ALA A C 1
ATOM 2778 O O . ALA A 1 351 ? 17.402 -11.900 -21.631 1.00 85.19 351 ALA A O 1
ATOM 2779 N N . GLU A 1 352 ? 18.027 -11.391 -19.542 1.00 87.81 352 GLU A N 1
ATOM 2780 C CA . GLU A 1 352 ? 16.713 -11.533 -18.917 1.00 87.81 352 GLU A CA 1
ATOM 2781 C C . GLU A 1 352 ? 15.669 -10.615 -19.553 1.00 87.81 352 GLU A C 1
ATOM 2783 O O . GLU A 1 352 ? 14.525 -11.027 -19.724 1.00 87.81 352 GLU A O 1
ATOM 2788 N N . PHE A 1 353 ? 16.057 -9.397 -19.942 1.00 87.69 353 PHE A N 1
ATOM 2789 C CA . PHE A 1 353 ? 15.177 -8.443 -20.615 1.00 87.69 353 PHE A CA 1
ATOM 2790 C C . PHE A 1 353 ? 14.702 -8.992 -21.965 1.00 87.69 353 PHE A C 1
ATOM 2792 O O . PHE A 1 353 ? 13.502 -9.012 -22.241 1.00 87.69 353 PHE A O 1
ATOM 2799 N N . PHE A 1 354 ? 15.630 -9.507 -22.777 1.00 87.06 354 PHE A N 1
ATOM 2800 C CA . PHE A 1 354 ? 15.314 -10.090 -24.083 1.00 87.06 354 PHE A CA 1
ATOM 2801 C C . PHE A 1 354 ? 14.552 -11.412 -23.970 1.00 87.06 354 PHE A C 1
ATOM 2803 O O . PHE A 1 354 ? 13.640 -11.656 -24.757 1.00 87.06 354 PHE A O 1
ATOM 2810 N N . VAL A 1 355 ? 14.869 -12.237 -22.969 1.00 86.50 355 VAL A N 1
ATOM 2811 C CA . VAL A 1 355 ? 14.107 -13.458 -22.670 1.00 86.50 355 VAL A CA 1
ATOM 2812 C C . VAL A 1 355 ? 12.676 -13.111 -22.268 1.00 86.50 355 VAL A C 1
ATOM 2814 O O . VAL A 1 355 ? 11.742 -13.704 -22.797 1.00 86.50 355 VAL A O 1
ATOM 2817 N N . GLY A 1 356 ? 12.489 -12.127 -21.384 1.00 84.25 356 GLY A N 1
ATOM 2818 C CA . GLY A 1 356 ? 11.161 -11.687 -20.956 1.00 84.25 356 GLY A CA 1
ATOM 2819 C C . GLY A 1 356 ? 10.332 -11.118 -22.105 1.00 84.25 356 GLY A C 1
ATOM 2820 O O . GLY A 1 356 ? 9.142 -11.389 -22.199 1.00 84.25 356 GLY A O 1
ATOM 2821 N N . MET A 1 357 ? 10.970 -10.394 -23.023 1.00 83.44 357 MET A N 1
ATOM 2822 C CA . MET A 1 357 ? 10.337 -9.917 -24.250 1.00 83.44 357 MET A CA 1
ATOM 2823 C C . MET A 1 357 ? 9.945 -11.058 -25.197 1.00 83.44 357 MET A C 1
ATOM 2825 O O . MET A 1 357 ? 8.841 -11.049 -25.725 1.00 83.44 357 MET A O 1
ATOM 2829 N N . ALA A 1 358 ? 10.811 -12.054 -25.401 1.00 83.12 358 ALA A N 1
ATOM 2830 C CA . ALA A 1 358 ? 10.493 -13.216 -26.235 1.00 83.12 358 ALA A CA 1
ATOM 2831 C C . ALA A 1 358 ? 9.365 -14.083 -25.645 1.00 83.12 358 ALA A C 1
ATOM 2833 O O . ALA A 1 358 ? 8.687 -14.799 -26.374 1.00 83.12 358 ALA A O 1
ATOM 2834 N N . GLN A 1 359 ? 9.184 -14.025 -24.324 1.00 83.69 359 GLN A N 1
ATOM 2835 C CA . GLN A 1 359 ? 8.138 -14.726 -23.580 1.00 83.69 359 GLN A CA 1
ATOM 2836 C C . GLN A 1 359 ? 6.870 -13.888 -23.364 1.00 83.69 359 GLN A C 1
ATOM 2838 O O . GLN A 1 359 ? 5.907 -14.405 -22.798 1.00 83.69 359 GLN A O 1
ATOM 2843 N N . ALA A 1 360 ? 6.856 -12.612 -23.763 1.00 75.75 360 ALA A N 1
ATOM 2844 C CA . ALA A 1 360 ? 5.655 -11.790 -23.706 1.00 75.75 360 ALA A CA 1
ATOM 2845 C C . ALA A 1 360 ? 4.624 -12.374 -24.689 1.00 75.75 360 ALA A C 1
ATOM 2847 O O . ALA A 1 360 ? 4.871 -12.450 -25.889 1.00 75.75 360 ALA A O 1
ATOM 2848 N N . ASP A 1 361 ? 3.515 -12.866 -24.139 1.00 64.25 361 ASP A N 1
ATOM 2849 C CA . ASP A 1 361 ? 2.574 -13.789 -24.780 1.00 64.25 361 ASP A CA 1
ATOM 2850 C C . ASP A 1 361 ? 2.033 -13.300 -26.142 1.00 64.25 361 ASP A C 1
ATOM 2852 O O . ASP A 1 361 ? 1.714 -12.122 -26.329 1.00 64.25 361 ASP A O 1
ATOM 2856 N N . SER A 1 362 ? 1.892 -14.228 -27.094 1.00 56.06 362 SER A N 1
ATOM 2857 C CA . SER A 1 362 ? 1.645 -13.965 -28.522 1.00 56.06 362 SER A CA 1
ATOM 2858 C C . SER A 1 362 ? 0.230 -13.488 -28.877 1.00 56.06 362 SER A C 1
ATOM 2860 O O . SER A 1 362 ? -0.019 -13.150 -30.033 1.00 56.06 362 SER A O 1
ATOM 2862 N N . ASP A 1 363 ? -0.692 -13.439 -27.913 1.00 55.19 363 ASP A N 1
ATOM 2863 C CA . ASP A 1 363 ? -2.126 -13.280 -28.194 1.00 55.19 363 ASP A CA 1
ATOM 2864 C C . ASP A 1 363 ? -2.687 -11.859 -28.007 1.00 55.19 363 ASP A C 1
ATOM 2866 O O . ASP A 1 363 ? -3.829 -11.618 -28.399 1.00 55.19 363 ASP A O 1
ATOM 2870 N N . SER A 1 364 ? -1.948 -10.886 -27.443 1.00 54.66 364 SER A N 1
ATOM 2871 C CA . SER A 1 364 ? -2.562 -9.561 -27.187 1.00 54.66 364 SER A CA 1
ATOM 2872 C C . SER A 1 364 ? -1.730 -8.282 -27.328 1.00 54.66 364 SER A C 1
ATOM 2874 O O . SER A 1 364 ? -2.303 -7.215 -27.121 1.00 54.66 364 SER A O 1
ATOM 2876 N N . SER A 1 365 ? -0.457 -8.277 -27.748 1.00 55.88 365 SER A N 1
ATOM 2877 C CA . SER A 1 365 ? 0.132 -7.046 -28.334 1.00 55.88 365 SER A CA 1
ATOM 2878 C C . SER A 1 365 ? 1.566 -7.207 -28.843 1.00 55.88 365 SER A C 1
ATOM 2880 O O . SER A 1 365 ? 2.526 -7.030 -28.099 1.00 55.88 365 SER A O 1
ATOM 2882 N N . LEU A 1 366 ? 1.726 -7.319 -30.165 1.00 68.75 366 LEU A N 1
ATOM 2883 C CA . LEU A 1 366 ? 2.970 -6.898 -30.826 1.00 68.75 366 LEU A CA 1
ATOM 2884 C C . LEU A 1 366 ? 3.291 -5.407 -30.577 1.00 68.75 366 LEU A C 1
ATOM 2886 O O . LEU A 1 366 ? 4.418 -4.986 -30.805 1.00 68.75 366 LEU A O 1
ATOM 2890 N N . ALA A 1 367 ? 2.343 -4.627 -30.039 1.00 76.50 367 ALA A N 1
ATOM 2891 C CA . ALA A 1 367 ? 2.525 -3.219 -29.685 1.00 76.50 367 ALA A CA 1
ATOM 2892 C C . ALA A 1 367 ? 3.687 -2.968 -28.706 1.00 76.50 367 ALA A C 1
ATOM 2894 O O . ALA A 1 367 ? 4.247 -1.876 -28.701 1.00 76.50 367 ALA A O 1
ATOM 2895 N N . ILE A 1 368 ? 4.101 -3.965 -27.908 1.00 81.88 368 ILE A N 1
ATOM 2896 C CA . ILE A 1 368 ? 5.300 -3.812 -27.072 1.00 81.88 368 ILE A CA 1
ATOM 2897 C C . ILE A 1 368 ? 6.572 -3.637 -27.916 1.00 81.88 368 ILE A C 1
ATOM 2899 O O . ILE A 1 368 ? 7.476 -2.918 -27.503 1.00 81.88 368 ILE A O 1
ATOM 2903 N N . PHE A 1 369 ? 6.634 -4.239 -29.108 1.00 82.00 369 PHE A N 1
ATOM 2904 C CA . PHE A 1 369 ? 7.756 -4.090 -30.037 1.00 82.00 369 PHE A CA 1
ATOM 2905 C C . PHE A 1 369 ? 7.750 -2.738 -30.751 1.00 82.00 369 PHE A C 1
ATOM 2907 O O . PHE A 1 369 ? 8.819 -2.254 -31.115 1.00 82.00 369 PHE A O 1
ATOM 2914 N N . ASP A 1 370 ? 6.583 -2.103 -30.884 1.00 81.62 370 ASP A N 1
ATOM 2915 C CA . ASP A 1 370 ? 6.464 -0.732 -31.391 1.00 81.62 370 ASP A CA 1
ATOM 2916 C C . ASP A 1 370 ? 6.930 0.304 -30.357 1.00 81.62 370 ASP A C 1
ATOM 2918 O O . ASP A 1 370 ? 7.200 1.458 -30.695 1.00 81.62 370 ASP A O 1
ATOM 2922 N N . HIS A 1 371 ? 7.064 -0.092 -29.088 1.00 85.38 371 HIS A N 1
ATOM 2923 C CA . HIS A 1 371 ? 7.551 0.800 -28.052 1.00 85.38 371 HIS A CA 1
ATOM 2924 C C . HIS A 1 371 ? 9.008 1.206 -28.322 1.00 85.38 371 HIS A C 1
ATOM 2926 O O . HIS A 1 371 ? 9.904 0.365 -28.428 1.00 85.38 371 HIS A O 1
ATOM 2932 N N . ASN A 1 372 ? 9.261 2.516 -28.338 1.00 84.06 372 ASN A N 1
ATOM 2933 C CA . ASN A 1 372 ? 10.552 3.140 -28.642 1.00 84.06 372 ASN A CA 1
ATOM 2934 C C . ASN A 1 372 ? 11.750 2.461 -27.950 1.00 84.06 372 ASN A C 1
ATOM 2936 O O . ASN A 1 372 ? 12.748 2.129 -28.586 1.00 84.06 372 ASN A O 1
ATOM 2940 N N . ILE A 1 373 ? 11.653 2.215 -26.643 1.00 85.19 373 ILE A N 1
ATOM 2941 C CA . ILE A 1 373 ? 12.741 1.587 -25.873 1.00 85.19 373 ILE A CA 1
ATOM 2942 C C . ILE A 1 373 ? 13.018 0.157 -26.345 1.00 85.19 373 ILE A C 1
ATOM 2944 O O . ILE A 1 373 ? 14.175 -0.247 -26.447 1.00 85.19 373 ILE A O 1
ATOM 2948 N N . VAL A 1 374 ? 11.968 -0.609 -26.632 1.00 85.25 374 VAL A N 1
ATOM 2949 C CA . VAL A 1 374 ? 12.060 -2.025 -26.997 1.00 85.25 374 VAL A CA 1
ATOM 2950 C C . VAL A 1 374 ? 12.614 -2.156 -28.411 1.00 85.25 374 VAL A C 1
ATOM 2952 O O . VAL A 1 374 ? 13.646 -2.803 -28.601 1.00 85.25 374 VAL A O 1
ATOM 2955 N N . SER A 1 375 ? 12.005 -1.455 -29.372 1.00 83.50 375 SER A N 1
ATOM 2956 C CA . SER A 1 375 ? 12.492 -1.354 -30.752 1.00 83.50 375 SER A CA 1
ATOM 2957 C C . SER A 1 375 ? 13.947 -0.885 -30.787 1.00 83.50 375 SER A C 1
ATOM 2959 O O . SER A 1 375 ? 14.808 -1.501 -31.417 1.00 83.50 375 SER A O 1
ATOM 2961 N N . GLY A 1 376 ? 14.255 0.148 -30.001 1.00 81.56 376 GLY A N 1
ATOM 2962 C CA . GLY A 1 376 ? 15.597 0.684 -29.860 1.00 81.56 376 GLY A CA 1
ATOM 2963 C C . GLY A 1 376 ? 16.618 -0.304 -29.299 1.00 81.56 376 GLY A C 1
ATOM 2964 O O . GLY A 1 376 ? 17.734 -0.398 -29.811 1.00 81.56 376 GLY A O 1
ATOM 2965 N N . SER A 1 377 ? 16.227 -1.075 -28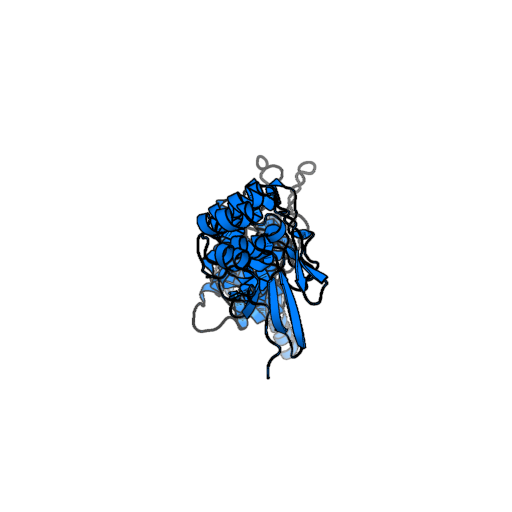.285 1.00 84.69 377 SER A N 1
ATOM 2966 C CA . SER A 1 377 ? 17.073 -2.093 -27.656 1.00 84.69 377 SER A CA 1
ATOM 2967 C C . SER A 1 377 ? 17.357 -3.259 -28.604 1.00 84.69 377 SER A C 1
ATOM 2969 O O . SER A 1 377 ? 18.511 -3.671 -28.737 1.00 84.69 377 SER A O 1
ATOM 2971 N N . ILE A 1 378 ? 16.336 -3.755 -29.315 1.00 82.19 378 ILE A N 1
ATOM 2972 C CA . ILE A 1 378 ? 16.490 -4.797 -30.346 1.00 82.19 378 ILE A CA 1
ATOM 2973 C C . ILE A 1 378 ? 17.419 -4.302 -31.449 1.00 82.19 378 ILE A C 1
ATOM 2975 O O . ILE A 1 378 ? 18.382 -4.979 -31.810 1.00 82.19 378 ILE A O 1
ATOM 2979 N N . PHE A 1 379 ? 17.154 -3.101 -31.962 1.00 78.06 379 PHE A N 1
ATOM 2980 C CA . PHE A 1 379 ? 17.930 -2.508 -33.039 1.00 78.06 379 PHE A CA 1
ATOM 2981 C C . PHE A 1 379 ? 19.406 -2.350 -32.665 1.00 78.06 379 PHE A C 1
ATOM 2983 O O . PHE A 1 379 ? 20.289 -2.650 -33.475 1.00 78.06 379 PHE A O 1
ATOM 2990 N N . PHE A 1 380 ? 19.678 -1.894 -31.440 1.00 79.19 380 PHE A N 1
ATOM 2991 C CA . PHE A 1 380 ? 21.033 -1.746 -30.930 1.00 79.19 380 PHE A CA 1
ATOM 2992 C C . PHE A 1 380 ? 21.752 -3.097 -30.847 1.00 79.19 380 PHE A C 1
ATOM 2994 O O . PHE A 1 380 ? 22.840 -3.235 -31.407 1.00 79.19 380 PHE A O 1
ATOM 3001 N N . VAL A 1 381 ? 21.147 -4.103 -30.205 1.00 80.56 381 VAL A N 1
ATOM 3002 C CA . VAL A 1 381 ? 21.771 -5.426 -30.015 1.00 80.56 381 VAL A CA 1
ATOM 3003 C C . VAL A 1 381 ? 21.977 -6.159 -31.340 1.00 80.56 381 VAL A C 1
ATOM 3005 O O . VAL A 1 381 ? 23.038 -6.748 -31.554 1.00 80.56 381 VAL A O 1
ATOM 3008 N N . TRP A 1 382 ? 21.014 -6.081 -32.259 1.00 76.56 382 TRP A N 1
ATOM 3009 C CA . TRP A 1 382 ? 21.127 -6.704 -33.577 1.00 76.56 382 TRP A CA 1
ATOM 3010 C C . TRP A 1 382 ? 22.323 -6.160 -34.364 1.00 76.56 382 TRP A C 1
ATOM 3012 O O . TRP A 1 382 ? 23.171 -6.917 -34.838 1.00 76.56 382 TRP A O 1
ATOM 3022 N N . TRP A 1 383 ? 22.421 -4.833 -34.475 1.00 72.75 383 TRP A N 1
ATOM 3023 C CA . TRP A 1 383 ? 23.421 -4.199 -35.333 1.00 72.75 383 TRP A CA 1
ATOM 3024 C C . TRP A 1 383 ? 24.805 -4.054 -34.702 1.00 72.75 383 TRP A C 1
ATOM 3026 O O . TRP A 1 383 ? 25.797 -4.059 -35.431 1.00 72.75 383 TRP A O 1
ATOM 3036 N N . ASN A 1 384 ? 24.893 -3.904 -33.380 1.00 71.00 384 ASN A N 1
ATOM 3037 C CA . ASN A 1 384 ? 26.181 -3.786 -32.691 1.00 71.00 384 ASN A CA 1
ATOM 3038 C C . ASN A 1 384 ? 26.712 -5.130 -32.174 1.00 71.00 384 ASN A C 1
ATOM 3040 O O . ASN A 1 384 ? 27.904 -5.225 -31.890 1.00 71.00 384 ASN A O 1
ATOM 3044 N N . GLY A 1 385 ? 25.862 -6.158 -32.088 1.00 71.12 385 GLY A N 1
ATOM 3045 C CA . GLY A 1 385 ? 26.218 -7.503 -31.640 1.00 71.12 385 GLY A CA 1
ATOM 3046 C C . GLY A 1 385 ? 26.047 -8.554 -32.735 1.00 71.12 385 GLY A C 1
ATOM 3047 O O . GLY A 1 385 ? 27.019 -8.913 -33.400 1.00 71.12 385 GLY A O 1
ATOM 3048 N N . ALA A 1 386 ? 24.815 -9.045 -32.910 1.00 69.94 386 ALA A N 1
ATOM 3049 C CA . ALA A 1 386 ? 24.505 -10.268 -33.664 1.00 69.94 386 ALA A CA 1
ATOM 3050 C C . ALA A 1 386 ? 25.067 -10.270 -35.095 1.00 69.94 386 ALA A C 1
ATOM 3052 O O . ALA A 1 386 ? 25.803 -11.182 -35.463 1.00 69.94 386 ALA A O 1
ATOM 3053 N N . TRP A 1 387 ? 24.842 -9.195 -35.856 1.00 70.19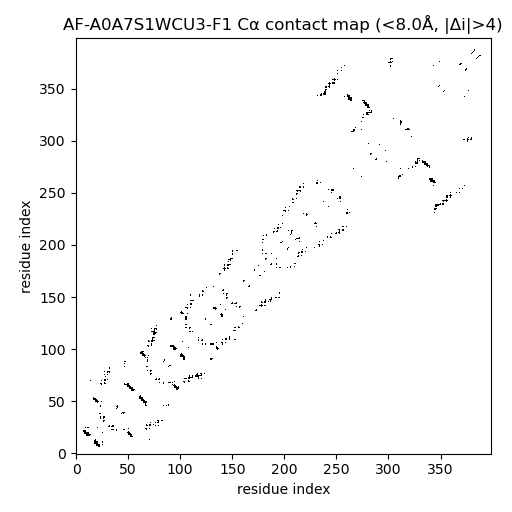 387 TRP A N 1
ATOM 3054 C CA . TRP A 1 387 ? 25.343 -9.081 -37.230 1.00 70.19 387 TRP A CA 1
ATOM 3055 C C . TRP A 1 387 ? 26.867 -9.231 -37.329 1.00 70.19 387 TRP A C 1
ATOM 3057 O O . TRP A 1 387 ? 27.378 -9.844 -38.262 1.00 70.19 387 TRP A O 1
ATOM 3067 N N . ARG A 1 388 ? 27.623 -8.683 -36.368 1.00 68.25 388 ARG A N 1
ATOM 3068 C CA . ARG A 1 388 ? 29.092 -8.782 -36.382 1.00 68.25 388 ARG A CA 1
ATOM 3069 C C . ARG A 1 388 ? 29.551 -10.218 -36.161 1.00 68.25 388 ARG A C 1
ATOM 3071 O O . ARG A 1 388 ? 30.506 -10.643 -36.802 1.00 68.25 388 ARG A O 1
ATOM 3078 N N . VAL A 1 389 ? 28.869 -10.950 -35.281 1.00 71.56 389 VAL A N 1
ATOM 3079 C CA . VAL A 1 389 ? 29.153 -12.366 -35.016 1.00 71.56 389 VAL A CA 1
ATOM 3080 C C . VAL A 1 389 ? 28.798 -13.217 -36.230 1.00 71.56 389 VAL A C 1
ATOM 3082 O O . VAL A 1 389 ? 29.621 -14.025 -36.643 1.00 71.56 389 VAL A O 1
ATOM 3085 N N . ASP A 1 390 ? 27.645 -12.983 -36.856 1.00 70.12 390 ASP A N 1
ATOM 3086 C CA . ASP A 1 390 ? 27.217 -13.728 -38.045 1.00 70.12 390 ASP A CA 1
ATOM 3087 C C . ASP A 1 390 ? 28.140 -13.478 -39.243 1.00 70.12 390 ASP A C 1
ATOM 3089 O O . ASP A 1 390 ? 28.509 -14.417 -39.946 1.00 70.12 390 ASP A O 1
ATOM 3093 N N . VAL A 1 391 ? 28.591 -12.235 -39.449 1.00 71.44 391 VAL A N 1
ATOM 3094 C CA . VAL A 1 391 ? 29.600 -11.916 -40.471 1.00 71.44 391 VAL A CA 1
ATOM 3095 C C . VAL A 1 391 ? 30.936 -12.585 -40.151 1.00 71.44 391 VAL A C 1
ATOM 3097 O O . VAL A 1 391 ? 31.549 -13.159 -41.047 1.00 71.44 391 VAL A O 1
ATOM 3100 N N . LEU A 1 392 ? 31.387 -12.564 -38.892 1.00 69.50 392 LEU A N 1
ATOM 3101 C CA . LEU A 1 392 ? 32.610 -13.263 -38.480 1.00 69.50 392 LEU A CA 1
ATOM 3102 C C . LEU A 1 392 ? 32.495 -14.779 -38.683 1.00 69.50 392 LEU A C 1
ATOM 3104 O O . LEU A 1 392 ? 33.434 -15.385 -39.188 1.00 69.50 392 LEU A O 1
ATOM 3108 N N . HIS A 1 393 ? 31.354 -15.383 -38.347 1.00 70.19 393 HIS A N 1
ATOM 3109 C CA . HIS A 1 393 ? 31.076 -16.802 -38.573 1.00 70.19 393 HIS A CA 1
ATOM 3110 C C . HIS A 1 393 ? 31.028 -17.141 -40.064 1.00 70.19 393 HIS A C 1
ATOM 3112 O O . HIS A 1 393 ? 31.597 -18.147 -40.473 1.00 70.19 393 HIS A O 1
ATOM 3118 N N . ALA A 1 394 ? 30.392 -16.306 -40.887 1.00 72.44 394 ALA A N 1
ATOM 3119 C CA . ALA A 1 394 ? 30.348 -16.498 -42.332 1.00 72.44 394 ALA A CA 1
ATOM 3120 C C . ALA A 1 394 ? 31.750 -16.408 -42.951 1.00 72.44 394 ALA A C 1
ATOM 3122 O O . ALA A 1 394 ? 32.116 -17.252 -43.761 1.00 72.44 394 ALA A O 1
ATOM 3123 N N . VAL A 1 395 ? 32.563 -15.433 -42.532 1.00 71.88 395 VAL A N 1
ATOM 3124 C CA . VAL A 1 395 ? 33.957 -15.302 -42.980 1.00 71.88 395 VAL A CA 1
ATOM 3125 C C . VAL A 1 395 ? 34.802 -16.490 -42.507 1.00 71.88 395 VAL A C 1
ATOM 3127 O O . VAL A 1 395 ? 35.558 -17.040 -43.300 1.00 71.88 395 VAL A O 1
ATOM 3130 N N . ALA A 1 396 ? 34.645 -16.925 -41.254 1.00 69.19 396 ALA A N 1
ATOM 3131 C CA . ALA A 1 396 ? 35.368 -18.066 -40.693 1.00 69.19 396 ALA A CA 1
ATOM 3132 C C . ALA A 1 396 ? 34.917 -19.425 -41.252 1.00 69.19 396 ALA A C 1
ATOM 3134 O O . ALA A 1 396 ? 35.693 -20.364 -41.213 1.00 69.19 396 ALA A O 1
ATOM 3135 N N . GLY A 1 397 ? 33.679 -19.548 -41.739 1.00 71.62 397 GLY A N 1
ATOM 3136 C CA . GLY A 1 397 ? 33.185 -20.754 -42.411 1.00 71.62 397 GLY A CA 1
ATOM 3137 C C . GLY A 1 397 ? 33.534 -20.818 -43.902 1.00 71.62 397 GLY A C 1
ATOM 3138 O O . GLY A 1 397 ? 33.426 -21.881 -44.506 1.00 71.62 397 GLY A O 1
ATOM 3139 N N . VAL A 1 398 ? 33.917 -19.684 -44.499 1.00 71.44 398 VAL A N 1
ATOM 3140 C CA . VAL A 1 398 ? 34.457 -19.597 -45.867 1.00 71.44 398 VAL A CA 1
ATOM 3141 C C . VAL A 1 398 ? 35.978 -19.816 -45.889 1.00 71.44 398 VAL A C 1
ATOM 3143 O O . VAL A 1 398 ? 36.503 -20.238 -46.920 1.00 71.44 398 VAL A O 1
ATOM 3146 N N . TRP A 1 399 ? 36.669 -19.526 -44.780 1.00 54.78 399 TRP A N 1
ATOM 3147 C CA . TRP A 1 399 ? 38.090 -19.825 -44.558 1.00 54.78 399 TRP A CA 1
ATOM 3148 C C . TRP A 1 399 ? 38.288 -21.287 -44.151 1.00 54.78 399 TRP A C 1
ATOM 3150 O O . TRP A 1 399 ? 39.251 -21.904 -44.661 1.00 54.78 399 TRP A O 1
#

Secondary structure (DSSP, 8-state):
-PPPPPTTPEEEEETTEEEEE-HHHHHHHHT-HHHHHHHHHH-GGGGG--EEEEEEETTEEEEEEE-HHHHHHHTT-HHHHHHHHHTT--TT-EEEETTEEEEEHHHHHHH--S-S-HHHHHHHHHHTT------TTS--HHHHHHHHT-HHHHHHHHHHHHHTT--GGGGTTSSS-HHHHHHHHT-S-HHHHHHHS-SSHHHHHHHHHH-TTHHHHHHHHHHHH-TTS-HHHHHTT--HHHHHHHHHH-HHHHHHHHHHTEEPPP-S-TTS--S-SEEE-----HHHHHHHHHSPPPS--------S----BTTTTBPPGGGGTT---STTSPEEE----EE--TT---HHHHHHHHTS-TTT-THHHHSHHHHHHHHHHIIIIIHHHHHHHHHHHH-